Protein AF-0000000066669582 (afdb_homodimer)

Radius of gyration: 22.95 Å; Cα contacts (8 Å, |Δi|>4): 595; chains: 2; bounding box: 62×60×55 Å

Secondary structure (DSSP, 8-state):
-------HHHHHHHHHHHHHHHTSSS-TT-B--HHHHHHHHT--HHHHHHHHHHHHHTTSEEEETTTEEEE----HHHHHHHHHHHHHHHHHHHHHHHHH--HHHHHHHHHHHHHHHHHTTTS-HHHHHHHHHHHHHHHHHHHT-HHHHHHHHHHHHHHHHHHHHS---TT-HHHHHHHHHHHHIIIIIS--HHHHHHHHHHHHHHHHHHHHHHHHHHHHHHS---/-------HHHHHHHHHHHHHHHTSSS-TT-B--HHHHHHHHT--HHHHHHHHHHHHHTTSEEEETTTEEEEPPPPHHHHHHHHHHHHHHHHHHHHHHHHH--HHHHHHHHHHHHHHHHHTTTS-HHHHHHHHHHHHHHHHHHHT-HHHHHHHHHHHHHHHHHHHHS---TT-HHHHHHHHHHHHIIIIIS--HHHHHHHHHHHHHHHHHHHHHHHHHHHHHHS---

pLDDT: mean 89.94, std 13.15, range [26.45, 98.88]

Foldseek 3Di:
DPPPPPDLLVVLLVVVLVVLLLCPPAHAFAADDLVVSCVVSVHDSVSSVVSLVVVVVLVQWDQDPPRGIGGHDAALVNLVVLLVVLLQLLLLLLLLLLVFADLVLLVQLVVLLVCLVPPLLVDDPVVNVVSVVSNVVSSNVSSVDVVSVVNNVSSVSVNSSLCSVQPPPPDCSVVLSVLSVQLSCCRRVVSPSNSNSVSSSVNSVVVSVVSSVRSVVVVVVVPPPD/DPPPPPDLLVVLLVVVLVVLLLCPPAHAFAADDLVVSCVVSVHDSVSSVVSLVVVVVLVQWDQDPPRGIGGHDAALVNLVVLLVVLLQLLLLLLLLLLVFADLVLLVQLVVLLVCLVPPLLVDDPVVNVVSVVSNVVSSNVSSVDVVSVVNNVSSVSVNSSLCVVQPPPPDCSVVLSVLSVQLSCCRRVVSPSNSNSVSSSVNSVVVSVVSSVRSVVVVVVVPPPD

Solvent-accessible surface area (backbone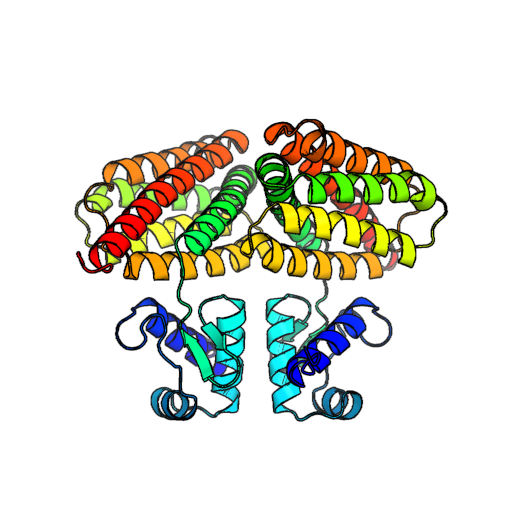 atoms only — not comparable to full-atom values): 23473 Å² total; per-residue (Å²): 131,80,80,71,72,68,56,69,55,57,51,50,38,52,50,51,51,50,42,47,51,66,46,70,88,39,37,68,60,36,72,57,53,64,72,57,50,23,65,72,68,69,49,51,67,66,48,51,51,44,34,50,49,48,36,32,75,46,55,53,26,39,79,41,87,97,69,43,41,21,31,41,70,78,48,71,68,51,48,51,34,48,38,55,52,46,19,42,52,45,12,49,26,29,21,34,20,19,74,57,39,48,74,67,52,36,50,50,45,50,54,46,48,52,49,39,68,72,40,41,74,81,41,55,69,70,56,39,50,52,53,51,50,53,48,49,51,47,41,38,60,26,28,72,28,72,57,58,47,59,54,48,51,30,49,51,53,51,52,45,45,48,45,71,68,27,71,80,72,84,79,53,46,68,60,49,44,53,36,53,45,48,24,44,45,23,14,53,72,64,38,32,31,69,54,4,17,51,31,33,31,50,42,35,50,53,51,39,54,54,52,50,51,44,52,52,53,50,51,59,68,69,53,72,87,119,132,80,79,72,72,67,55,70,56,56,51,51,37,52,51,51,50,52,42,45,52,67,45,70,90,39,37,70,61,35,73,56,53,63,72,58,52,22,64,73,67,69,50,51,68,66,48,51,52,45,35,50,48,49,35,32,75,44,55,54,26,38,78,40,86,98,68,42,42,21,32,41,69,78,48,71,69,51,50,50,33,49,37,56,53,47,20,43,51,46,12,49,26,27,21,34,20,19,75,57,39,48,71,68,51,36,50,50,46,51,52,48,48,52,48,40,67,72,40,40,75,82,41,55,69,71,56,38,50,51,53,50,49,51,47,48,50,47,42,38,61,24,26,72,30,72,57,57,47,59,53,48,52,31,49,51,53,51,52,45,44,48,43,70,68,28,72,81,72,83,78,54,46,67,60,48,44,52,35,54,45,48,23,44,44,22,14,53,72,64,39,32,29,69,54,4,18,51,31,34,30,51,43,35,50,54,51,40,54,54,53,50,51,44,52,52,54,50,52,59,67,68,53,72,87,118

Organism: Nocardia brasiliensis (strain ATCC 700358 / HUJEG-1) (NCBI:txid1133849)

Nearest PDB structures (foldseek):
  7u5q-assembly2_B  TM=8.155E-01  e=6.070E-10  Brucella melitensis ATCC 23457
  4p9f-assembly1_A  TM=8.227E-01  e=1.390E-08  Escherichia coli UMEA 3718-1
  4p9f-assembly1_B  TM=8.327E-01  e=5.899E-08  Escherichia coli UMEA 3718-1
  3c7j-assembly1_A-2  TM=5.914E-01  e=1.546E-07  Pseudomonas syringae pv. tomato str. DC3000
  3c7j-assembly1_B-2  TM=5.767E-01  e=6.251E-07  Pseudomonas syringae pv. tomato str. DC3000

Structure (mmCIF, N/CA/C/O backbone):
data_AF-0000000066669582-model_v1
#
loop_
_entity.id
_entity.type
_entity.pdbx_description
1 polymer 'GntR family transcriptional regulator'
#
loop_
_atom_site.group_PDB
_atom_site.id
_atom_site.type_symbol
_atom_site.label_atom_id
_atom_site.label_alt_id
_atom_site.label_comp_id
_atom_site.label_asym_id
_atom_site.label_entity_id
_atom_site.label_seq_id
_atom_site.pdbx_PDB_ins_code
_atom_site.Cartn_x
_atom_site.Cartn_y
_atom_site.Cartn_z
_atom_site.occupancy
_atom_site.B_iso_or_equiv
_atom_site.auth_seq_id
_atom_site.auth_comp_id
_atom_site.auth_asym_id
_atom_site.auth_atom_id
_atom_site.pdbx_PDB_model_num
ATOM 1 N N . MET A 1 1 ? -32.188 -5.863 -8.625 1 26.58 1 MET A N 1
ATOM 2 C CA . MET A 1 1 ? -31.281 -4.719 -8.727 1 26.58 1 MET A CA 1
ATOM 3 C C . MET A 1 1 ? -30.359 -4.855 -9.93 1 26.58 1 MET A C 1
ATOM 5 O O . MET A 1 1 ? -29.625 -5.844 -10.055 1 26.58 1 MET A O 1
ATOM 9 N N . GLN A 1 2 ? -30.609 -4.348 -11.109 1 31.95 2 GLN A N 1
ATOM 10 C CA . GLN A 1 2 ? -30.062 -4.625 -12.438 1 31.95 2 GLN A CA 1
ATOM 11 C C . GLN A 1 2 ? -28.562 -4.43 -12.477 1 31.95 2 GLN A C 1
ATOM 13 O O . GLN A 1 2 ? -28.031 -3.449 -11.938 1 31.95 2 GLN A O 1
ATOM 18 N N . ARG A 1 3 ? -27.828 -5.414 -12.477 1 39.75 3 ARG A N 1
ATOM 19 C CA . ARG A 1 3 ? -26.375 -5.449 -12.469 1 39.75 3 ARG A CA 1
ATOM 20 C C . ARG A 1 3 ? -25.797 -4.363 -13.375 1 39.75 3 ARG A C 1
ATOM 22 O O . ARG A 1 3 ? -25.891 -4.453 -14.602 1 39.75 3 ARG A O 1
ATOM 29 N N . VAL A 1 4 ? -25.906 -3.09 -13.281 1 45.78 4 VAL A N 1
ATOM 30 C CA . VAL A 1 4 ? -25.391 -2.002 -14.102 1 45.78 4 VAL A CA 1
ATOM 31 C C . VAL A 1 4 ? -23.969 -2.326 -14.547 1 45.78 4 VAL A C 1
ATOM 33 O O . VAL A 1 4 ? -23.156 -2.801 -13.75 1 45.78 4 VAL A O 1
ATOM 36 N N . ALA A 1 5 ? -23.766 -2.605 -15.758 1 47.34 5 ALA A N 1
ATOM 37 C CA . ALA A 1 5 ? -22.516 -2.936 -16.438 1 47.34 5 ALA A CA 1
ATOM 38 C C . ALA A 1 5 ? -21.391 -1.999 -16 1 47.34 5 ALA A C 1
ATOM 40 O O . ALA A 1 5 ? -21.609 -0.793 -15.859 1 47.34 5 ALA A O 1
ATOM 41 N N . ALA A 1 6 ? -20.359 -2.551 -15.391 1 59.84 6 ALA A N 1
ATOM 42 C CA . ALA A 1 6 ? -19.203 -1.715 -15.078 1 59.84 6 ALA A CA 1
ATOM 43 C C . ALA A 1 6 ? -18.891 -0.762 -16.234 1 59.84 6 ALA A C 1
ATOM 45 O O . ALA A 1 6 ? -19.031 -1.127 -17.406 1 59.84 6 ALA A O 1
ATOM 46 N N . PRO A 1 7 ? -18.641 0.423 -15.891 1 76.5 7 PRO A N 1
ATOM 47 C CA . PRO A 1 7 ? -18.203 1.371 -16.922 1 76.5 7 PRO A CA 1
ATOM 48 C C . PRO A 1 7 ? -17.125 0.8 -17.844 1 76.5 7 PRO A C 1
ATOM 50 O O . PRO A 1 7 ? -16.359 -0.078 -17.422 1 76.5 7 PRO A O 1
ATOM 53 N N . LEU A 1 8 ? -17.234 0.922 -19.109 1 86.38 8 LEU A N 1
ATOM 54 C CA . LEU A 1 8 ? -16.344 0.458 -20.172 1 86.38 8 LEU A CA 1
ATOM 55 C C . LEU A 1 8 ? -14.898 0.451 -19.703 1 86.38 8 LEU A C 1
ATOM 57 O O . LEU A 1 8 ? -14.18 -0.529 -19.922 1 86.38 8 LEU A O 1
ATOM 61 N N . ARG A 1 9 ? -14.422 1.444 -18.969 1 87.62 9 ARG A N 1
ATOM 62 C CA . ARG A 1 9 ? -13.047 1.54 -18.484 1 87.62 9 ARG A CA 1
ATOM 63 C C . ARG A 1 9 ? -12.734 0.391 -17.531 1 87.62 9 ARG A C 1
ATOM 65 O O . ARG A 1 9 ? -11.664 -0.214 -17.609 1 87.62 9 ARG A O 1
ATOM 72 N N . ALA A 1 10 ? -13.664 0.119 -16.688 1 89.38 10 ALA A N 1
ATOM 73 C CA . ALA A 1 10 ? -13.469 -0.939 -15.695 1 89.38 10 ALA A CA 1
ATOM 74 C C . ALA A 1 10 ? -13.375 -2.307 -16.359 1 89.38 10 ALA A C 1
ATOM 76 O O . ALA A 1 10 ? -12.602 -3.162 -15.938 1 89.38 10 ALA A O 1
ATOM 77 N N . GLN A 1 11 ? -14.164 -2.496 -17.375 1 93.75 11 GLN A N 1
ATOM 78 C CA . GLN A 1 11 ? -14.141 -3.754 -18.109 1 93.75 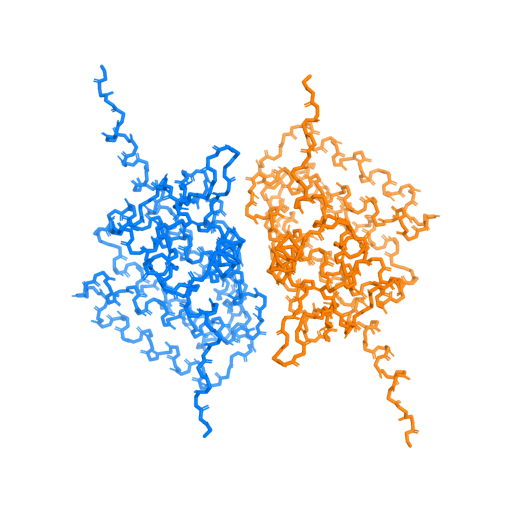11 GLN A CA 1
ATOM 79 C C . GLN A 1 11 ? -12.797 -3.955 -18.812 1 93.75 11 GLN A C 1
ATOM 81 O O . GLN A 1 11 ? -12.219 -5.043 -18.766 1 93.75 11 GLN A O 1
ATOM 86 N N . VAL A 1 12 ? -12.32 -2.932 -19.453 1 95.56 12 VAL A N 1
ATOM 87 C CA . VAL A 1 12 ? -11.055 -3.014 -20.172 1 95.56 12 VAL A CA 1
ATOM 88 C C . VAL A 1 12 ? -9.914 -3.207 -19.188 1 95.56 12 VAL A C 1
ATOM 90 O O . VAL A 1 12 ? -8.977 -3.971 -19.438 1 95.56 12 VAL A O 1
ATOM 93 N N . LEU A 1 13 ? -10.008 -2.51 -18.062 1 93.69 13 LEU A N 1
ATOM 94 C CA . LEU A 1 13 ? -9 -2.643 -17.016 1 93.69 13 LEU A CA 1
ATOM 95 C C . LEU A 1 13 ? -8.891 -4.094 -16.547 1 93.69 13 LEU A C 1
ATOM 97 O O . LEU A 1 13 ? -7.789 -4.652 -16.516 1 93.69 13 LEU A O 1
ATOM 101 N N . ASP A 1 14 ? -10.023 -4.656 -16.312 1 93.56 14 ASP A N 1
ATOM 102 C CA . ASP A 1 14 ? -10.039 -6.035 -15.828 1 93.56 14 ASP A CA 1
ATOM 103 C C . ASP A 1 14 ? -9.516 -6.996 -16.891 1 93.56 14 ASP A C 1
ATOM 105 O O . ASP A 1 14 ? -8.727 -7.898 -16.594 1 93.56 14 ASP A O 1
ATOM 109 N N . ALA A 1 15 ? -9.922 -6.809 -18.078 1 95.38 15 ALA A N 1
ATOM 110 C CA . ALA A 1 15 ? -9.508 -7.68 -19.188 1 95.38 15 ALA A CA 1
ATOM 111 C C . ALA A 1 15 ? -8.008 -7.594 -19.406 1 95.38 15 ALA A C 1
ATOM 113 O O . ALA A 1 15 ? -7.328 -8.617 -19.531 1 95.38 15 ALA A O 1
ATOM 114 N N . LEU A 1 16 ? -7.488 -6.414 -19.484 1 96.31 16 LEU A N 1
ATOM 115 C CA . LEU A 1 16 ? -6.062 -6.23 -19.719 1 96.31 16 LEU A CA 1
ATOM 116 C C . LEU A 1 16 ? -5.238 -6.75 -18.547 1 96.31 16 LEU A C 1
ATOM 118 O O . LEU A 1 16 ? -4.176 -7.344 -18.75 1 96.31 16 LEU A O 1
ATOM 122 N N . ARG A 1 17 ? -5.699 -6.496 -17.344 1 94.31 17 ARG A N 1
ATOM 123 C CA . ARG A 1 17 ? -5.047 -7.062 -16.156 1 94.31 17 ARG A CA 1
ATOM 124 C C . ARG A 1 17 ? -4.918 -8.578 -16.281 1 94.31 17 ARG A C 1
ATOM 126 O O . ARG A 1 17 ? -3.832 -9.125 -16.078 1 94.31 17 ARG A O 1
ATOM 133 N N . GLN A 1 18 ? -6.02 -9.195 -16.641 1 91.56 18 GLN A N 1
ATOM 134 C CA . GLN A 1 18 ? -6.027 -10.648 -16.75 1 91.56 18 GLN A CA 1
ATOM 135 C C . GLN A 1 18 ? -5.086 -11.109 -17.859 1 91.56 18 GLN A C 1
ATOM 137 O O . GLN A 1 18 ? -4.391 -12.117 -17.703 1 91.56 18 GLN A O 1
ATOM 142 N N . ASP A 1 19 ? -5.074 -10.406 -18.906 1 93.56 19 ASP A N 1
ATOM 143 C CA . ASP A 1 19 ? -4.203 -10.773 -20.016 1 93.56 19 ASP A CA 1
ATOM 144 C C . ASP A 1 19 ? -2.732 -10.672 -19.609 1 93.56 19 ASP A C 1
ATOM 146 O O . ASP A 1 19 ? -1.919 -11.516 -20 1 93.56 19 ASP A O 1
ATOM 150 N N . ILE A 1 20 ? -2.379 -9.688 -18.844 1 93.56 20 ILE A N 1
ATOM 151 C CA . ILE A 1 20 ? -1.007 -9.492 -18.391 1 93.56 20 ILE A CA 1
ATOM 152 C C . ILE A 1 20 ? -0.628 -10.594 -17.406 1 93.56 20 ILE A C 1
ATOM 154 O O . ILE A 1 20 ? 0.454 -11.18 -17.516 1 93.56 20 ILE A O 1
ATOM 158 N N . LEU A 1 21 ? -1.543 -10.977 -16.578 1 89.12 21 LEU A N 1
ATOM 159 C CA . LEU A 1 21 ? -1.263 -11.953 -15.531 1 89.12 21 LEU A CA 1
ATOM 160 C C . LEU A 1 21 ? -1.171 -13.359 -16.109 1 89.12 21 LEU A C 1
ATOM 162 O O . LEU A 1 21 ? -0.44 -14.203 -15.594 1 89.12 21 LEU A O 1
ATOM 166 N N . ALA A 1 22 ? -1.892 -13.625 -17.172 1 86.44 22 ALA A N 1
ATOM 167 C CA . ALA A 1 22 ? -1.841 -14.922 -17.828 1 86.44 22 ALA A CA 1
ATOM 168 C C . ALA A 1 22 ? -0.504 -15.125 -18.547 1 86.44 22 ALA A C 1
ATOM 170 O O . ALA A 1 22 ? -0.109 -16.266 -18.828 1 86.44 22 ALA A O 1
ATOM 171 N N . ALA A 1 23 ? 0.162 -14.07 -18.891 1 85.69 23 ALA A N 1
ATOM 172 C CA . ALA A 1 23 ? 1.495 -14.039 -19.484 1 85.69 23 ALA A CA 1
ATOM 173 C C . ALA A 1 23 ? 1.532 -14.844 -20.781 1 85.69 23 ALA A C 1
ATOM 175 O O . ALA A 1 23 ? 2.529 -15.508 -21.078 1 85.69 23 ALA A O 1
ATOM 176 N N . GLU A 1 24 ? 0.48 -14.883 -21.422 1 86.75 24 GLU A N 1
ATOM 177 C CA . GLU A 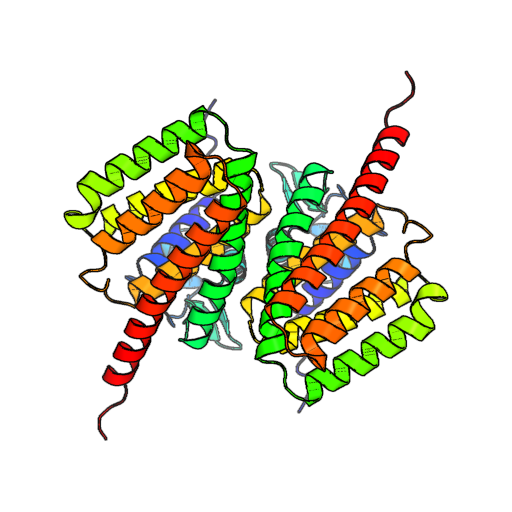1 24 ? 0.465 -15.57 -22.703 1 86.75 24 GLU A CA 1
ATOM 178 C C . GLU A 1 24 ? 0.681 -14.586 -23.859 1 86.75 24 GLU A C 1
ATOM 180 O O . GLU A 1 24 ? 1.745 -14.578 -24.484 1 86.75 24 GLU A O 1
ATOM 185 N N . GLU A 1 25 ? -0.151 -13.664 -23.969 1 89.19 25 GLU A N 1
ATOM 186 C CA . GLU A 1 25 ? -0.079 -12.688 -25.047 1 89.19 25 GLU A CA 1
ATOM 187 C C . GLU A 1 25 ? 0.787 -11.492 -24.672 1 89.19 25 GLU A C 1
ATOM 189 O O . GLU A 1 25 ? 1.405 -10.867 -25.531 1 89.19 25 GLU A O 1
ATOM 194 N N . PHE A 1 26 ? 0.807 -11.164 -23.469 1 93.38 26 PHE A N 1
ATOM 195 C CA . PHE A 1 26 ? 1.597 -10.062 -22.922 1 93.38 26 PHE A CA 1
ATOM 196 C C . PHE A 1 26 ? 2.596 -10.57 -21.891 1 93.38 26 PHE A C 1
ATOM 198 O O . PHE A 1 26 ? 2.23 -10.836 -20.734 1 93.38 26 PHE A O 1
ATOM 205 N N . LYS A 1 27 ? 3.818 -10.656 -22.266 1 91 27 LYS A N 1
ATOM 206 C CA . LYS A 1 27 ? 4.871 -11.172 -21.391 1 91 27 LYS A CA 1
ATOM 207 C C . LYS A 1 27 ? 5.648 -10.039 -20.734 1 91 27 LYS A C 1
ATOM 209 O O . LYS A 1 27 ? 5.68 -8.922 -21.266 1 91 27 LYS A O 1
ATOM 214 N N . PRO A 1 28 ? 6.258 -10.32 -19.625 1 90.94 28 PRO A N 1
ATOM 215 C CA . PRO A 1 28 ? 7.086 -9.281 -19 1 90.94 28 PRO A CA 1
ATOM 216 C C . PRO A 1 28 ? 8.078 -8.656 -19.984 1 90.94 28 PRO A C 1
ATOM 218 O O . PRO A 1 28 ? 8.75 -9.367 -20.734 1 90.94 28 PRO A O 1
ATOM 221 N N . GLY A 1 29 ? 8.031 -7.375 -20.016 1 92.38 29 GLY A N 1
ATOM 222 C CA . GLY A 1 29 ? 8.938 -6.645 -20.891 1 92.38 29 GLY A CA 1
ATOM 223 C C . GLY A 1 29 ? 8.32 -6.262 -22.219 1 92.38 29 GLY A C 1
ATOM 224 O O . GLY A 1 29 ? 8.844 -5.402 -22.922 1 92.38 29 GLY A O 1
ATOM 225 N N . ASP A 1 30 ? 7.211 -6.859 -22.531 1 95.31 30 ASP A N 1
ATOM 226 C CA . ASP A 1 30 ? 6.559 -6.559 -23.812 1 95.31 30 ASP A CA 1
ATOM 227 C C . ASP A 1 30 ? 6.055 -5.117 -23.844 1 95.31 30 ASP A C 1
ATOM 229 O O . ASP A 1 30 ? 5.52 -4.617 -22.844 1 95.31 30 ASP A O 1
ATOM 233 N N . ARG A 1 31 ? 6.141 -4.52 -24.984 1 96.69 31 ARG A N 1
ATOM 234 C CA . ARG A 1 31 ? 5.539 -3.209 -25.188 1 96.69 31 ARG A CA 1
ATOM 235 C C . ARG A 1 31 ? 4.027 -3.318 -25.344 1 96.69 31 ARG A C 1
ATOM 237 O O . ARG A 1 31 ? 3.531 -4.242 -26 1 96.69 31 ARG A O 1
ATOM 244 N N . LEU A 1 32 ? 3.375 -2.414 -24.719 1 97.75 32 LEU A N 1
ATOM 245 C CA . LEU A 1 32 ? 1.926 -2.318 -24.844 1 97.75 32 LEU A CA 1
ATOM 246 C C . LEU A 1 32 ? 1.541 -1.198 -25.812 1 97.75 32 LEU A C 1
ATOM 248 O O . LEU A 1 32 ? 1.306 -0.064 -25.391 1 97.75 32 LEU A O 1
ATOM 252 N N . ILE A 1 33 ? 1.428 -1.553 -27.062 1 96.75 33 ILE A N 1
ATOM 253 C CA . ILE A 1 33 ? 1.174 -0.58 -28.125 1 96.75 33 ILE A CA 1
ATOM 254 C C . ILE A 1 33 ? -0.284 -0.128 -28.062 1 96.75 33 ILE A C 1
ATOM 256 O O . ILE A 1 33 ? -1.198 -0.939 -28.234 1 96.75 33 ILE A O 1
ATOM 260 N N . GLU A 1 34 ? -0.464 1.151 -27.891 1 95.69 34 GLU A N 1
ATOM 261 C CA . GLU A 1 34 ? -1.799 1.704 -27.688 1 95.69 34 GLU A CA 1
ATOM 262 C C . GLU A 1 34 ? -2.734 1.351 -28.828 1 95.69 34 GLU A C 1
ATOM 264 O O . GLU A 1 34 ? -3.877 0.946 -28.609 1 95.69 34 GLU A O 1
ATOM 269 N N . ALA A 1 35 ? -2.238 1.479 -30.094 1 96.44 35 ALA A N 1
ATOM 270 C CA . ALA A 1 35 ? -3.064 1.193 -31.25 1 96.44 35 ALA A CA 1
ATOM 271 C C . ALA A 1 35 ? -3.541 -0.257 -31.25 1 96.44 35 ALA A C 1
ATOM 273 O O . ALA A 1 35 ? -4.695 -0.539 -31.578 1 96.44 35 ALA A O 1
ATOM 274 N N . ARG A 1 36 ? -2.727 -1.133 -30.875 1 96.94 36 ARG A N 1
ATOM 275 C CA . ARG A 1 36 ? -3.064 -2.551 -30.797 1 96.94 36 ARG A CA 1
ATOM 276 C C . ARG A 1 36 ? -4.086 -2.818 -29.703 1 96.94 36 ARG A C 1
ATOM 278 O O . ARG A 1 36 ? -5.008 -3.617 -29.891 1 96.94 36 ARG A O 1
ATOM 285 N N . LEU A 1 37 ? -3.906 -2.215 -28.578 1 97.62 37 LEU A N 1
ATOM 286 C CA . LEU A 1 37 ? -4.828 -2.383 -27.469 1 97.62 37 LEU A CA 1
ATOM 287 C C . LEU A 1 37 ? -6.207 -1.834 -27.812 1 97.62 37 LEU A C 1
ATOM 289 O O . LEU A 1 37 ? -7.227 -2.436 -27.453 1 97.62 37 LEU A O 1
ATOM 293 N N . CYS A 1 38 ? -6.207 -0.679 -28.484 1 97.06 38 CYS A N 1
ATOM 294 C CA . CYS A 1 38 ? -7.469 -0.109 -28.938 1 97.06 38 CYS A CA 1
ATOM 295 C C . CYS A 1 38 ? -8.219 -1.094 -29.828 1 97.06 38 CYS A C 1
ATOM 297 O O . CYS A 1 38 ? -9.43 -1.285 -29.672 1 97.06 38 CYS A O 1
ATOM 299 N N . ALA A 1 39 ? -7.492 -1.662 -30.75 1 97.38 39 ALA A N 1
ATOM 300 C CA . ALA A 1 39 ? -8.094 -2.619 -31.672 1 97.38 39 ALA A CA 1
ATOM 301 C C . ALA A 1 39 ? -8.562 -3.871 -30.938 1 97.38 39 ALA A C 1
ATOM 303 O O . ALA A 1 39 ? -9.68 -4.348 -31.172 1 97.38 39 ALA A O 1
ATOM 304 N N . ARG A 1 40 ? -7.84 -4.371 -30.016 1 96.12 40 ARG A N 1
ATOM 305 C CA . ARG A 1 40 ? -8.117 -5.621 -29.312 1 96.12 40 ARG A CA 1
ATOM 306 C C . ARG A 1 40 ? -9.352 -5.488 -28.438 1 96.12 40 ARG A C 1
ATOM 308 O O . ARG A 1 40 ? -10.172 -6.406 -28.359 1 96.12 40 ARG A O 1
ATOM 315 N N . TYR A 1 41 ? -9.391 -4.367 -27.766 1 96.81 41 TYR A N 1
ATOM 316 C CA . TYR A 1 41 ? -10.453 -4.23 -26.766 1 96.81 41 TYR A CA 1
ATOM 317 C C . TYR A 1 41 ? -11.578 -3.354 -27.297 1 96.81 41 TYR A C 1
ATOM 319 O O . TYR A 1 41 ? -12.555 -3.092 -26.578 1 96.81 41 TYR A O 1
ATOM 327 N N . GLU A 1 42 ? -11.406 -2.822 -28.453 1 96.81 42 GLU A N 1
ATOM 328 C CA . GLU A 1 42 ? -12.422 -2.039 -29.156 1 96.81 42 GLU A CA 1
ATOM 329 C C . GLU A 1 42 ? -12.836 -0.815 -28.344 1 96.81 42 GLU A C 1
ATOM 331 O O . GLU A 1 42 ? -14.023 -0.593 -28.094 1 96.81 42 GLU A O 1
ATOM 336 N N . VAL A 1 43 ? -11.836 -0.066 -27.969 1 96.56 43 VAL A N 1
ATOM 337 C CA . VAL A 1 43 ? -12.055 1.146 -27.188 1 96.56 43 VAL A CA 1
ATOM 338 C C . VAL A 1 43 ? -11.148 2.266 -27.703 1 96.56 43 VAL A C 1
ATOM 340 O O . VAL A 1 43 ? -10.281 2.031 -28.547 1 96.56 43 VAL A O 1
ATOM 343 N N . SER A 1 44 ? -11.383 3.432 -27.203 1 93 44 SER A N 1
ATOM 344 C CA . SER A 1 44 ? -10.641 4.613 -27.625 1 93 44 SER A CA 1
ATOM 345 C C . SER A 1 44 ? -9.273 4.68 -26.953 1 93 44 SER A C 1
ATOM 347 O O . SER A 1 44 ? -9.031 3.977 -25.969 1 93 44 SER A O 1
ATOM 349 N N . ARG A 1 45 ? -8.461 5.559 -27.5 1 92.75 45 ARG A N 1
ATOM 350 C CA . ARG A 1 45 ? -7.141 5.789 -26.922 1 92.75 45 ARG A CA 1
ATOM 351 C C . ARG A 1 45 ? -7.25 6.367 -25.516 1 92.75 45 ARG A C 1
ATOM 353 O O . ARG A 1 45 ? -6.414 6.082 -24.656 1 92.75 45 ARG A O 1
ATOM 360 N N . THR A 1 46 ? -8.211 7.137 -25.344 1 87.69 46 THR A N 1
ATOM 361 C CA . THR A 1 46 ? -8.422 7.738 -24.031 1 87.69 46 THR A CA 1
ATOM 362 C C . THR A 1 46 ? -8.656 6.66 -22.984 1 87.69 46 THR A C 1
ATOM 364 O O . THR A 1 46 ? -8.039 6.684 -21.906 1 87.69 46 THR A O 1
ATOM 367 N N . VAL A 1 47 ? -9.508 5.73 -23.297 1 91.88 47 VAL A N 1
ATOM 368 C CA . VAL A 1 47 ? -9.82 4.637 -22.375 1 91.88 47 VAL A CA 1
ATOM 369 C C . VAL A 1 47 ? -8.57 3.799 -22.125 1 91.88 47 VAL A C 1
ATOM 371 O O . VAL A 1 47 ? -8.234 3.496 -20.984 1 91.88 47 VAL A O 1
ATOM 374 N N . VAL A 1 48 ? -7.848 3.51 -23.172 1 95.06 48 VAL A N 1
ATOM 375 C CA . VAL A 1 48 ? -6.645 2.691 -23.062 1 95.06 48 VAL A CA 1
ATOM 376 C C . VAL A 1 48 ? -5.621 3.395 -22.172 1 95.06 48 VAL A C 1
ATOM 378 O O . VAL A 1 48 ? -5.016 2.771 -21.297 1 95.06 48 VAL A O 1
ATOM 381 N N . ARG A 1 49 ? -5.465 4.656 -22.344 1 90.69 49 ARG A N 1
ATOM 382 C CA . ARG A 1 49 ? -4.477 5.406 -21.578 1 90.69 49 ARG A CA 1
ATOM 383 C C . ARG A 1 49 ? -4.859 5.473 -20.094 1 90.69 49 ARG A C 1
ATOM 385 O O . ARG A 1 49 ? -3.998 5.355 -19.219 1 90.69 49 ARG A O 1
ATOM 392 N N . GLU A 1 50 ? -6.078 5.645 -19.859 1 89.88 50 GLU A N 1
ATOM 393 C CA . GLU A 1 50 ? -6.543 5.633 -18.469 1 89.88 50 GLU A CA 1
ATOM 394 C C . GLU A 1 50 ? -6.289 4.277 -17.812 1 89.88 50 GLU A C 1
ATOM 396 O O . GLU A 1 50 ? -5.863 4.215 -16.656 1 89.88 50 GLU A O 1
ATOM 401 N N . VAL A 1 51 ? -6.574 3.271 -18.531 1 93.44 51 VAL A N 1
ATOM 402 C CA . VAL A 1 51 ? -6.395 1.912 -18.031 1 93.44 51 VAL A CA 1
ATOM 403 C C . VAL A 1 51 ? -4.91 1.64 -17.797 1 93.44 51 VAL A C 1
ATOM 405 O O . VAL A 1 51 ? -4.531 1.085 -16.766 1 93.44 51 VAL A O 1
ATOM 408 N N . LEU A 1 52 ? -4.098 2.078 -18.734 1 94.12 52 LEU A N 1
ATOM 409 C CA . LEU A 1 52 ? -2.656 1.88 -18.609 1 94.12 52 LEU A CA 1
ATOM 410 C C . LEU A 1 52 ? -2.111 2.627 -17.391 1 94.12 52 LEU A C 1
ATOM 412 O O . LEU A 1 52 ? -1.229 2.125 -16.703 1 94.12 52 LEU A O 1
ATOM 416 N N . ARG A 1 53 ? -2.648 3.75 -17.094 1 89.5 53 ARG A N 1
ATOM 417 C CA . ARG A 1 53 ? -2.213 4.516 -15.93 1 89.5 53 ARG A CA 1
ATOM 418 C C . ARG A 1 53 ? -2.611 3.814 -14.633 1 89.5 53 ARG A C 1
ATOM 420 O O . ARG A 1 53 ? -1.847 3.805 -13.664 1 89.5 53 ARG A O 1
ATOM 427 N N . GLN A 1 54 ? -3.77 3.268 -14.664 1 88.69 54 GLN A N 1
ATOM 428 C CA . GLN A 1 54 ? -4.203 2.527 -13.484 1 88.69 54 GLN A CA 1
ATOM 429 C C . GLN A 1 54 ? -3.328 1.301 -13.25 1 88.69 54 GLN A C 1
ATOM 431 O O . GLN A 1 54 ? -2.916 1.03 -12.125 1 88.69 54 GLN A O 1
ATOM 436 N N . LEU A 1 55 ? -3.027 0.616 -14.297 1 93.19 55 LEU A N 1
ATOM 437 C CA . LEU A 1 55 ? -2.195 -0.577 -14.18 1 93.19 55 LEU A CA 1
ATOM 438 C C . LEU A 1 55 ? -0.766 -0.208 -13.805 1 93.19 55 LEU A C 1
ATOM 440 O O . LEU A 1 55 ? -0.073 -0.989 -13.148 1 93.19 55 LEU A O 1
ATOM 444 N N . GLU A 1 56 ? -0.339 0.991 -14.227 1 91.69 56 GLU A N 1
ATOM 445 C CA . GLU A 1 56 ? 0.951 1.511 -13.789 1 91.69 56 GLU A CA 1
ATOM 446 C C . GLU A 1 56 ? 0.977 1.711 -12.273 1 91.69 56 GLU A C 1
ATOM 448 O O . GLU A 1 56 ? 1.938 1.325 -11.609 1 91.69 56 GLU A O 1
ATOM 453 N N . SER A 1 57 ? -0.092 2.236 -11.773 1 85.88 57 SER A N 1
ATOM 454 C CA . SER A 1 57 ? -0.184 2.482 -10.344 1 85.88 57 SER A CA 1
ATOM 455 C C . SER A 1 57 ? -0.225 1.174 -9.555 1 85.88 57 SER A C 1
ATOM 457 O O . SER A 1 57 ? 0.183 1.127 -8.398 1 85.88 57 SER A O 1
ATOM 459 N N . GLU A 1 58 ? -0.704 0.138 -10.227 1 87.69 58 GLU A N 1
ATOM 460 C CA . GLU A 1 58 ? -0.761 -1.18 -9.602 1 87.69 58 GLU A CA 1
ATOM 461 C C . GLU A 1 58 ? 0.565 -1.919 -9.75 1 87.69 58 GLU A C 1
ATOM 463 O O . GLU A 1 58 ? 0.753 -2.99 -9.172 1 87.69 58 GLU A O 1
ATOM 468 N N . GLY A 1 59 ? 1.456 -1.362 -10.594 1 91.81 59 GLY A N 1
ATOM 469 C CA . GLY A 1 59 ? 2.785 -1.929 -10.758 1 91.81 59 GLY A CA 1
ATOM 470 C C . GLY A 1 59 ? 2.852 -2.986 -11.844 1 91.81 59 GLY A C 1
ATOM 471 O O . GLY A 1 59 ? 3.873 -3.658 -12 1 91.81 59 GLY A O 1
ATOM 472 N N . LEU A 1 60 ? 1.78 -3.188 -12.602 1 94.44 60 LEU A N 1
ATOM 473 C CA . LEU A 1 60 ? 1.739 -4.219 -13.633 1 94.44 60 LEU A CA 1
ATOM 474 C C . LEU A 1 60 ? 2.283 -3.686 -14.953 1 94.44 60 LEU A C 1
ATOM 476 O O . LEU A 1 60 ? 2.668 -4.465 -15.828 1 94.44 60 LEU A O 1
ATOM 480 N N . VAL A 1 61 ? 2.23 -2.361 -15.055 1 95.75 61 VAL A N 1
ATOM 481 C CA . VAL A 1 61 ? 2.732 -1.669 -16.234 1 95.75 61 VAL A CA 1
ATOM 482 C C . VAL A 1 61 ? 3.766 -0.623 -15.828 1 95.75 61 VAL A C 1
ATOM 484 O O . VAL A 1 61 ? 3.617 0.028 -14.789 1 95.75 61 VAL A O 1
ATOM 487 N N . THR A 1 62 ? 4.797 -0.47 -16.562 1 94.75 62 THR A N 1
ATOM 488 C CA . THR A 1 62 ? 5.816 0.554 -16.359 1 94.75 62 THR A CA 1
ATOM 489 C C . THR A 1 62 ? 5.906 1.476 -17.578 1 94.75 62 THR A C 1
ATOM 491 O O . THR A 1 62 ? 5.93 1.009 -18.719 1 94.75 62 THR A O 1
ATOM 494 N N . MET A 1 63 ? 5.895 2.721 -17.281 1 91.75 63 MET A N 1
ATOM 495 C CA . MET A 1 63 ? 6.086 3.693 -18.344 1 91.75 63 MET A CA 1
ATOM 496 C C . MET A 1 63 ? 7.57 3.973 -18.562 1 91.75 63 MET A C 1
ATOM 498 O O . MET A 1 63 ? 8.242 4.504 -17.688 1 91.75 63 MET A O 1
ATOM 502 N N . LEU A 1 64 ? 8.094 3.619 -19.641 1 91.19 64 LEU A N 1
ATOM 503 C CA . LEU A 1 64 ? 9.5 3.869 -19.953 1 91.19 64 LEU A CA 1
ATOM 504 C C . LEU A 1 64 ? 9.648 5.109 -20.828 1 91.19 64 LEU A C 1
ATOM 506 O O . LEU A 1 64 ? 8.859 5.328 -21.75 1 91.19 64 LEU A O 1
ATOM 510 N N . PRO A 1 65 ? 10.672 5.863 -20.5 1 86.75 65 PRO A N 1
ATOM 511 C CA . PRO A 1 65 ? 10.938 7.02 -21.359 1 86.75 65 PRO A CA 1
ATOM 512 C C . PRO A 1 65 ? 11.211 6.621 -22.812 1 86.75 65 PRO A C 1
ATOM 514 O O . PRO A 1 65 ? 11.977 5.691 -23.078 1 86.75 65 PRO A O 1
ATOM 517 N N . ASN A 1 66 ? 10.539 7.238 -23.734 1 85.31 66 ASN A N 1
ATOM 518 C CA . ASN A 1 66 ? 10.727 7.105 -25.172 1 85.31 66 ASN A CA 1
ATOM 519 C C . ASN A 1 66 ? 10.273 5.742 -25.688 1 85.31 66 ASN A C 1
ATOM 521 O O . ASN A 1 66 ? 10.508 5.387 -26.844 1 85.31 66 ASN A O 1
ATOM 525 N N . ARG A 1 67 ? 9.852 4.855 -24.844 1 88.44 67 ARG A N 1
ATOM 526 C CA . ARG A 1 67 ? 9.398 3.533 -25.266 1 88.44 67 ARG A CA 1
ATOM 527 C C . ARG A 1 67 ? 7.914 3.342 -24.969 1 88.44 67 ARG A C 1
ATOM 529 O O . ARG A 1 67 ? 7.254 2.5 -25.578 1 88.44 67 ARG A O 1
ATOM 536 N N . GLY A 1 68 ? 7.445 4.102 -24.016 1 92.12 68 GLY A N 1
ATOM 537 C CA . GLY A 1 68 ? 6.039 3.98 -23.688 1 92.12 68 GLY A CA 1
ATOM 538 C C . GLY A 1 68 ? 5.766 2.898 -22.656 1 92.12 68 GLY A C 1
ATOM 539 O O . GLY A 1 68 ? 6.66 2.514 -21.891 1 92.12 68 GLY A O 1
ATOM 540 N N . PRO A 1 69 ? 4.473 2.414 -22.594 1 96.25 69 PRO A N 1
ATOM 541 C CA . PRO A 1 69 ? 4.098 1.426 -21.578 1 96.25 69 PRO A CA 1
ATOM 542 C C . PRO A 1 69 ? 4.582 0.018 -21.922 1 96.25 69 PRO A C 1
ATOM 544 O O . PRO A 1 69 ? 4.457 -0.423 -23.062 1 96.25 69 PRO A O 1
ATOM 547 N N . VAL A 1 70 ? 5.117 -0.656 -20.938 1 97.38 70 VAL A N 1
ATOM 548 C CA . VAL A 1 70 ? 5.535 -2.049 -21.062 1 97.38 70 VAL A CA 1
ATOM 549 C C . VAL A 1 70 ? 4.984 -2.859 -19.891 1 97.38 70 VAL A C 1
ATOM 551 O O . VAL A 1 70 ? 4.668 -2.305 -18.844 1 97.38 70 VAL A O 1
ATOM 554 N N . VAL A 1 71 ? 4.859 -4.141 -20.125 1 96.38 71 VAL A N 1
ATOM 555 C CA . VAL A 1 71 ? 4.555 -5.012 -18.984 1 96.38 71 VAL A CA 1
ATOM 556 C C . VAL A 1 71 ? 5.73 -5.023 -18.016 1 96.38 71 VAL A C 1
ATOM 558 O O . VAL A 1 71 ? 6.879 -5.219 -18.422 1 96.38 71 VAL A O 1
ATOM 561 N N . THR A 1 72 ? 5.473 -4.852 -16.766 1 95.06 72 THR A N 1
ATOM 562 C CA . THR A 1 72 ? 6.516 -4.734 -15.758 1 95.06 72 THR A CA 1
ATOM 563 C C . THR A 1 72 ? 7.336 -6.02 -15.68 1 95.06 72 THR A C 1
ATOM 565 O O . THR A 1 72 ? 6.781 -7.121 -15.734 1 95.06 72 THR A O 1
ATOM 568 N N . GLU A 1 73 ? 8.633 -5.871 -15.609 1 90.75 73 GLU A N 1
ATOM 569 C CA . GLU A 1 73 ? 9.562 -6.961 -15.312 1 90.75 73 GLU A CA 1
ATOM 570 C C . GLU A 1 73 ? 10.094 -6.855 -13.883 1 90.75 73 GLU A C 1
ATOM 572 O O . GLU A 1 73 ? 10.68 -5.836 -13.508 1 90.75 73 GLU A O 1
ATOM 577 N N . LEU A 1 74 ? 9.906 -7.918 -13.195 1 91.06 74 LEU A N 1
ATOM 578 C CA . LEU A 1 74 ? 10.312 -7.895 -11.789 1 91.06 74 LEU A CA 1
ATOM 579 C C . LEU A 1 74 ? 11.633 -8.633 -11.594 1 91.06 74 LEU A C 1
ATOM 581 O O . LEU A 1 74 ? 11.812 -9.742 -12.102 1 91.06 74 LEU A O 1
ATOM 585 N N . THR A 1 75 ? 12.531 -8.008 -10.953 1 90.38 75 THR A N 1
ATOM 586 C CA . THR A 1 75 ? 13.812 -8.609 -10.586 1 90.38 75 THR A CA 1
ATOM 587 C C . THR A 1 75 ? 13.703 -9.32 -9.234 1 90.38 75 THR A C 1
ATOM 589 O O . THR A 1 75 ? 12.672 -9.242 -8.562 1 90.38 75 THR A O 1
ATOM 592 N N . ALA A 1 76 ? 14.766 -10 -8.859 1 92.19 76 ALA A N 1
ATOM 593 C CA . ALA A 1 76 ? 14.828 -10.617 -7.531 1 92.19 76 ALA A CA 1
ATOM 594 C C . ALA A 1 76 ? 14.719 -9.562 -6.434 1 92.19 76 ALA A C 1
ATOM 596 O O . ALA A 1 76 ? 14.133 -9.812 -5.379 1 92.19 76 ALA A O 1
ATOM 597 N N . PHE A 1 77 ? 15.281 -8.43 -6.758 1 94.62 77 PHE A N 1
ATOM 598 C CA . PHE A 1 77 ? 15.195 -7.309 -5.828 1 94.62 77 PHE A CA 1
ATOM 599 C C . PHE A 1 77 ? 13.758 -6.852 -5.66 1 94.62 77 PHE A C 1
ATOM 601 O O . PHE A 1 77 ? 13.297 -6.637 -4.535 1 94.62 77 PHE A O 1
ATOM 608 N N . ASP A 1 78 ? 13.023 -6.758 -6.738 1 94.25 78 ASP A N 1
ATOM 609 C CA . ASP A 1 78 ? 11.609 -6.379 -6.699 1 94.25 78 ASP A CA 1
ATOM 610 C C . ASP A 1 78 ? 10.781 -7.422 -5.949 1 94.25 78 ASP A C 1
ATOM 612 O O . ASP A 1 78 ? 9.906 -7.074 -5.156 1 94.25 78 ASP A O 1
ATOM 616 N N . ALA A 1 79 ? 11.094 -8.656 -6.254 1 94.56 79 ALA A N 1
ATOM 617 C CA . ALA A 1 79 ? 10.367 -9.758 -5.625 1 94.56 79 ALA A CA 1
ATOM 618 C C . ALA A 1 79 ? 10.539 -9.734 -4.109 1 94.56 79 ALA A C 1
ATOM 620 O O . ALA A 1 79 ? 9.562 -9.844 -3.363 1 94.56 79 ALA A O 1
ATOM 621 N N . LYS A 1 80 ? 11.75 -9.57 -3.705 1 96.62 80 LYS A N 1
ATOM 622 C CA . LYS A 1 80 ? 12.031 -9.508 -2.271 1 96.62 80 LYS A CA 1
ATOM 623 C C . LYS A 1 80 ? 11.273 -8.352 -1.616 1 96.62 80 LYS A C 1
ATOM 625 O O . LYS A 1 80 ? 10.672 -8.523 -0.555 1 96.62 80 LYS A O 1
ATOM 630 N N . ALA A 1 81 ? 11.336 -7.223 -2.203 1 97.5 81 ALA A N 1
ATOM 631 C CA . ALA A 1 81 ? 10.641 -6.043 -1.693 1 97.5 81 ALA A CA 1
ATOM 632 C C . ALA A 1 81 ? 9.141 -6.289 -1.591 1 97.5 81 ALA A C 1
ATOM 634 O O . ALA A 1 81 ? 8.508 -5.922 -0.595 1 97.5 81 ALA A O 1
ATOM 635 N N . LEU A 1 82 ? 8.602 -6.895 -2.582 1 97 82 LEU A N 1
ATOM 636 C CA . LEU A 1 82 ? 7.176 -7.195 -2.619 1 97 82 LEU A CA 1
ATOM 637 C C . LEU A 1 82 ? 6.781 -8.117 -1.469 1 97 82 LEU A C 1
ATOM 639 O O . LEU A 1 82 ? 5.789 -7.867 -0.781 1 97 82 LEU A O 1
ATOM 643 N N . TYR A 1 83 ? 7.527 -9.148 -1.236 1 97.31 83 TYR A N 1
ATOM 644 C CA . TYR A 1 83 ? 7.188 -10.133 -0.215 1 97.31 83 TYR A CA 1
ATOM 645 C C . TYR A 1 83 ? 7.328 -9.539 1.182 1 97.31 83 TYR A C 1
ATOM 647 O O . TYR A 1 83 ? 6.574 -9.891 2.092 1 97.31 83 TYR A O 1
ATOM 655 N N . GLU A 1 84 ? 8.32 -8.656 1.352 1 98.31 84 GLU A N 1
ATOM 656 C CA . GLU A 1 84 ? 8.469 -7.984 2.641 1 98.31 84 GLU A CA 1
ATOM 657 C C . GLU A 1 84 ? 7.227 -7.172 2.986 1 98.31 84 GLU A C 1
ATOM 659 O O . GLU A 1 84 ? 6.707 -7.266 4.102 1 98.31 84 GLU A O 1
ATOM 664 N N . VAL A 1 85 ? 6.73 -6.441 2.045 1 98.31 85 VAL A N 1
ATOM 665 C CA . VAL A 1 85 ? 5.535 -5.625 2.252 1 98.31 85 VAL A CA 1
ATOM 666 C C . VAL A 1 85 ? 4.309 -6.527 2.377 1 98.31 85 VAL A C 1
ATOM 668 O O . VAL A 1 85 ? 3.439 -6.285 3.217 1 98.31 85 VAL A O 1
ATOM 671 N N . ARG A 1 86 ? 4.23 -7.539 1.574 1 98.12 86 ARG A N 1
ATOM 672 C CA . ARG A 1 86 ? 3.15 -8.516 1.669 1 98.12 86 ARG A CA 1
ATOM 673 C C . ARG A 1 86 ? 3.055 -9.094 3.078 1 98.12 86 ARG A C 1
ATOM 675 O O . ARG A 1 86 ? 1.967 -9.172 3.65 1 98.12 86 ARG A O 1
ATOM 682 N N . GLY A 1 87 ? 4.242 -9.492 3.58 1 98.25 87 GLY A N 1
ATOM 683 C CA . GLY A 1 87 ? 4.262 -10.047 4.922 1 98.25 87 GLY A CA 1
ATOM 684 C C . GLY A 1 87 ? 3.701 -9.102 5.969 1 98.25 87 GLY A C 1
ATOM 685 O O . GLY A 1 87 ? 2.902 -9.508 6.816 1 98.25 87 GLY A O 1
ATOM 686 N N . ALA A 1 88 ? 4.098 -7.887 5.867 1 98.44 88 ALA A N 1
ATOM 687 C CA . ALA A 1 88 ? 3.641 -6.891 6.836 1 98.44 88 ALA A CA 1
ATOM 688 C C . ALA A 1 88 ? 2.133 -6.68 6.734 1 98.44 88 ALA A C 1
ATOM 690 O O . ALA A 1 88 ? 1.435 -6.645 7.75 1 98.44 88 ALA A O 1
ATOM 691 N N . LEU A 1 89 ? 1.63 -6.578 5.559 1 98.5 89 LEU A N 1
ATOM 692 C CA . LEU A 1 89 ? 0.222 -6.25 5.359 1 98.5 89 LEU A CA 1
ATOM 693 C C . LEU A 1 89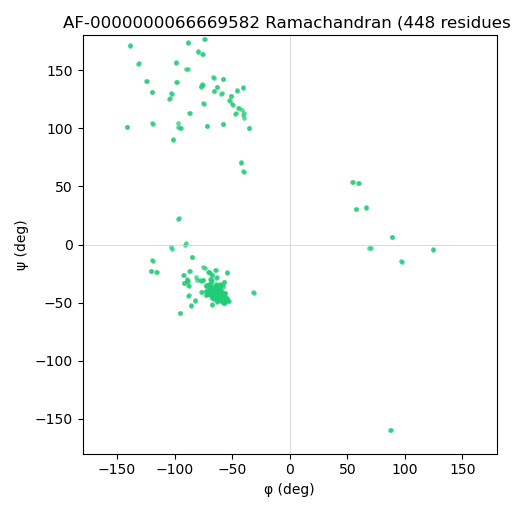 ? -0.661 -7.465 5.621 1 98.5 89 LEU A C 1
ATOM 695 O O . LEU A 1 89 ? -1.753 -7.336 6.18 1 98.5 89 LEU A O 1
ATOM 699 N N . GLU A 1 90 ? -0.249 -8.641 5.191 1 98.56 90 GLU A N 1
ATOM 700 C CA . GLU A 1 90 ? -1.024 -9.844 5.5 1 98.56 90 GLU A CA 1
ATOM 701 C C . GLU A 1 90 ? -0.997 -10.148 6.992 1 98.56 90 GLU A C 1
ATOM 703 O O . GLU A 1 90 ? -1.975 -10.656 7.547 1 98.56 90 GLU A O 1
ATOM 708 N N . GLY A 1 91 ? 0.228 -9.914 7.59 1 98.75 91 GLY A N 1
ATOM 709 C CA . GLY A 1 91 ? 0.26 -10.016 9.039 1 98.75 91 GLY A CA 1
ATOM 710 C C . GLY A 1 91 ? -0.767 -9.133 9.727 1 98.75 91 GLY A C 1
ATOM 711 O O . GLY A 1 91 ? -1.485 -9.586 10.617 1 98.75 91 GLY A O 1
ATOM 712 N N . LEU A 1 92 ? -0.834 -7.898 9.297 1 98.75 92 LEU A N 1
ATOM 713 C CA . LEU A 1 92 ? -1.831 -6.98 9.836 1 98.75 92 LEU A CA 1
ATOM 714 C C . LEU A 1 92 ? -3.242 -7.484 9.562 1 98.75 92 LEU A C 1
ATOM 716 O O . LEU A 1 92 ? -4.109 -7.438 10.438 1 98.75 92 LEU A O 1
ATOM 720 N N . ALA A 1 93 ? -3.484 -7.934 8.352 1 98.81 93 ALA A N 1
ATOM 721 C CA . ALA A 1 93 ? -4.797 -8.461 7.984 1 98.81 93 ALA A CA 1
ATOM 722 C C . ALA A 1 93 ? -5.191 -9.625 8.891 1 98.81 93 ALA A C 1
ATOM 724 O O . ALA A 1 93 ? -6.332 -9.695 9.352 1 98.81 93 ALA A O 1
ATOM 725 N N . GLY A 1 94 ? -4.223 -10.539 9.109 1 98.81 94 GLY A N 1
ATOM 726 C CA . GLY A 1 94 ? -4.488 -11.656 10 1 98.81 94 GLY A CA 1
ATOM 727 C C . GLY A 1 94 ? -4.848 -11.219 11.414 1 98.81 94 GLY A C 1
ATOM 728 O O . GLY A 1 94 ? -5.793 -11.742 12.008 1 98.81 94 GLY A O 1
ATOM 729 N N . ALA A 1 95 ? -4.082 -10.258 11.938 1 98.88 95 ALA A N 1
ATOM 730 C CA . ALA A 1 95 ? -4.344 -9.75 13.281 1 98.88 95 ALA A CA 1
ATOM 731 C C . ALA A 1 95 ? -5.723 -9.102 13.367 1 98.88 95 ALA A C 1
ATOM 733 O O . ALA A 1 95 ? -6.477 -9.352 14.305 1 98.88 95 ALA A O 1
ATOM 734 N N . LEU A 1 96 ? -6.047 -8.258 12.391 1 98.88 96 LEU A N 1
ATOM 735 C CA . LEU A 1 96 ? -7.328 -7.551 12.398 1 98.88 96 LEU A CA 1
ATOM 736 C C . LEU A 1 96 ? -8.484 -8.523 12.203 1 98.88 96 LEU A C 1
ATOM 738 O O . LEU A 1 96 ? -9.547 -8.359 12.805 1 98.88 96 LEU A O 1
ATOM 742 N N . PHE A 1 97 ? -8.297 -9.523 11.312 1 98.88 97 PHE A N 1
ATOM 743 C CA . PHE A 1 97 ? -9.305 -10.57 11.156 1 98.88 97 PHE A CA 1
ATOM 744 C C . PHE A 1 97 ? -9.609 -11.227 12.492 1 98.88 97 PHE A C 1
ATOM 746 O O . PHE A 1 97 ? -10.781 -11.453 12.828 1 98.88 97 PHE A O 1
ATOM 753 N N . ALA A 1 98 ? -8.57 -11.57 13.258 1 98.88 98 ALA A N 1
ATOM 754 C CA . ALA A 1 98 ? -8.742 -12.211 14.555 1 98.88 98 ALA A CA 1
ATOM 755 C C . ALA A 1 98 ? -9.609 -11.352 15.477 1 98.88 98 ALA A C 1
ATOM 757 O O . ALA A 1 98 ? -10.398 -11.875 16.266 1 98.88 98 ALA A O 1
ATOM 758 N N . GLU A 1 99 ? -9.516 -10.055 15.312 1 98.62 99 GLU A N 1
ATOM 759 C CA . GLU A 1 99 ? -10.18 -9.109 16.203 1 98.62 99 GLU A CA 1
ATOM 760 C C . GLU A 1 99 ? -11.586 -8.781 15.719 1 98.62 99 GLU A C 1
ATOM 762 O O . GLU A 1 99 ? -12.484 -8.516 16.516 1 98.62 99 GLU A O 1
ATOM 767 N N . ARG A 1 100 ? -11.781 -8.82 14.383 1 98.69 100 ARG A N 1
ATOM 768 C CA . ARG A 1 100 ? -12.938 -8.102 13.859 1 98.69 100 ARG A CA 1
ATOM 769 C C . ARG A 1 100 ? -13.875 -9.047 13.117 1 98.69 100 ARG A C 1
ATOM 771 O O . ARG A 1 100 ? -15.039 -8.719 12.883 1 98.69 100 ARG A O 1
ATOM 778 N N . ALA A 1 101 ? -13.352 -10.195 12.641 1 98.75 101 ALA A N 1
ATOM 779 C CA . ALA A 1 101 ? -14.141 -11.047 11.758 1 98.75 101 ALA A CA 1
ATOM 780 C C . ALA A 1 101 ? -15.445 -11.477 12.43 1 98.75 101 ALA A C 1
ATOM 782 O O . ALA A 1 101 ? -15.469 -11.773 13.625 1 98.75 101 ALA A O 1
ATOM 783 N N . THR A 1 102 ? -16.5 -11.531 11.609 1 98.5 102 THR A N 1
ATOM 784 C CA . THR A 1 102 ? -17.781 -12.039 12.094 1 98.5 102 THR A CA 1
ATOM 785 C C . THR A 1 102 ? -17.766 -13.555 12.211 1 98.5 102 THR A C 1
ATOM 787 O O . THR A 1 102 ? -16.906 -14.219 11.617 1 98.5 102 THR A O 1
ATOM 790 N N . PRO A 1 103 ? -18.719 -14.07 12.93 1 98.31 103 PRO A N 1
ATOM 791 C CA . PRO A 1 103 ? -18.812 -15.531 12.984 1 98.31 103 PRO A CA 1
ATOM 792 C C . PRO A 1 103 ? -18.984 -16.172 11.609 1 98.31 103 PRO A C 1
ATOM 794 O O . PRO A 1 103 ? -18.406 -17.234 11.352 1 98.31 103 PRO A O 1
ATOM 797 N N . GLU A 1 104 ? -19.688 -15.508 10.75 1 98.44 104 GLU A N 1
ATOM 798 C CA . GLU A 1 104 ? -19.906 -16.016 9.398 1 98.44 104 GLU A CA 1
ATOM 799 C C . GLU A 1 104 ? -18.594 -16.047 8.617 1 98.44 104 GLU A C 1
ATOM 801 O O . GLU A 1 104 ? -18.328 -17 7.879 1 98.44 104 GLU A O 1
ATOM 806 N N . GLN A 1 105 ? -17.812 -15.047 8.797 1 98.5 105 GLN A N 1
ATOM 807 C CA . GLN A 1 105 ? -16.531 -14.977 8.109 1 98.5 105 GLN A CA 1
ATOM 808 C C . GLN A 1 105 ? -15.555 -16.031 8.648 1 98.5 105 GLN A C 1
ATOM 810 O O . GLN A 1 105 ? -14.789 -16.625 7.891 1 98.5 105 GLN A O 1
ATOM 815 N N . ARG A 1 106 ? -15.531 -16.266 9.914 1 98.69 106 ARG A N 1
ATOM 816 C CA . ARG A 1 106 ? -14.703 -17.297 10.523 1 98.69 106 ARG A CA 1
ATOM 817 C C . ARG A 1 106 ? -15.094 -18.672 10.016 1 98.69 106 ARG A C 1
ATOM 819 O O . ARG A 1 106 ? -14.227 -19.5 9.711 1 98.69 106 ARG A O 1
ATOM 826 N N . GLU A 1 107 ? -16.391 -18.875 9.945 1 98.5 107 GLU A N 1
ATOM 827 C CA . GLU A 1 107 ? -16.891 -20.141 9.422 1 98.5 107 GLU A CA 1
ATOM 828 C C . GLU A 1 107 ? -16.5 -20.328 7.957 1 98.5 107 GLU A C 1
ATOM 830 O O . GLU A 1 107 ? -16.078 -21.422 7.559 1 98.5 107 GLU A O 1
ATOM 835 N N . ARG A 1 108 ? -16.656 -19.297 7.195 1 98.5 108 ARG A N 1
ATOM 836 C CA . ARG A 1 108 ? -16.281 -19.344 5.785 1 98.5 108 ARG A CA 1
ATOM 837 C C . ARG A 1 108 ? -14.805 -19.672 5.621 1 98.5 108 ARG A C 1
ATOM 839 O O . ARG A 1 108 ? -14.43 -20.453 4.742 1 98.5 108 ARG A O 1
ATOM 846 N N . MET A 1 109 ? -13.961 -19.109 6.445 1 98.5 109 MET A N 1
ATOM 847 C CA . MET A 1 109 ? -12.531 -19.422 6.387 1 98.5 109 MET A CA 1
ATOM 848 C C . MET A 1 109 ? -12.297 -20.906 6.656 1 98.5 109 MET A C 1
ATOM 850 O O . MET A 1 109 ? -11.469 -21.531 5.988 1 98.5 109 MET A O 1
ATOM 854 N N . GLY A 1 110 ? -12.992 -21.375 7.645 1 98.5 110 GLY A N 1
ATOM 855 C CA . GLY A 1 110 ? -12.898 -22.797 7.934 1 98.5 110 GLY A CA 1
ATOM 856 C C . GLY A 1 110 ? -13.25 -23.672 6.75 1 98.5 110 GLY A C 1
ATOM 857 O O . GLY A 1 110 ? -12.57 -24.656 6.477 1 98.5 110 GLY A O 1
ATOM 858 N N . GLN A 1 111 ? -14.273 -23.312 6.035 1 98.38 111 GLN A N 1
ATOM 859 C CA . GLN A 1 111 ? -14.695 -24.062 4.852 1 98.38 111 GLN A CA 1
ATOM 860 C C . GLN A 1 111 ? -13.625 -24.031 3.768 1 98.38 111 GLN A C 1
ATOM 862 O O . GLN A 1 111 ? -13.344 -25.047 3.125 1 98.38 111 GLN A O 1
ATOM 867 N N . VAL A 1 112 ? -13.047 -22.875 3.562 1 97.75 112 VAL A N 1
ATOM 868 C CA . VAL A 1 112 ? -12.016 -22.703 2.545 1 97.75 112 VAL A CA 1
ATOM 869 C C . VAL A 1 112 ? -10.781 -23.516 2.91 1 97.75 112 VAL A C 1
ATOM 871 O O . VAL A 1 112 ? -10.188 -24.172 2.049 1 97.75 112 VAL A O 1
ATOM 874 N N . VAL A 1 113 ? -10.391 -23.5 4.207 1 97.88 113 VAL A N 1
ATOM 875 C CA . VAL A 1 113 ? -9.211 -24.219 4.664 1 97.88 113 VAL A CA 1
ATOM 876 C C . VAL A 1 113 ? -9.445 -25.734 4.566 1 97.88 113 VAL A C 1
ATOM 878 O O . VAL A 1 113 ? -8.531 -26.484 4.223 1 97.88 113 VAL A O 1
ATOM 881 N N . ASP A 1 114 ? -10.656 -26.141 4.867 1 97.44 114 ASP A N 1
ATOM 882 C CA . ASP A 1 114 ? -11.008 -27.547 4.711 1 97.44 114 ASP A CA 1
ATOM 883 C C . ASP A 1 114 ? -10.867 -27.984 3.26 1 97.44 114 ASP A C 1
ATOM 885 O O . ASP A 1 114 ? -10.344 -29.078 2.988 1 97.44 114 ASP A O 1
ATOM 889 N N . GLU A 1 115 ? -11.344 -27.203 2.365 1 96.5 115 GLU A N 1
ATOM 890 C CA . GLU A 1 115 ? -11.211 -27.5 0.944 1 96.5 115 GLU A CA 1
ATOM 891 C C . GLU A 1 115 ? -9.742 -27.562 0.527 1 96.5 115 GLU A C 1
ATOM 893 O O . GLU A 1 115 ? -9.336 -28.453 -0.219 1 96.5 115 GLU A O 1
ATOM 898 N N . LEU A 1 116 ? -8.977 -26.578 0.999 1 95.25 116 LEU A N 1
ATOM 899 C CA . LEU A 1 116 ? -7.547 -26.562 0.722 1 95.25 116 LEU A CA 1
ATOM 900 C C . LEU A 1 116 ? -6.887 -27.859 1.215 1 95.25 116 LEU A C 1
ATOM 902 O O . LEU A 1 116 ? -6.105 -28.469 0.489 1 95.25 116 LEU A O 1
ATOM 906 N N . SER A 1 117 ? -7.219 -28.234 2.383 1 94.88 117 SER A N 1
ATOM 907 C CA . SER A 1 117 ? -6.617 -29.406 3.006 1 94.88 117 SER A CA 1
ATOM 908 C C . SER A 1 117 ? -6.945 -30.688 2.227 1 94.88 117 SER A C 1
ATOM 910 O O . SER A 1 117 ? -6.117 -31.594 2.131 1 94.88 117 SER A O 1
ATOM 912 N N . ARG A 1 118 ? -8.023 -30.703 1.582 1 95.12 118 ARG A N 1
ATOM 913 C CA . ARG A 1 118 ? -8.492 -31.906 0.898 1 95.12 118 ARG A CA 1
ATOM 914 C C . ARG A 1 118 ? -8 -31.938 -0.546 1 95.12 118 ARG A C 1
ATOM 916 O O . ARG A 1 118 ? -7.684 -33 -1.075 1 95.12 118 ARG A O 1
ATOM 923 N N . ALA A 1 119 ? -7.895 -30.766 -1.1 1 94.19 119 ALA A N 1
ATOM 924 C CA . ALA A 1 119 ? -7.836 -30.781 -2.559 1 94.19 119 ALA A CA 1
ATOM 925 C C . ALA A 1 119 ? -6.527 -30.172 -3.057 1 94.19 119 ALA A C 1
ATOM 927 O O . ALA A 1 119 ? -6.156 -30.359 -4.219 1 94.19 119 ALA A O 1
ATOM 928 N N . TYR A 1 120 ? -5.762 -29.5 -2.256 1 90.75 120 TYR A N 1
ATOM 929 C CA . TYR A 1 120 ? -4.664 -28.656 -2.707 1 90.75 120 TYR A CA 1
ATOM 930 C C . TYR A 1 120 ? -3.576 -29.484 -3.381 1 90.75 120 TYR A C 1
ATOM 932 O O . TYR A 1 120 ? -3.088 -29.125 -4.453 1 90.75 120 TYR A O 1
ATOM 940 N N . GLU A 1 121 ? -3.252 -30.609 -2.814 1 87.12 121 GLU A N 1
ATOM 941 C CA . GLU A 1 121 ? -2.137 -31.422 -3.305 1 87.12 121 GLU A CA 1
ATOM 942 C C . GLU A 1 121 ? -2.451 -32.031 -4.672 1 87.12 121 GLU A C 1
ATOM 944 O O . GLU A 1 121 ? -1.571 -32.125 -5.527 1 87.12 121 GLU A O 1
ATOM 949 N N . GLY A 1 122 ? -3.68 -32.406 -4.816 1 87.25 122 GLY A N 1
ATOM 950 C CA . GLY A 1 122 ? -4.051 -33.062 -6.062 1 87.25 122 GLY A CA 1
ATOM 951 C C . GLY A 1 122 ? -4.531 -32.094 -7.125 1 87.25 122 GLY A C 1
ATOM 952 O O . GLY A 1 122 ? -4.785 -32.5 -8.266 1 87.25 122 GLY A O 1
ATOM 953 N N . ALA A 1 123 ? -4.559 -30.875 -6.828 1 89.19 123 ALA A N 1
ATOM 954 C CA . ALA A 1 123 ? -5.133 -29.875 -7.734 1 89.19 123 ALA A CA 1
ATOM 955 C C . ALA A 1 123 ? -4.082 -29.359 -8.711 1 89.19 123 ALA A C 1
ATOM 957 O O . ALA A 1 123 ? -2.885 -29.391 -8.422 1 89.19 123 ALA A O 1
ATOM 958 N N . ASP A 1 124 ? -4.539 -28.969 -9.844 1 86.44 124 ASP A N 1
ATOM 959 C CA . ASP A 1 124 ? -3.643 -28.297 -10.773 1 86.44 124 ASP A CA 1
ATOM 960 C C . ASP A 1 124 ? -3.361 -26.859 -10.32 1 86.44 124 ASP A C 1
ATOM 962 O O . ASP A 1 124 ? -3.912 -26.406 -9.32 1 86.44 124 ASP A O 1
ATOM 966 N N . LEU A 1 125 ? -2.537 -26.156 -11.008 1 82.19 125 LEU A N 1
ATOM 967 C CA . LEU A 1 125 ? -2.059 -24.844 -10.609 1 82.19 125 LEU A CA 1
ATOM 968 C C . LEU A 1 125 ? -3.209 -23.844 -10.539 1 82.19 125 LEU A C 1
ATOM 970 O O . LEU A 1 125 ? -3.301 -23.062 -9.594 1 82.19 125 LEU A O 1
ATOM 974 N N . ALA A 1 126 ? -4.016 -23.859 -11.555 1 83.62 126 ALA A N 1
ATOM 975 C CA . ALA A 1 126 ? -5.133 -22.922 -11.617 1 83.62 126 ALA A CA 1
ATOM 976 C C . ALA A 1 126 ? -6.047 -23.078 -10.406 1 83.62 126 ALA A C 1
ATOM 978 O O . ALA A 1 126 ? -6.469 -22.094 -9.797 1 83.62 126 ALA A O 1
ATOM 979 N N . ARG A 1 127 ? -6.352 -24.281 -10.07 1 89.12 127 ARG A N 1
ATOM 980 C CA . ARG A 1 127 ? -7.219 -24.562 -8.938 1 89.12 127 ARG A CA 1
ATOM 981 C C . ARG A 1 127 ? -6.535 -24.188 -7.621 1 89.12 127 ARG A C 1
ATOM 983 O O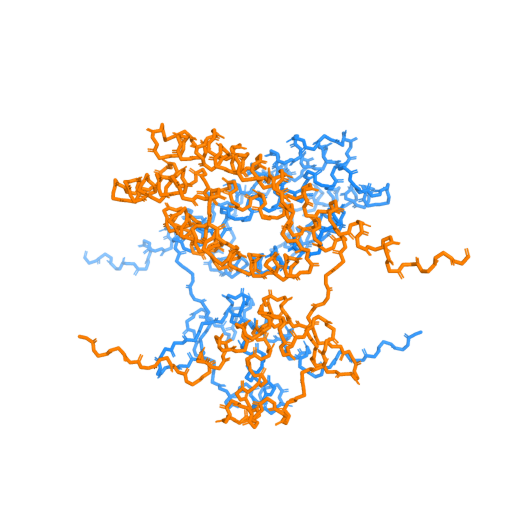 . ARG A 1 127 ? -7.184 -23.703 -6.695 1 89.12 127 ARG A O 1
ATOM 990 N N . ARG A 1 128 ? -5.27 -24.469 -7.434 1 88.25 128 ARG A N 1
ATOM 991 C CA . ARG A 1 128 ? -4.512 -24.094 -6.242 1 88.25 128 ARG A CA 1
ATOM 992 C C . ARG A 1 128 ? -4.531 -22.594 -6.027 1 88.25 128 ARG A C 1
ATOM 994 O O . ARG A 1 128 ? -4.754 -22.109 -4.91 1 88.25 128 ARG A O 1
ATOM 1001 N N . LEU A 1 129 ? -4.379 -21.891 -7.102 1 85.75 129 LEU A N 1
ATOM 1002 C CA . LEU A 1 129 ? -4.391 -20.438 -7.023 1 85.75 129 LEU A CA 1
ATOM 1003 C C . LEU A 1 129 ? -5.777 -19.922 -6.641 1 85.75 129 LEU A C 1
ATOM 1005 O O . LEU A 1 129 ? -5.902 -18.984 -5.855 1 85.75 129 LEU A O 1
ATOM 1009 N N . ALA A 1 130 ? -6.773 -20.531 -7.203 1 89.81 130 ALA A N 1
ATOM 1010 C CA . ALA A 1 130 ? -8.141 -20.125 -6.895 1 89.81 130 ALA A CA 1
ATOM 1011 C C . ALA A 1 130 ? -8.453 -20.344 -5.414 1 89.81 130 ALA A C 1
ATOM 1013 O O . ALA A 1 130 ? -9.125 -19.531 -4.785 1 89.81 130 ALA A O 1
ATOM 1014 N N . MET A 1 131 ? -8.016 -21.453 -4.875 1 91.94 131 MET A N 1
ATOM 1015 C CA . MET A 1 131 ? -8.227 -21.75 -3.459 1 91.94 131 MET A CA 1
ATOM 1016 C C . MET A 1 131 ? -7.5 -20.734 -2.58 1 91.94 131 MET A C 1
ATOM 1018 O O . MET A 1 131 ? -8.047 -20.266 -1.579 1 91.94 131 MET A O 1
ATOM 1022 N N . LYS A 1 132 ? -6.324 -20.438 -2.928 1 92 132 LYS A N 1
ATOM 1023 C CA . LYS A 1 132 ? -5.562 -19.453 -2.17 1 92 132 LYS A CA 1
ATOM 1024 C C . LYS A 1 132 ? -6.219 -18.078 -2.252 1 92 132 LYS A C 1
ATOM 1026 O O . LYS A 1 132 ? -6.289 -17.359 -1.253 1 92 132 LYS A O 1
ATOM 1031 N N . ASP A 1 133 ? -6.676 -17.703 -3.416 1 92.56 133 ASP A N 1
ATOM 1032 C CA . ASP A 1 133 ? -7.367 -16.438 -3.6 1 92.56 133 ASP A CA 1
ATOM 1033 C C . ASP A 1 133 ? -8.594 -16.344 -2.697 1 92.56 133 ASP A C 1
ATOM 1035 O O . ASP A 1 133 ? -8.859 -15.297 -2.104 1 92.56 133 ASP A O 1
ATOM 1039 N N . GLU A 1 134 ? -9.281 -17.391 -2.678 1 95.75 134 GLU A N 1
ATOM 1040 C CA . GLU A 1 134 ? -10.469 -17.422 -1.821 1 95.75 134 GLU A CA 1
ATOM 1041 C C . GLU A 1 134 ? -10.086 -17.219 -0.355 1 95.75 134 GLU A C 1
ATOM 1043 O O . GLU A 1 134 ? -10.781 -16.516 0.38 1 95.75 134 GLU A O 1
ATOM 1048 N N . PHE A 1 135 ? -9.023 -17.906 0.099 1 97.75 135 PHE A N 1
ATOM 1049 C CA . PHE A 1 135 ? -8.547 -17.766 1.469 1 97.75 135 PHE A CA 1
ATOM 1050 C C . PHE A 1 135 ? -8.211 -16.312 1.771 1 97.75 135 PHE A C 1
ATOM 1052 O O . PHE A 1 135 ? -8.656 -15.766 2.783 1 97.75 135 PHE A O 1
ATOM 1059 N N . TYR A 1 136 ? -7.555 -15.641 0.867 1 96.94 136 TYR A N 1
ATOM 1060 C CA . TYR A 1 136 ? -7.129 -14.258 1.088 1 96.94 136 TYR A CA 1
ATOM 1061 C C . TYR A 1 136 ? -8.312 -13.305 1.028 1 96.94 136 TYR A C 1
ATOM 1063 O O . TYR A 1 136 ? -8.352 -12.305 1.746 1 96.94 136 TYR A O 1
ATOM 1071 N N . ASP A 1 137 ? -9.242 -13.625 0.14 1 97.12 137 ASP A N 1
ATOM 1072 C CA . ASP A 1 137 ? -10.445 -12.805 0.07 1 97.12 137 ASP A CA 1
ATOM 1073 C C . ASP A 1 137 ? -11.172 -12.773 1.416 1 97.12 137 ASP A C 1
ATOM 1075 O O . ASP A 1 137 ? -11.57 -11.703 1.886 1 97.12 137 ASP A O 1
ATOM 1079 N N . VAL A 1 138 ? -11.273 -13.93 2.002 1 98.31 138 VAL A N 1
ATOM 1080 C CA . VAL A 1 138 ? -11.945 -14.023 3.293 1 98.31 138 VAL A CA 1
ATOM 1081 C C . VAL A 1 138 ? -11.133 -13.297 4.355 1 98.31 138 VAL A C 1
ATOM 1083 O O . VAL A 1 138 ? -11.68 -12.539 5.16 1 98.31 138 VAL A O 1
ATOM 1086 N N . LEU A 1 139 ? -9.844 -13.531 4.383 1 98.56 139 LEU A N 1
ATOM 1087 C CA . LEU A 1 139 ? -8.938 -12.914 5.348 1 98.56 139 LEU A CA 1
ATOM 1088 C C . LEU A 1 139 ? -9.023 -11.391 5.277 1 98.56 139 LEU A C 1
ATOM 1090 O O . LEU A 1 139 ? -9.195 -10.727 6.305 1 98.56 139 LEU A O 1
ATOM 1094 N N . ILE A 1 140 ? -8.945 -10.891 4.062 1 98.12 140 ILE A N 1
ATOM 1095 C CA . ILE A 1 140 ? -8.891 -9.445 3.828 1 98.12 140 ILE A CA 1
ATOM 1096 C C . ILE A 1 140 ? -10.242 -8.82 4.156 1 98.12 140 ILE A C 1
ATOM 1098 O O . ILE A 1 140 ? -10.305 -7.773 4.805 1 98.12 140 ILE A O 1
ATOM 1102 N N . ALA A 1 141 ? -11.305 -9.469 3.746 1 98 141 ALA A N 1
ATOM 1103 C CA . ALA A 1 141 ? -12.633 -8.961 4.047 1 98 141 ALA A CA 1
ATOM 1104 C C . ALA A 1 141 ? -12.867 -8.883 5.555 1 98 141 ALA A C 1
ATOM 1106 O O . ALA A 1 141 ? -13.438 -7.906 6.055 1 98 141 ALA A O 1
ATOM 1107 N N . GLY A 1 142 ? -12.422 -9.828 6.262 1 98.5 142 GLY A N 1
ATOM 1108 C CA . GLY A 1 142 ? -12.633 -9.898 7.699 1 98.5 142 GLY A CA 1
ATOM 1109 C C . GLY A 1 142 ? -11.766 -8.93 8.477 1 98.5 142 GLY A C 1
ATOM 1110 O O . GLY A 1 142 ? -12.023 -8.672 9.656 1 98.5 142 GLY A O 1
ATOM 1111 N N . ALA A 1 143 ? -10.695 -8.453 7.879 1 98.56 143 ALA A N 1
ATOM 1112 C CA . ALA A 1 143 ? -9.828 -7.461 8.508 1 98.56 143 ALA A CA 1
ATOM 1113 C C . ALA A 1 143 ? -10.531 -6.105 8.602 1 98.56 143 ALA A C 1
ATOM 1115 O O . ALA A 1 143 ? -10.102 -5.23 9.359 1 98.56 143 ALA A O 1
ATOM 1116 N N . VAL A 1 144 ? -11.539 -5.887 7.703 1 98.19 144 VAL A N 1
ATOM 1117 C CA . VAL A 1 144 ? -12.344 -4.672 7.672 1 98.19 144 VAL A CA 1
ATOM 1118 C C . VAL A 1 144 ? -11.438 -3.449 7.578 1 98.19 144 VAL A C 1
ATOM 1120 O O . VAL A 1 144 ? -11.547 -2.525 8.391 1 98.19 144 VAL A O 1
ATOM 1123 N N . ASN A 1 145 ? -10.602 -3.391 6.68 1 98.12 145 ASN A N 1
ATOM 1124 C CA . ASN A 1 145 ? -9.695 -2.297 6.352 1 98.12 145 ASN A CA 1
ATOM 1125 C C . ASN A 1 145 ? -9.539 -2.129 4.84 1 98.12 145 ASN A C 1
ATOM 1127 O O . ASN A 1 145 ? -8.805 -2.883 4.199 1 98.12 145 ASN A O 1
ATOM 1131 N N . PRO A 1 146 ? -10.219 -1.181 4.301 1 95.06 146 PRO A N 1
ATOM 1132 C CA . PRO A 1 146 ? -10.234 -1.036 2.844 1 95.06 146 PRO A CA 1
ATOM 1133 C C . PRO A 1 146 ? -8.859 -0.705 2.264 1 95.06 146 PRO A C 1
ATOM 1135 O O . PRO A 1 146 ? -8.609 -0.949 1.081 1 95.06 146 PRO A O 1
ATOM 1138 N N . ILE A 1 147 ? -7.938 -0.152 3.076 1 95.44 147 ILE A N 1
ATOM 1139 C CA . ILE A 1 147 ? -6.59 0.169 2.611 1 95.44 147 ILE A CA 1
ATOM 1140 C C . ILE A 1 147 ? -5.785 -1.117 2.432 1 95.44 147 ILE A C 1
ATOM 1142 O O . ILE A 1 147 ? -5.039 -1.26 1.462 1 95.44 147 ILE A O 1
ATOM 1146 N N . ILE A 1 148 ? -5.953 -2.055 3.344 1 97.62 148 ILE A N 1
ATOM 1147 C CA . ILE A 1 148 ? -5.328 -3.367 3.199 1 97.62 148 ILE A CA 1
ATOM 1148 C C . ILE A 1 148 ? -5.816 -4.031 1.912 1 97.62 148 ILE A C 1
ATOM 1150 O O . ILE A 1 148 ? -5.012 -4.555 1.135 1 97.62 148 ILE A O 1
ATOM 1154 N N . ASP A 1 149 ? -7.09 -4.004 1.703 1 94.75 149 ASP A N 1
ATOM 1155 C CA . ASP A 1 149 ? -7.691 -4.652 0.543 1 94.75 149 ASP A CA 1
ATOM 1156 C C . ASP A 1 149 ? -7.086 -4.129 -0.756 1 94.75 149 ASP A C 1
ATOM 1158 O O . ASP A 1 149 ? -6.559 -4.902 -1.56 1 94.75 149 ASP A O 1
ATOM 1162 N N . SER A 1 150 ? -7.035 -2.824 -0.914 1 90.62 150 SER A N 1
ATOM 1163 C CA . SER A 1 150 ? -6.555 -2.234 -2.158 1 90.62 150 SER A CA 1
ATOM 1164 C C . SER A 1 150 ? -5.051 -2.434 -2.322 1 90.62 150 SER A C 1
ATOM 1166 O O . SER A 1 150 ? -4.578 -2.742 -3.418 1 90.62 150 SER A O 1
ATOM 1168 N N . THR A 1 151 ? -4.27 -2.326 -1.236 1 93.31 151 THR A N 1
ATOM 1169 C CA . THR A 1 151 ? -2.818 -2.436 -1.309 1 93.31 151 THR A CA 1
ATOM 1170 C C . THR A 1 151 ? -2.396 -3.881 -1.557 1 93.31 151 THR A C 1
ATOM 1172 O O . THR A 1 151 ? -1.561 -4.148 -2.422 1 93.31 151 THR A O 1
ATOM 1175 N N . LEU A 1 152 ? -3.016 -4.82 -0.858 1 94.88 152 LEU A N 1
ATOM 1176 C CA . LEU A 1 152 ? -2.643 -6.223 -0.999 1 94.88 152 LEU A CA 1
ATOM 1177 C C . LEU A 1 152 ? -3.049 -6.762 -2.367 1 94.88 152 LEU A C 1
ATOM 1179 O O . LEU A 1 152 ? -2.357 -7.605 -2.939 1 94.88 152 LEU A O 1
ATOM 1183 N N . ARG A 1 153 ? -4.133 -6.293 -2.885 1 88.69 153 ARG A N 1
ATOM 1184 C CA . ARG A 1 153 ? -4.539 -6.738 -4.211 1 88.69 153 ARG A CA 1
ATOM 1185 C C . ARG A 1 153 ? -3.484 -6.391 -5.254 1 88.69 153 ARG A C 1
ATOM 1187 O O . ARG A 1 153 ? -3.18 -7.199 -6.133 1 88.69 153 ARG A O 1
ATOM 1194 N N . GLY A 1 154 ? -2.975 -5.191 -5.148 1 89.25 154 GLY A N 1
ATOM 1195 C CA . GLY A 1 154 ? -1.887 -4.812 -6.035 1 89.25 154 GLY A CA 1
ATOM 1196 C C . GLY A 1 154 ? -0.643 -5.66 -5.852 1 89.25 154 GLY A C 1
ATOM 1197 O O . GLY A 1 154 ? -0.008 -6.062 -6.828 1 89.25 154 GLY A O 1
ATOM 1198 N N . ILE A 1 155 ? -0.322 -5.969 -4.629 1 94.44 155 ILE A N 1
ATOM 1199 C CA . ILE A 1 155 ? 0.846 -6.781 -4.309 1 94.44 155 ILE A CA 1
ATOM 1200 C C . ILE A 1 155 ? 0.64 -8.203 -4.812 1 94.44 155 ILE A C 1
ATOM 1202 O O . ILE A 1 155 ? 1.532 -8.781 -5.438 1 94.44 155 ILE A O 1
ATOM 1206 N N . HIS A 1 156 ? -0.57 -8.766 -4.566 1 92.69 156 HIS A N 1
ATOM 1207 C CA . HIS A 1 156 ? -0.876 -10.125 -5.008 1 92.69 156 HIS A CA 1
ATOM 1208 C C . HIS A 1 156 ? -0.782 -10.242 -6.523 1 92.69 156 HIS A C 1
ATOM 1210 O O . HIS A 1 156 ? -0.27 -11.234 -7.043 1 92.69 156 HIS A O 1
ATOM 1216 N N . ALA A 1 157 ? -1.224 -9.258 -7.207 1 90.12 157 ALA A N 1
ATOM 1217 C CA . ALA A 1 157 ? -1.156 -9.273 -8.664 1 90.12 157 ALA A CA 1
ATOM 1218 C C . ALA A 1 157 ? 0.291 -9.32 -9.148 1 90.12 157 ALA A C 1
ATOM 1220 O O . ALA A 1 157 ? 0.623 -10.07 -10.07 1 90.12 157 ALA A O 1
ATOM 1221 N N . ARG A 1 158 ? 1.138 -8.57 -8.531 1 92.75 158 ARG A N 1
ATOM 1222 C CA . ARG A 1 158 ? 2.539 -8.555 -8.938 1 92.75 158 ARG A CA 1
ATOM 1223 C C . ARG A 1 158 ? 3.246 -9.844 -8.539 1 92.75 158 ARG A C 1
ATOM 1225 O O . ARG A 1 158 ? 4.113 -10.328 -9.266 1 92.75 158 ARG A O 1
ATOM 1232 N N . VAL A 1 159 ? 2.869 -10.375 -7.441 1 91.69 159 VAL A N 1
ATOM 1233 C CA . VAL A 1 159 ? 3.408 -11.664 -7.016 1 91.69 159 VAL A CA 1
ATOM 1234 C C . VAL A 1 159 ? 2.982 -12.75 -8 1 91.69 159 VAL A C 1
ATOM 1236 O O . VAL A 1 159 ? 3.764 -13.648 -8.32 1 91.69 159 VAL A O 1
ATOM 1239 N N . GLN A 1 160 ? 1.76 -12.648 -8.469 1 87.5 160 GLN A N 1
ATOM 1240 C CA . GLN A 1 160 ? 1.271 -13.594 -9.469 1 87.5 160 GLN A CA 1
ATOM 1241 C C . GLN A 1 160 ? 2.096 -13.516 -10.75 1 87.5 160 GLN A C 1
ATOM 1243 O O . GLN A 1 160 ? 2.326 -14.531 -11.406 1 87.5 160 GLN A O 1
ATOM 1248 N N . MET A 1 161 ? 2.506 -12.375 -11.102 1 86.94 161 MET A N 1
ATOM 1249 C CA . MET A 1 161 ? 3.357 -12.211 -12.281 1 86.94 161 MET A CA 1
ATOM 1250 C C . MET A 1 161 ? 4.664 -12.984 -12.117 1 86.94 161 MET A C 1
ATOM 1252 O O . MET A 1 161 ? 5.207 -13.508 -13.086 1 86.94 161 MET A O 1
ATOM 1256 N N . LEU A 1 162 ? 5.18 -13.055 -10.914 1 84 162 LEU A N 1
ATOM 1257 C CA . LEU A 1 162 ? 6.41 -13.781 -10.633 1 84 162 LEU A CA 1
ATOM 1258 C C . LEU A 1 162 ? 6.203 -15.281 -10.797 1 84 162 LEU A C 1
ATOM 1260 O O . LEU A 1 162 ? 7.086 -15.984 -11.297 1 84 162 LEU A O 1
ATOM 1264 N N . ARG A 1 163 ? 5.078 -15.75 -10.359 1 73.5 163 ARG A N 1
ATOM 1265 C CA . ARG A 1 163 ? 4.762 -17.172 -10.461 1 73.5 163 ARG A CA 1
ATOM 1266 C C . ARG A 1 163 ? 4.691 -17.609 -11.922 1 73.5 163 ARG A C 1
ATOM 1268 O O . ARG A 1 163 ? 5.102 -18.719 -12.266 1 73.5 163 ARG A O 1
ATOM 1275 N N . GLY A 1 164 ? 4.062 -16.781 -12.625 1 64.5 164 GLY A N 1
ATOM 1276 C CA . GLY A 1 164 ? 4.059 -17.062 -14.047 1 64.5 164 GLY A CA 1
ATOM 1277 C C . GLY A 1 164 ? 5.449 -17.219 -14.633 1 64.5 164 GLY A C 1
ATOM 1278 O O . GLY A 1 164 ? 5.641 -17.922 -15.625 1 64.5 164 GLY A O 1
ATOM 1279 N N . LEU A 1 165 ? 6.266 -16.609 -13.906 1 60.56 165 LEU A N 1
ATOM 1280 C CA . LEU A 1 165 ? 7.66 -16.672 -14.336 1 60.56 165 LEU A CA 1
ATOM 1281 C C . LEU A 1 165 ? 8.359 -17.891 -13.742 1 60.56 165 LEU A C 1
ATOM 1283 O O . LEU A 1 165 ? 9.352 -18.359 -14.297 1 60.56 165 LEU A O 1
ATOM 1287 N N . THR A 1 166 ? 7.863 -18.109 -12.516 1 58.53 166 THR A N 1
ATOM 1288 C CA . THR A 1 166 ? 8.5 -19.203 -11.797 1 58.53 166 THR A CA 1
ATOM 1289 C C . THR A 1 166 ? 7.684 -20.484 -11.938 1 58.53 166 THR A C 1
ATOM 1291 O O . THR A 1 166 ? 6.457 -20.438 -12.07 1 58.53 166 THR A O 1
ATOM 1294 N N . MET A 1 167 ? 8.133 -21.297 -12.773 1 52.03 167 MET A N 1
ATOM 1295 C CA . MET A 1 167 ? 7.438 -22.578 -12.836 1 52.03 167 MET A CA 1
ATOM 1296 C C . MET A 1 167 ? 7.059 -23.062 -11.438 1 52.03 167 MET A C 1
ATOM 1298 O O . MET A 1 167 ? 7.809 -22.844 -10.484 1 52.03 167 MET A O 1
ATOM 1302 N N . GLN A 1 168 ? 5.734 -23.125 -11.141 1 51.75 168 GLN A N 1
ATOM 1303 C CA . GLN A 1 168 ? 5.254 -23.547 -9.836 1 51.75 168 GLN A CA 1
ATOM 1304 C C . GLN A 1 168 ? 6.145 -24.641 -9.25 1 51.75 168 GLN A C 1
ATOM 1306 O O . GLN A 1 168 ? 6.398 -25.656 -9.906 1 51.75 168 GLN A O 1
ATOM 1311 N N . THR A 1 169 ? 7.094 -24.297 -8.289 1 53.53 169 THR A N 1
ATOM 1312 C CA . THR A 1 169 ? 7.898 -25.328 -7.645 1 53.53 169 THR A CA 1
ATOM 1313 C C . THR A 1 169 ? 7.023 -26.5 -7.188 1 53.53 169 THR A C 1
ATOM 1315 O O . THR A 1 169 ? 6.094 -26.297 -6.398 1 53.53 169 THR A O 1
ATOM 1318 N N . PRO A 1 170 ? 7.203 -27.625 -7.789 1 55.91 170 PRO A N 1
ATOM 1319 C CA . PRO A 1 170 ? 6.621 -28.859 -7.258 1 55.91 170 PRO A CA 1
ATOM 1320 C C . PRO A 1 170 ? 6.965 -29.094 -5.789 1 55.91 170 PRO A C 1
ATOM 1322 O O . PRO A 1 170 ? 8.055 -28.719 -5.34 1 55.91 170 PRO A O 1
ATOM 1325 N N . GLY A 1 171 ? 6.027 -29.281 -4.809 1 60.22 171 GLY A N 1
ATOM 1326 C CA . GLY A 1 171 ? 6.359 -29.891 -3.537 1 60.22 171 GLY A CA 1
ATOM 1327 C C . GLY A 1 171 ? 6 -29.031 -2.342 1 60.22 171 GLY A C 1
ATOM 1328 O O . GLY A 1 171 ? 6.211 -29.438 -1.194 1 60.22 171 GLY A O 1
ATOM 1329 N N . ARG A 1 172 ? 5.547 -27.875 -2.631 1 73.06 172 ARG A N 1
ATOM 1330 C CA . ARG A 1 172 ? 5.301 -27.109 -1.414 1 73.06 172 ARG A CA 1
ATOM 1331 C C . ARG A 1 172 ? 3.834 -27.188 -1.006 1 73.06 172 ARG A C 1
ATOM 1333 O O . ARG A 1 172 ? 3.365 -26.359 -0.209 1 73.06 172 ARG A O 1
ATOM 1340 N N . GLY A 1 173 ? 3.211 -28.203 -1.48 1 81.31 173 GLY A N 1
ATOM 1341 C CA . GLY A 1 173 ? 1.78 -28.312 -1.244 1 81.31 173 GLY A CA 1
ATOM 1342 C C . GLY A 1 173 ? 1.434 -28.547 0.215 1 81.31 173 GLY A C 1
ATOM 1343 O O . GLY A 1 173 ? 0.729 -27.734 0.825 1 81.31 173 GLY A O 1
ATOM 1344 N N . PRO A 1 174 ? 2.088 -29.562 0.831 1 84.88 174 PRO A N 1
ATOM 1345 C CA . PRO A 1 174 ? 1.758 -29.844 2.23 1 84.88 174 PRO A CA 1
ATOM 1346 C C . PRO A 1 174 ? 2.154 -28.703 3.168 1 84.88 174 PRO A C 1
ATOM 1348 O O . PRO A 1 174 ? 1.429 -28.406 4.121 1 84.88 174 PRO A O 1
ATOM 1351 N N . GLU A 1 175 ? 3.266 -28.125 2.947 1 90.88 175 GLU A N 1
ATOM 1352 C CA . GLU A 1 175 ? 3.713 -27 3.777 1 90.88 175 GLU A CA 1
ATOM 1353 C C . GLU A 1 175 ? 2.76 -25.812 3.662 1 90.88 175 GLU A C 1
ATOM 1355 O O . GLU A 1 175 ? 2.457 -25.156 4.66 1 90.88 175 GLU A O 1
ATOM 1360 N N . THR A 1 176 ? 2.318 -25.625 2.477 1 92.19 176 THR A N 1
ATOM 1361 C CA . THR A 1 176 ? 1.389 -24.531 2.252 1 92.19 176 THR A CA 1
ATOM 1362 C C . THR A 1 176 ? 0.095 -24.75 3.031 1 92.19 176 THR A C 1
ATOM 1364 O O . THR A 1 176 ? -0.392 -23.828 3.703 1 92.19 176 THR A O 1
ATOM 1367 N N . VAL A 1 177 ? -0.402 -25.953 2.982 1 94.56 177 VAL A N 1
ATOM 1368 C CA . VAL A 1 177 ? -1.642 -26.281 3.678 1 94.56 177 VAL A CA 1
ATOM 1369 C C . VAL A 1 177 ? -1.445 -26.109 5.184 1 94.56 177 VAL A C 1
ATOM 1371 O O . VAL A 1 177 ? -2.309 -25.562 5.875 1 94.56 177 VAL A O 1
ATOM 1374 N N . CYS A 1 178 ? -0.319 -26.547 5.691 1 96.31 178 CYS A N 1
ATOM 1375 C CA . CYS A 1 178 ? -0.014 -26.438 7.113 1 96.31 178 CYS A CA 1
ATOM 1376 C C . CYS A 1 178 ? 0.043 -24.969 7.543 1 96.31 178 CYS A C 1
ATOM 1378 O O . CYS A 1 178 ? -0.501 -24.609 8.586 1 96.31 178 CYS A O 1
ATOM 1380 N N . GLU A 1 179 ? 0.656 -24.219 6.773 1 97.06 179 GLU A N 1
ATOM 1381 C CA . GLU A 1 179 ? 0.828 -22.797 7.09 1 97.06 179 GLU A CA 1
ATOM 1382 C C . GLU A 1 179 ? -0.509 -22.062 7.078 1 97.06 179 GLU A C 1
ATOM 1384 O O . GLU A 1 179 ? -0.789 -21.266 7.969 1 97.06 179 GLU A O 1
ATOM 1389 N N . ILE A 1 180 ? -1.31 -22.312 6.066 1 97.5 180 ILE A N 1
ATOM 1390 C CA . ILE A 1 180 ? -2.609 -21.656 5.949 1 97.5 180 ILE A CA 1
ATOM 1391 C C . ILE A 1 180 ? -3.523 -22.125 7.078 1 97.5 180 ILE A C 1
ATOM 1393 O O . ILE A 1 180 ? -4.27 -21.328 7.656 1 97.5 180 ILE A O 1
ATOM 1397 N N . THR A 1 181 ? -3.404 -23.375 7.445 1 98.25 181 THR A N 1
ATOM 1398 C CA . THR A 1 181 ? -4.176 -23.906 8.562 1 98.25 181 THR A CA 1
ATOM 1399 C C . THR A 1 181 ? -3.783 -23.234 9.867 1 98.25 181 THR A C 1
ATOM 1401 O O . THR A 1 181 ? -4.641 -22.938 10.703 1 98.25 181 THR A O 1
ATOM 1404 N N . ALA A 1 182 ? -2.514 -22.984 10.055 1 98.62 182 ALA A N 1
ATOM 1405 C CA . ALA A 1 182 ? -2.037 -22.297 11.25 1 98.62 182 ALA A CA 1
ATOM 1406 C C . ALA A 1 182 ? -2.639 -20.891 11.344 1 98.62 182 ALA A C 1
ATOM 1408 O O . ALA A 1 182 ? -2.979 -20.438 12.438 1 98.62 182 ALA A O 1
ATOM 1409 N N . ILE A 1 183 ? -2.768 -20.203 10.227 1 98.81 183 ILE A N 1
ATOM 1410 C CA . ILE A 1 183 ? -3.385 -18.891 10.203 1 98.81 183 ILE A CA 1
ATOM 1411 C C . ILE A 1 183 ? -4.852 -19 10.609 1 98.81 183 ILE A C 1
ATOM 1413 O O . ILE A 1 183 ? -5.324 -18.219 11.453 1 98.81 183 ILE A O 1
ATOM 1417 N N . TYR A 1 184 ? -5.516 -20 10.031 1 98.81 184 TYR A N 1
ATOM 1418 C CA . TYR A 1 184 ? -6.926 -20.219 10.344 1 98.81 184 TYR A CA 1
ATOM 1419 C C . TYR A 1 184 ? -7.121 -20.469 11.836 1 98.81 184 TYR A C 1
ATOM 1421 O O . TYR A 1 184 ? -7.984 -19.859 12.461 1 98.81 184 TYR A O 1
ATOM 1429 N N . GLU A 1 185 ? -6.316 -21.281 12.398 1 98.81 185 GLU A N 1
ATOM 1430 C CA . GLU A 1 185 ? -6.445 -21.641 13.812 1 98.81 185 GLU A CA 1
ATOM 1431 C C . GLU A 1 185 ? -6.195 -20.438 14.711 1 98.81 185 GLU A C 1
ATOM 1433 O O . GLU A 1 185 ? -6.965 -20.188 15.641 1 98.81 185 GLU A O 1
ATOM 1438 N N . ALA A 1 186 ? -5.172 -19.688 14.391 1 98.88 186 ALA A N 1
ATOM 1439 C CA . ALA A 1 186 ? -4.824 -18.531 15.211 1 98.88 186 ALA A CA 1
ATOM 1440 C C . ALA A 1 186 ? -5.863 -17.422 15.062 1 98.88 186 ALA A C 1
ATOM 1442 O O . ALA A 1 186 ? -6.312 -16.859 16.047 1 98.88 186 ALA A O 1
ATOM 1443 N N . ALA A 1 187 ? -6.316 -17.172 13.844 1 98.81 187 ALA A N 1
ATOM 1444 C CA . ALA A 1 187 ? -7.164 -16.016 13.562 1 98.81 187 ALA A CA 1
ATOM 1445 C C . ALA A 1 187 ? -8.633 -16.344 13.828 1 98.81 187 ALA A C 1
ATOM 1447 O O . ALA A 1 187 ? -9.289 -15.648 14.609 1 98.81 187 ALA A O 1
ATOM 1448 N N . ALA A 1 188 ? -9.086 -17.391 13.25 1 98.69 188 ALA A N 1
ATOM 1449 C CA . ALA A 1 188 ? -10.523 -17.672 13.258 1 98.69 188 ALA A CA 1
ATOM 1450 C C . ALA A 1 188 ? -10.93 -18.453 14.508 1 98.69 188 ALA A C 1
ATOM 1452 O O . ALA A 1 188 ? -11.953 -18.156 15.125 1 98.69 188 ALA A O 1
ATOM 1453 N N . LEU A 1 189 ? -10.164 -19.438 14.867 1 98.5 189 LEU A N 1
ATOM 1454 C CA . LEU A 1 189 ? -10.57 -20.312 15.969 1 98.5 189 LEU A CA 1
ATOM 1455 C C . LEU A 1 189 ? -10.219 -19.688 17.312 1 98.5 189 LEU A C 1
ATOM 1457 O O . LEU A 1 189 ? -11.062 -19.594 18.203 1 98.5 189 LEU A O 1
ATOM 1461 N N . ARG A 1 190 ? -8.977 -19.219 17.453 1 98.5 190 ARG A N 1
ATOM 1462 C CA . ARG A 1 190 ? -8.516 -18.719 18.734 1 98.5 190 ARG A CA 1
ATOM 1463 C C . ARG A 1 190 ? -8.758 -17.219 18.859 1 98.5 190 ARG A C 1
ATOM 1465 O O . ARG A 1 190 ? -8.773 -16.672 19.969 1 98.5 190 ARG A O 1
ATOM 1472 N N . GLY A 1 191 ? -8.805 -16.594 17.797 1 98.38 191 GLY A N 1
ATOM 1473 C CA . GLY A 1 191 ? -8.914 -15.148 17.828 1 98.38 191 GLY A CA 1
ATOM 1474 C C . GLY A 1 191 ? -7.695 -14.469 18.406 1 98.38 191 GLY A C 1
ATOM 1475 O O . GLY A 1 191 ? -7.812 -13.469 19.125 1 98.38 191 GLY A O 1
ATOM 1476 N N . ASP A 1 192 ? -6.602 -15.039 18.219 1 98.75 192 ASP A N 1
ATOM 1477 C CA . ASP A 1 192 ? -5.332 -14.547 18.75 1 98.75 192 ASP A CA 1
ATOM 1478 C C . ASP A 1 192 ? -4.605 -13.688 17.719 1 98.75 192 ASP A C 1
ATOM 1480 O O . ASP A 1 192 ? -3.891 -14.211 16.859 1 98.75 192 ASP A O 1
ATOM 1484 N N . ALA A 1 193 ? -4.723 -12.406 17.906 1 98.69 193 ALA A N 1
ATOM 1485 C CA . ALA A 1 193 ? -4.211 -11.453 16.922 1 98.69 193 ALA A CA 1
ATOM 1486 C C . ALA A 1 193 ? -2.699 -11.586 16.766 1 98.69 193 ALA A C 1
ATOM 1488 O O . ALA A 1 193 ? -2.178 -11.539 15.641 1 98.69 193 ALA A O 1
ATOM 1489 N N . VAL A 1 194 ? -2.023 -11.727 17.844 1 98.31 194 VAL A N 1
ATOM 1490 C CA . VAL A 1 194 ? -0.567 -11.805 17.812 1 98.31 194 VAL A CA 1
ATOM 1491 C C . VAL A 1 194 ? -0.128 -13.07 17.094 1 98.31 194 VAL A C 1
ATOM 1493 O O . VAL A 1 194 ? 0.73 -13.016 16.203 1 98.31 194 VAL A O 1
ATOM 1496 N N . ALA A 1 195 ? -0.75 -14.164 17.406 1 98.69 195 ALA A N 1
ATOM 1497 C CA . ALA A 1 195 ? -0.412 -15.438 16.766 1 98.69 195 ALA A CA 1
ATOM 1498 C C . ALA A 1 195 ? -0.804 -15.43 15.289 1 98.69 195 ALA A C 1
ATOM 1500 O O . ALA A 1 195 ? -0.113 -16.016 14.453 1 98.69 195 ALA A O 1
ATOM 1501 N N . ALA A 1 196 ? -1.942 -14.836 14.961 1 98.88 196 ALA A N 1
ATOM 1502 C CA . ALA A 1 196 ? -2.396 -14.75 13.578 1 98.88 196 ALA A CA 1
ATOM 1503 C C . ALA A 1 196 ? -1.409 -13.969 12.727 1 98.88 196 ALA A C 1
ATOM 1505 O O . ALA A 1 196 ? -1.067 -14.383 11.617 1 98.88 196 ALA A O 1
ATOM 1506 N N . ARG A 1 197 ? -0.953 -12.836 13.266 1 98.69 197 ARG A N 1
ATOM 1507 C CA . ARG A 1 197 ? 0.054 -12.047 12.562 1 98.69 197 ARG A CA 1
ATOM 1508 C C . ARG A 1 197 ? 1.31 -12.867 12.297 1 98.69 197 ARG A C 1
ATOM 1510 O O . ARG A 1 197 ? 1.804 -12.914 11.172 1 98.69 197 ARG A O 1
ATOM 1517 N N . ALA A 1 198 ? 1.756 -13.469 13.312 1 98.44 198 ALA A N 1
ATOM 1518 C CA . ALA A 1 198 ? 2.982 -14.258 13.195 1 98.44 198 ALA A CA 1
ATOM 1519 C C . ALA A 1 198 ? 2.82 -15.375 12.164 1 98.44 198 ALA A C 1
ATOM 1521 O O . ALA A 1 198 ? 3.73 -15.633 11.375 1 98.44 198 ALA A O 1
ATOM 1522 N N . ALA A 1 199 ? 1.689 -16.047 12.188 1 98.69 199 ALA A N 1
ATOM 1523 C CA . ALA A 1 199 ? 1.437 -17.141 11.25 1 98.69 199 ALA A CA 1
ATOM 1524 C C . ALA A 1 199 ? 1.42 -16.641 9.812 1 98.69 199 ALA A C 1
ATOM 1526 O O . ALA A 1 199 ? 1.969 -17.297 8.914 1 98.69 199 ALA A O 1
ATOM 1527 N N . CYS A 1 200 ? 0.809 -15.531 9.562 1 98.62 200 CYS A N 1
ATOM 1528 C CA . CYS A 1 200 ? 0.798 -14.938 8.227 1 98.62 200 CYS A CA 1
ATOM 1529 C C . CYS A 1 200 ? 2.211 -14.602 7.773 1 98.62 200 CYS A C 1
ATOM 1531 O O . CYS A 1 200 ? 2.59 -14.891 6.637 1 98.62 200 CYS A O 1
ATOM 1533 N N . GLU A 1 201 ? 2.951 -13.961 8.672 1 98.19 201 GLU A N 1
ATOM 1534 C CA . GLU A 1 201 ? 4.309 -13.547 8.336 1 98.19 201 GLU A CA 1
ATOM 1535 C C . GLU A 1 201 ? 5.191 -14.75 8.016 1 98.19 201 GLU A C 1
ATOM 1537 O O . GLU A 1 201 ? 6 -14.703 7.082 1 98.19 201 GLU A O 1
ATOM 1542 N N . VAL A 1 202 ? 5.02 -15.805 8.766 1 97.75 202 VAL A N 1
ATOM 1543 C CA . VAL A 1 202 ? 5.773 -17.031 8.523 1 97.75 202 VAL A CA 1
ATOM 1544 C C . VAL A 1 202 ? 5.398 -17.609 7.156 1 97.75 202 VAL A C 1
ATOM 1546 O O . VAL A 1 202 ? 6.273 -17.984 6.375 1 97.75 202 VAL A O 1
ATOM 1549 N N . HIS A 1 203 ? 4.113 -17.656 6.848 1 96.94 203 HIS A N 1
ATOM 1550 C CA . HIS A 1 203 ? 3.633 -18.172 5.57 1 96.94 203 HIS A CA 1
ATOM 1551 C C . HIS A 1 203 ? 4.227 -17.391 4.406 1 96.94 203 HIS A C 1
ATOM 1553 O O . HIS A 1 203 ? 4.719 -17.969 3.441 1 96.94 203 HIS A O 1
ATOM 1559 N N . VAL A 1 204 ? 4.246 -16.094 4.516 1 96.62 204 VAL A N 1
ATOM 1560 C CA . VAL A 1 204 ? 4.723 -15.234 3.436 1 96.62 204 VAL A CA 1
ATOM 1561 C C . VAL A 1 204 ? 6.238 -15.359 3.305 1 96.62 204 VAL A C 1
ATOM 1563 O O . VAL A 1 204 ? 6.773 -15.359 2.193 1 96.62 204 VAL A O 1
ATOM 1566 N N . ARG A 1 205 ? 6.883 -15.43 4.461 1 96.06 205 ARG A N 1
ATOM 1567 C CA . ARG A 1 205 ? 8.336 -15.594 4.441 1 96.06 205 ARG A CA 1
ATOM 1568 C C . ARG A 1 205 ? 8.727 -16.875 3.709 1 96.06 205 ARG A C 1
ATOM 1570 O O . ARG A 1 205 ? 9.664 -16.875 2.908 1 96.06 205 ARG A O 1
ATOM 1577 N N . ASN A 1 206 ? 8.039 -17.938 4.004 1 94.19 206 ASN A N 1
ATOM 1578 C CA . ASN A 1 206 ? 8.312 -19.203 3.332 1 94.19 206 ASN A CA 1
ATOM 1579 C C . ASN A 1 206 ? 8 -19.125 1.84 1 94.19 206 ASN A C 1
ATOM 1581 O O . ASN A 1 206 ? 8.75 -19.656 1.017 1 94.19 206 ASN A O 1
ATOM 1585 N N . ALA A 1 207 ? 6.91 -18.516 1.506 1 91.44 207 ALA A N 1
ATOM 1586 C CA . ALA A 1 207 ? 6.562 -18.312 0.101 1 91.44 207 ALA A CA 1
ATOM 1587 C C . ALA A 1 207 ? 7.633 -17.5 -0.613 1 91.44 207 ALA A C 1
ATOM 1589 O O . ALA A 1 207 ? 8 -17.797 -1.752 1 91.44 207 ALA A O 1
ATOM 1590 N N . ALA A 1 208 ? 8.109 -16.484 0.07 1 93 208 ALA A N 1
ATOM 1591 C CA . ALA A 1 208 ? 9.156 -15.633 -0.486 1 93 208 ALA A CA 1
ATOM 1592 C C . ALA A 1 208 ? 10.422 -16.438 -0.784 1 93 208 ALA A C 1
ATOM 1594 O O . ALA A 1 208 ? 11.008 -16.312 -1.86 1 93 208 ALA A O 1
ATOM 1595 N N . ALA A 1 209 ? 10.82 -17.219 0.176 1 92.25 209 ALA A N 1
ATOM 1596 C CA . ALA A 1 209 ? 12.031 -18.031 0.02 1 92.25 209 ALA A CA 1
ATOM 1597 C C . ALA A 1 209 ? 11.93 -18.938 -1.204 1 92.25 209 ALA A C 1
ATOM 1599 O O . ALA A 1 209 ? 12.891 -19.062 -1.968 1 92.25 209 ALA A O 1
ATOM 1600 N N . THR A 1 210 ? 10.805 -19.531 -1.359 1 87.56 210 THR A N 1
ATOM 1601 C CA . THR A 1 210 ? 10.578 -20.422 -2.494 1 87.56 210 THR A CA 1
ATOM 1602 C C . THR A 1 210 ? 10.641 -19.641 -3.807 1 87.56 210 THR A C 1
ATOM 1604 O O . THR A 1 210 ? 11.305 -20.062 -4.754 1 87.56 210 THR A O 1
ATOM 1607 N N . ALA A 1 211 ? 9.961 -18.547 -3.846 1 87.81 211 ALA A N 1
ATOM 1608 C CA . ALA A 1 211 ? 9.914 -17.734 -5.055 1 87.81 211 ALA A CA 1
ATOM 1609 C C . ALA A 1 211 ? 11.297 -17.219 -5.43 1 87.81 211 ALA A C 1
ATOM 1611 O O . ALA A 1 211 ? 11.68 -17.234 -6.602 1 87.81 211 ALA A O 1
ATOM 1612 N N . LEU A 1 212 ? 12.016 -16.781 -4.469 1 90 212 LEU A N 1
ATOM 1613 C CA . LEU A 1 212 ? 13.328 -16.203 -4.719 1 90 212 LEU A CA 1
ATOM 1614 C C . LEU A 1 212 ? 14.328 -17.266 -5.16 1 90 212 LEU A C 1
ATOM 1616 O O . LEU A 1 212 ? 15.203 -17 -5.984 1 90 212 LEU A O 1
ATOM 1620 N N . ARG A 1 213 ? 14.18 -18.422 -4.613 1 88.12 213 ARG A N 1
ATOM 1621 C CA . ARG A 1 213 ? 15.016 -19.531 -5.055 1 88.12 213 ARG A CA 1
ATOM 1622 C C . ARG A 1 213 ? 14.758 -19.859 -6.523 1 88.12 213 ARG A C 1
ATOM 1624 O O . ARG A 1 213 ? 15.695 -20.094 -7.285 1 88.12 213 ARG A O 1
ATOM 1631 N N . GLU A 1 214 ? 13.547 -19.891 -6.832 1 83.75 214 GLU A N 1
ATOM 1632 C CA . GLU A 1 214 ? 13.188 -20.188 -8.211 1 83.75 214 GLU A CA 1
ATOM 1633 C C . GLU A 1 214 ? 13.695 -19.109 -9.172 1 83.75 214 GLU A C 1
ATOM 1635 O O . GLU A 1 214 ? 14.133 -19.422 -10.281 1 83.75 214 GLU A O 1
ATOM 1640 N N . LEU A 1 215 ? 13.602 -17.891 -8.789 1 84.25 215 LEU A N 1
ATOM 1641 C CA . LEU A 1 215 ? 14.086 -16.797 -9.617 1 84.25 215 LEU A CA 1
ATOM 1642 C C . LEU A 1 215 ? 15.602 -16.875 -9.797 1 84.25 215 LEU A C 1
ATOM 1644 O O . LEU A 1 215 ? 16.109 -16.609 -10.883 1 84.25 215 LEU A O 1
ATOM 1648 N N . ALA A 1 216 ? 16.25 -17.234 -8.766 1 85.56 216 ALA A N 1
ATOM 1649 C CA . ALA A 1 216 ? 17.703 -17.375 -8.836 1 85.56 216 ALA A CA 1
ATOM 1650 C C . ALA A 1 216 ? 18.094 -18.516 -9.781 1 85.56 216 ALA A C 1
ATOM 1652 O O . ALA A 1 216 ? 19.047 -18.406 -10.539 1 85.56 216 ALA A O 1
ATOM 1653 N N . ALA A 1 217 ? 17.344 -19.578 -9.711 1 82.88 217 ALA A N 1
ATOM 1654 C CA . ALA A 1 217 ? 17.609 -20.734 -10.562 1 82.88 217 ALA A CA 1
ATOM 1655 C C . ALA A 1 217 ? 17.391 -20.391 -12.039 1 82.88 217 ALA A C 1
ATOM 1657 O O . ALA A 1 217 ? 18.141 -20.828 -12.906 1 82.88 217 ALA A O 1
ATOM 1658 N N . ARG A 1 218 ? 16.453 -19.641 -12.266 1 77.56 218 ARG A N 1
ATOM 1659 C CA . ARG A 1 218 ? 16.156 -19.234 -13.641 1 77.56 218 ARG A CA 1
ATOM 1660 C C . ARG 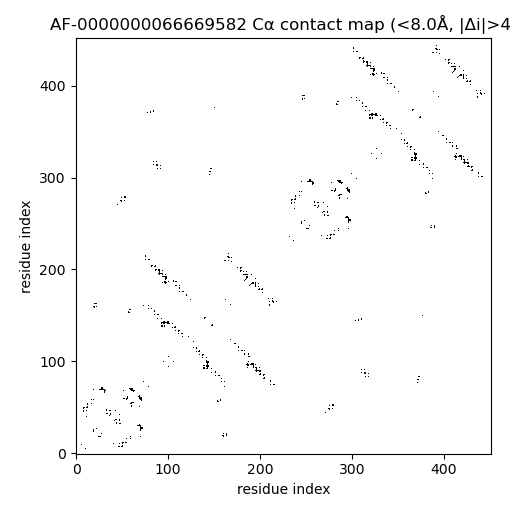A 1 218 ? 17.25 -18.328 -14.203 1 77.56 218 ARG A C 1
ATOM 1662 O O . ARG A 1 218 ? 17.594 -18.438 -15.383 1 77.56 218 ARG A O 1
ATOM 1669 N N . ARG A 1 219 ? 17.703 -17.438 -13.445 1 78.31 219 ARG A N 1
ATOM 1670 C CA . ARG A 1 219 ? 18.766 -16.516 -13.875 1 78.31 219 ARG A CA 1
ATOM 1671 C C . ARG A 1 219 ? 20.047 -17.266 -14.211 1 78.31 219 ARG A C 1
ATOM 1673 O O . ARG A 1 219 ? 20.75 -16.922 -15.156 1 78.31 219 ARG A O 1
ATOM 1680 N N . GLN A 1 220 ? 20.297 -18.234 -13.492 1 77.12 220 GLN A N 1
ATOM 1681 C CA . GLN A 1 220 ? 21.469 -19.047 -13.727 1 77.12 220 GLN A CA 1
ATOM 1682 C C . GLN A 1 220 ? 21.344 -19.828 -15.031 1 77.12 220 GLN A C 1
ATOM 1684 O O . GLN A 1 220 ? 22.344 -20.062 -15.711 1 77.12 220 GLN A O 1
ATOM 1689 N N . ARG A 1 221 ? 20.156 -20.141 -15.328 1 75.62 221 ARG A N 1
ATOM 1690 C CA . ARG A 1 221 ? 19.938 -20.891 -16.562 1 75.62 221 ARG A CA 1
ATOM 1691 C C . ARG A 1 221 ? 20.016 -19.969 -17.781 1 75.62 221 ARG A C 1
ATOM 1693 O O . ARG A 1 221 ? 20.344 -20.406 -18.875 1 75.62 221 ARG A O 1
ATOM 1700 N N . GLU A 1 222 ? 19.656 -18.75 -17.656 1 69.5 222 GLU A N 1
ATOM 1701 C CA . GLU A 1 222 ? 19.672 -17.781 -18.75 1 69.5 222 GLU A CA 1
ATOM 1702 C C . GLU A 1 222 ? 21.078 -17.234 -18.969 1 69.5 222 GLU A C 1
ATOM 1704 O O . GLU A 1 222 ? 21.375 -16.672 -20.031 1 69.5 222 GLU A O 1
ATOM 1709 N N . VAL A 1 223 ? 22.094 -17.047 -18.031 1 59.62 223 VAL A N 1
ATOM 1710 C CA . VAL A 1 223 ? 23.469 -16.609 -18.234 1 59.62 223 VAL A CA 1
ATOM 1711 C C . VAL A 1 223 ? 24.266 -17.719 -18.906 1 59.62 223 VAL A C 1
ATOM 1713 O O . VAL A 1 223 ? 24.391 -18.828 -18.375 1 59.62 223 VAL A O 1
ATOM 1716 N N . PRO A 1 224 ? 24.516 -17.594 -20.266 1 56.28 224 PRO A N 1
ATOM 1717 C CA . PRO A 1 224 ? 25.312 -18.578 -21 1 56.28 224 PRO A CA 1
ATOM 1718 C C . PRO A 1 224 ? 26.641 -18.891 -20.328 1 56.28 224 PRO A C 1
ATOM 1720 O O . PRO A 1 224 ? 27.203 -18.031 -19.656 1 56.28 224 PRO A O 1
ATOM 1723 N N . ALA A 1 225 ? 26.922 -20.266 -19.938 1 48.5 225 ALA A N 1
ATOM 1724 C CA . ALA A 1 225 ? 28.312 -20.672 -19.703 1 48.5 225 ALA A CA 1
ATOM 1725 C C . ALA A 1 225 ? 29.234 -20.094 -20.781 1 48.5 225 ALA A C 1
ATOM 1727 O O . ALA A 1 225 ? 29.062 -20.375 -21.969 1 48.5 225 ALA A O 1
ATOM 1728 N N . GLY A 1 226 ? 29.438 -18.859 -20.734 1 36.19 226 GLY A N 1
ATOM 1729 C CA . GLY A 1 226 ? 30.625 -18.609 -21.531 1 36.19 226 GLY A CA 1
ATOM 1730 C C . GLY A 1 226 ? 31.812 -19.453 -21.109 1 36.19 226 GLY A C 1
ATOM 1731 O O . GLY A 1 226 ? 31.875 -19.922 -19.984 1 36.19 226 GLY A O 1
ATOM 1732 N N . MET B 1 1 ? 24.406 17.688 -16.109 1 26.45 1 MET B N 1
ATOM 1733 C CA . MET B 1 1 ? 23.375 16.75 -16.562 1 26.45 1 MET B CA 1
ATOM 1734 C C . MET B 1 1 ? 22.016 17.422 -16.625 1 26.45 1 MET B C 1
ATOM 1736 O O . MET B 1 1 ? 21.547 17.969 -15.617 1 26.45 1 MET B O 1
ATOM 1740 N N . GLN B 1 2 ? 21.5 17.984 -17.703 1 32.19 2 GLN B N 1
ATOM 1741 C CA . GLN B 1 2 ? 20.438 18.969 -17.906 1 32.19 2 GLN B CA 1
ATOM 1742 C C . GLN B 1 2 ? 19.109 18.484 -17.312 1 32.19 2 GLN B C 1
ATOM 1744 O O . GLN B 1 2 ? 18.734 17.328 -17.516 1 32.19 2 GLN B O 1
ATOM 1749 N N . ARG B 1 3 ? 18.719 18.953 -16.25 1 40.03 3 ARG B N 1
ATOM 1750 C CA . ARG B 1 3 ? 17.5 18.609 -15.516 1 40.03 3 ARG B CA 1
ATOM 1751 C C . ARG B 1 3 ? 16.328 18.422 -16.469 1 40.03 3 ARG B C 1
ATOM 1753 O O . ARG B 1 3 ? 15.828 19.391 -17.047 1 40.03 3 ARG B O 1
ATOM 1760 N N . VAL B 1 4 ? 16.203 17.531 -17.406 1 45.97 4 VAL B N 1
ATOM 1761 C CA . VAL B 1 4 ? 15.117 17.297 -18.344 1 45.97 4 VAL B CA 1
ATOM 1762 C C . VAL B 1 4 ? 13.773 17.469 -17.625 1 45.97 4 VAL B C 1
ATOM 1764 O O . VAL B 1 4 ? 13.602 16.984 -16.5 1 45.97 4 VAL B O 1
ATOM 1767 N N . ALA B 1 5 ? 13.062 18.438 -17.922 1 47.22 5 ALA B N 1
ATOM 1768 C CA . ALA B 1 5 ? 11.758 18.828 -17.406 1 47.22 5 ALA B CA 1
ATOM 1769 C C . ALA B 1 5 ? 10.812 17.641 -17.312 1 47.22 5 ALA B C 1
ATOM 1771 O O . ALA B 1 5 ? 10.781 16.797 -18.219 1 47.22 5 ALA B O 1
ATOM 1772 N N . ALA B 1 6 ? 10.375 17.297 -16.109 1 60.19 6 ALA B N 1
ATOM 1773 C CA . ALA B 1 6 ? 9.375 16.25 -15.984 1 60.19 6 ALA B CA 1
ATOM 1774 C C . ALA B 1 6 ? 8.32 16.375 -17.078 1 60.19 6 ALA B C 1
ATOM 1776 O O . ALA B 1 6 ? 7.938 17.484 -17.469 1 60.19 6 ALA B O 1
ATOM 1777 N N . PRO B 1 7 ? 8.008 15.289 -17.656 1 76.38 7 PRO B N 1
ATOM 1778 C CA . PRO B 1 7 ? 6.922 15.305 -18.625 1 76.38 7 PRO B CA 1
ATOM 1779 C C . PRO B 1 7 ? 5.691 16.062 -18.141 1 76.38 7 PRO B C 1
ATOM 1781 O O . PRO B 1 7 ? 5.465 16.156 -16.922 1 76.38 7 PRO B O 1
ATOM 1784 N N . LEU B 1 8 ? 5.113 16.906 -18.906 1 86.56 8 LEU B N 1
ATOM 1785 C CA . LEU B 1 8 ? 3.951 17.75 -18.656 1 86.56 8 LEU B CA 1
ATOM 1786 C C . LEU B 1 8 ? 2.973 17.078 -17.703 1 86.56 8 LEU B C 1
ATOM 1788 O O . LEU B 1 8 ? 2.502 17.703 -16.75 1 86.56 8 LEU B O 1
ATOM 1792 N N . ARG B 1 9 ? 2.717 15.781 -17.812 1 87.62 9 ARG B N 1
ATOM 1793 C CA . ARG B 1 9 ? 1.802 15.031 -16.969 1 87.62 9 ARG B CA 1
ATOM 1794 C C . ARG B 1 9 ? 2.283 15.031 -15.516 1 87.62 9 ARG B C 1
ATOM 1796 O O . ARG B 1 9 ? 1.491 15.234 -14.594 1 87.62 9 ARG B O 1
ATOM 1803 N N . ALA B 1 10 ? 3.551 14.828 -15.375 1 89.44 10 ALA B N 1
ATOM 1804 C CA . ALA B 1 10 ? 4.133 14.773 -14.031 1 89.44 10 ALA B CA 1
ATOM 1805 C C . ALA B 1 10 ? 4.039 16.125 -13.336 1 89.44 10 ALA B C 1
ATOM 1807 O O . ALA B 1 10 ? 3.805 16.188 -12.133 1 89.44 10 ALA B O 1
ATOM 1808 N N . GLN B 1 11 ? 4.23 17.156 -14.094 1 93.75 11 GLN B N 1
ATOM 1809 C CA . GLN B 1 11 ? 4.137 18.5 -13.539 1 93.75 11 GLN B CA 1
ATOM 1810 C C . GLN B 1 11 ? 2.719 18.812 -13.078 1 93.75 11 GLN B C 1
ATOM 1812 O O . GLN B 1 11 ? 2.521 19.359 -11.984 1 93.75 11 GLN B O 1
ATOM 1817 N N . VAL B 1 12 ? 1.767 18.484 -13.883 1 95.56 12 VAL B N 1
ATOM 1818 C CA . VAL B 1 12 ? 0.37 18.734 -13.547 1 95.56 12 VAL B CA 1
ATOM 1819 C C . VAL B 1 12 ? -0.044 17.875 -12.352 1 95.56 12 VAL B C 1
ATOM 1821 O O . VAL B 1 12 ? -0.771 18.344 -11.469 1 95.56 12 VAL B O 1
ATOM 1824 N N . LEU B 1 13 ? 0.429 16.656 -12.344 1 93.69 13 LEU B N 1
ATOM 1825 C CA . LEU B 1 13 ? 0.154 15.75 -11.234 1 93.69 13 LEU B CA 1
ATOM 1826 C C . LEU B 1 13 ? 0.633 16.344 -9.914 1 93.69 13 LEU B C 1
ATOM 1828 O O . LEU B 1 13 ? -0.129 16.422 -8.945 1 93.69 13 LEU B O 1
ATOM 1832 N N . ASP B 1 14 ? 1.83 16.812 -9.961 1 93.56 14 ASP B N 1
ATOM 1833 C CA . ASP B 1 14 ? 2.414 17.391 -8.75 1 93.56 14 ASP B CA 1
ATOM 1834 C C . ASP B 1 14 ? 1.669 18.656 -8.32 1 93.56 14 ASP B C 1
ATOM 1836 O O . ASP B 1 14 ? 1.386 18.844 -7.137 1 93.56 14 ASP B O 1
ATOM 1840 N N . ALA B 1 15 ? 1.374 19.469 -9.242 1 95.31 15 ALA B N 1
ATOM 1841 C CA . ALA B 1 15 ? 0.685 20.734 -8.953 1 95.31 15 ALA B CA 1
ATOM 1842 C C . ALA B 1 15 ? -0.703 20.469 -8.375 1 95.31 15 ALA B C 1
ATOM 1844 O O . ALA B 1 15 ? -1.082 21.062 -7.363 1 95.31 15 ALA B O 1
ATOM 1845 N N . LEU B 1 16 ? -1.451 19.625 -8.984 1 96.25 16 LEU B N 1
ATOM 1846 C CA . LEU B 1 16 ? -2.805 19.328 -8.523 1 96.25 16 LEU B CA 1
ATOM 1847 C C . LEU B 1 16 ? -2.777 18.625 -7.168 1 96.25 16 LEU B C 1
ATOM 1849 O O . LEU B 1 16 ? -3.619 18.906 -6.309 1 96.25 16 LEU B O 1
ATOM 1853 N N . ARG B 1 17 ? -1.856 17.703 -6.988 1 94.25 17 ARG B N 1
ATOM 1854 C CA . ARG B 1 17 ? -1.672 17.078 -5.684 1 94.25 17 ARG B CA 1
ATOM 1855 C C . ARG B 1 17 ? -1.481 18.125 -4.594 1 94.25 17 ARG B C 1
ATOM 1857 O O . ARG B 1 17 ? -2.156 18.094 -3.561 1 94.25 17 ARG B O 1
ATOM 1864 N N . GLN B 1 18 ? -0.589 19.047 -4.879 1 91.44 18 GLN B N 1
ATOM 1865 C CA . GLN B 1 18 ? -0.296 20.094 -3.9 1 91.44 18 GLN B CA 1
ATOM 1866 C C . GLN B 1 18 ? -1.523 20.953 -3.641 1 91.44 18 GLN B C 1
ATOM 1868 O O . GLN B 1 18 ? -1.787 21.344 -2.498 1 91.44 18 GLN B O 1
ATOM 1873 N N . ASP B 1 19 ? -2.223 21.234 -4.641 1 93.5 19 ASP B N 1
ATOM 1874 C CA . ASP B 1 19 ? -3.42 22.062 -4.488 1 93.5 19 ASP B CA 1
ATOM 1875 C C . ASP B 1 19 ? -4.469 21.344 -3.629 1 93.5 19 ASP B C 1
ATOM 1877 O O . ASP B 1 19 ? -5.145 21.984 -2.818 1 93.5 19 ASP B O 1
ATOM 1881 N N . ILE B 1 20 ? -4.613 20.078 -3.791 1 93.56 20 ILE B N 1
ATOM 1882 C CA . ILE B 1 20 ? -5.574 19.297 -3.023 1 93.56 20 ILE B CA 1
ATOM 1883 C C . ILE B 1 20 ? -5.137 19.219 -1.562 1 93.56 20 ILE B C 1
ATOM 1885 O O . ILE B 1 20 ? -5.949 19.422 -0.654 1 93.56 20 ILE B O 1
ATOM 1889 N N . LEU B 1 21 ? -3.877 19.094 -1.339 1 89.06 21 LEU B N 1
ATOM 1890 C CA . LEU B 1 21 ? -3.357 18.922 0.014 1 89.06 21 LEU B CA 1
ATOM 1891 C C . LEU B 1 21 ? -3.391 20.25 0.78 1 89.06 21 LEU B C 1
ATOM 1893 O O . LEU B 1 21 ? -3.539 20.25 2.004 1 89.06 21 LEU B O 1
ATOM 1897 N N . ALA B 1 22 ? -3.25 21.344 0.1 1 86.19 22 ALA B N 1
ATOM 1898 C CA . ALA B 1 22 ? -3.318 22.656 0.729 1 86.19 22 ALA B CA 1
ATOM 1899 C C . ALA B 1 22 ? -4.738 22.969 1.189 1 86.19 22 ALA B C 1
ATOM 1901 O O . ALA B 1 22 ? -4.941 23.828 2.059 1 86.19 22 ALA B O 1
ATOM 1902 N N . ALA B 1 23 ? -5.723 22.359 0.589 1 85.81 23 ALA B N 1
ATOM 1903 C CA . ALA B 1 23 ? -7.137 22.453 0.938 1 85.81 23 ALA B CA 1
ATOM 1904 C C . ALA B 1 23 ? -7.625 23.891 0.897 1 85.81 23 ALA B C 1
ATOM 1906 O O . ALA B 1 23 ? -8.453 24.297 1.717 1 85.81 23 ALA B O 1
ATOM 1907 N N . GLU B 1 24 ? -7.066 24.641 0.085 1 86.62 24 GLU B N 1
ATOM 1908 C CA . GLU B 1 24 ? -7.535 26.016 -0.061 1 86.62 24 GLU B CA 1
ATOM 1909 C C . GLU B 1 24 ? -8.523 26.141 -1.216 1 86.62 24 GLU B C 1
ATOM 1911 O O . GLU B 1 24 ? -9.727 26.312 -0.996 1 86.62 24 GLU B O 1
ATOM 1916 N N . GLU B 1 25 ? -8.109 25.812 -2.35 1 89.12 25 GLU B N 1
ATOM 1917 C CA . GLU B 1 25 ? -8.945 25.922 -3.541 1 89.12 25 GLU B CA 1
ATOM 1918 C C . GLU B 1 25 ? -9.75 24.641 -3.773 1 89.12 25 GLU B C 1
ATOM 1920 O O . GLU B 1 25 ? -10.844 24.688 -4.348 1 89.12 25 GLU B O 1
ATOM 1925 N N . PHE B 1 26 ? -9.242 23.562 -3.404 1 93.38 26 PHE B N 1
ATOM 1926 C CA . PHE B 1 26 ? -9.883 22.266 -3.533 1 93.38 26 PHE B CA 1
ATOM 1927 C C . PHE B 1 26 ? -10.078 21.625 -2.166 1 93.38 26 PHE B C 1
ATOM 1929 O O . PHE B 1 26 ? -9.133 21.062 -1.595 1 93.38 26 PHE B O 1
ATOM 1936 N N . LYS B 1 27 ? -11.266 21.641 -1.68 1 91.06 27 LYS B N 1
ATOM 1937 C CA . LYS B 1 27 ? -11.578 21.109 -0.359 1 91.06 27 LYS B CA 1
ATOM 1938 C C . LYS B 1 27 ? -12.164 19.703 -0.462 1 91.06 27 LYS B C 1
ATOM 1940 O O . LYS B 1 27 ? -12.719 19.328 -1.501 1 91.06 27 LYS B O 1
ATOM 1945 N N . PRO B 1 28 ? -12.062 18.953 0.585 1 91 28 PRO B N 1
ATOM 1946 C CA . PRO B 1 28 ? -12.68 17.625 0.561 1 91 28 PRO B CA 1
ATOM 1947 C C . PRO B 1 28 ? -14.141 17.656 0.125 1 91 28 PRO B C 1
ATOM 1949 O O . PRO B 1 28 ? -14.914 18.5 0.606 1 91 28 PRO B O 1
ATOM 1952 N N . GLY B 1 29 ? -14.414 16.859 -0.83 1 92.44 29 GLY B N 1
ATOM 1953 C CA . GLY B 1 29 ? -15.781 16.781 -1.322 1 92.44 29 GLY B CA 1
ATOM 1954 C C . GLY B 1 29 ? -16.016 17.625 -2.557 1 92.44 29 GLY B C 1
ATOM 1955 O O . GLY B 1 29 ? -17.016 17.438 -3.258 1 92.44 29 GLY B O 1
ATOM 1956 N N . ASP B 1 30 ? -15.125 18.516 -2.836 1 95.31 30 ASP B N 1
ATOM 1957 C CA . ASP B 1 30 ? -15.289 19.391 -3.996 1 95.31 30 ASP B CA 1
ATOM 1958 C C . ASP B 1 30 ? -15.227 18.594 -5.297 1 95.31 30 ASP B C 1
ATOM 1960 O O . ASP B 1 30 ? -14.398 17.688 -5.438 1 95.31 30 ASP B O 1
ATOM 1964 N N . ARG B 1 31 ? -16.016 18.984 -6.23 1 96.75 31 ARG B N 1
ATOM 1965 C CA . ARG B 1 31 ? -15.93 18.422 -7.574 1 96.75 31 ARG B CA 1
ATOM 1966 C C . ARG B 1 31 ? -14.719 18.984 -8.328 1 96.75 31 ARG B C 1
ATOM 1968 O O . ARG B 1 31 ? -14.414 20.172 -8.227 1 96.75 31 ARG B O 1
ATOM 1975 N N . LEU B 1 32 ? -14.07 18.078 -9 1 97.75 32 LEU B N 1
ATOM 1976 C CA . LEU B 1 32 ? -12.953 18.469 -9.852 1 97.75 32 LEU B CA 1
ATOM 1977 C C . LEU B 1 32 ? -13.383 18.516 -11.312 1 97.75 32 LEU B C 1
ATOM 1979 O O . LEU B 1 32 ? -13.242 17.516 -12.039 1 97.75 32 LEU B O 1
ATOM 1983 N N . ILE B 1 33 ? -13.828 19.672 -11.734 1 96.75 33 ILE B N 1
ATOM 1984 C CA . ILE B 1 33 ? -14.383 19.844 -13.078 1 96.75 33 ILE B CA 1
ATOM 1985 C C . ILE B 1 33 ? -13.242 19.859 -14.102 1 96.75 33 ILE B C 1
ATOM 1987 O O . ILE B 1 33 ? -12.375 20.734 -14.062 1 96.75 33 ILE B O 1
ATOM 1991 N N . GLU B 1 34 ? -13.312 18.953 -15.023 1 95.81 34 GLU B N 1
ATOM 1992 C CA . GLU B 1 34 ? -12.227 18.75 -15.977 1 95.81 34 GLU B CA 1
ATOM 1993 C C . GLU B 1 34 ? -11.938 20.031 -16.75 1 95.81 34 GLU B C 1
ATOM 1995 O O . GLU B 1 34 ? -10.781 20.422 -16.922 1 95.81 34 GLU B O 1
ATOM 2000 N N . ALA B 1 35 ? -13 20.719 -17.203 1 96.44 35 ALA B N 1
ATOM 2001 C CA . ALA B 1 35 ? -12.828 21.953 -17.984 1 96.44 35 ALA B CA 1
ATOM 2002 C C . ALA B 1 35 ? -12.094 23.016 -17.188 1 96.44 35 ALA B C 1
ATOM 2004 O O . ALA B 1 35 ? -11.227 23.703 -17.719 1 96.44 35 ALA B O 1
ATOM 2005 N N . ARG B 1 36 ? -12.375 23.125 -15.969 1 96.88 36 ARG B N 1
ATOM 2006 C CA . ARG B 1 36 ? -11.719 24.078 -15.094 1 96.88 36 ARG B CA 1
ATOM 2007 C C . ARG B 1 36 ? -10.258 23.719 -14.867 1 96.88 36 ARG B C 1
ATOM 2009 O O . ARG B 1 36 ? -9.391 24.594 -14.844 1 96.88 36 ARG B O 1
ATOM 2016 N N . LEU B 1 37 ? -10 22.484 -14.656 1 97.62 37 LEU B N 1
ATOM 2017 C CA . LEU B 1 37 ? -8.633 22.016 -14.445 1 97.62 37 LEU B CA 1
ATOM 2018 C C . LEU B 1 37 ? -7.785 22.234 -15.695 1 97.62 37 LEU B C 1
ATOM 2020 O O . LEU B 1 37 ? -6.621 22.625 -15.602 1 97.62 37 LEU B O 1
ATOM 2024 N N . CYS B 1 38 ? -8.391 21.969 -16.859 1 97.06 38 CYS B N 1
ATOM 2025 C CA . CYS B 1 38 ? -7.703 22.234 -18.109 1 97.06 38 CYS B CA 1
ATOM 2026 C C . CYS B 1 38 ? -7.285 23.688 -18.219 1 97.06 38 CYS B C 1
ATOM 2028 O O . CYS B 1 38 ? -6.152 23.984 -18.594 1 97.06 38 CYS B O 1
ATOM 2030 N N . ALA B 1 39 ? -8.219 24.531 -17.906 1 97.38 39 ALA B N 1
ATOM 2031 C CA . ALA B 1 39 ? -7.953 25.969 -17.969 1 97.38 39 ALA B CA 1
ATOM 2032 C C . ALA B 1 39 ? -6.898 26.375 -16.953 1 97.38 39 ALA B C 1
ATOM 2034 O O . ALA B 1 39 ? -5.973 27.125 -17.266 1 97.38 39 ALA B O 1
ATOM 2035 N N . ARG B 1 40 ? -6.918 25.875 -15.781 1 96.12 40 ARG B N 1
ATOM 2036 C CA . ARG B 1 40 ? -6.039 26.266 -14.688 1 96.12 40 ARG B CA 1
ATOM 2037 C C . ARG B 1 40 ? -4.598 25.844 -14.961 1 96.12 40 ARG B C 1
ATOM 2039 O O . ARG B 1 40 ? -3.664 26.594 -14.672 1 96.12 40 ARG B O 1
ATOM 2046 N N . TYR B 1 41 ? -4.504 24.641 -15.461 1 96.75 41 TYR B N 1
ATOM 2047 C CA . TYR B 1 41 ? -3.156 24.109 -15.602 1 96.75 41 TYR B CA 1
ATOM 2048 C C . TYR B 1 41 ? -2.686 24.172 -17.047 1 96.75 41 TYR B C 1
ATOM 2050 O O . TYR B 1 41 ? -1.581 23.734 -17.375 1 96.75 41 TYR B O 1
ATOM 2058 N N . GLU B 1 42 ? -3.541 24.625 -17.906 1 96.75 42 GLU B N 1
ATOM 2059 C CA . GLU B 1 42 ? -3.229 24.844 -19.312 1 96.75 42 GLU B CA 1
ATOM 2060 C C . GLU B 1 42 ? -2.77 23.562 -20 1 96.75 42 GLU B C 1
ATOM 2062 O O . GLU B 1 42 ? -1.71 23.531 -20.625 1 96.75 42 GLU B O 1
ATOM 2067 N N . VAL B 1 43 ? -3.596 22.562 -19.859 1 96.56 43 VAL B N 1
ATOM 2068 C CA . VAL B 1 43 ? -3.303 21.266 -20.453 1 96.56 43 VAL B CA 1
ATOM 2069 C C . VAL B 1 43 ? -4.574 20.672 -21.062 1 96.56 43 VAL B C 1
ATOM 2071 O O . VAL B 1 43 ? -5.668 21.219 -20.875 1 96.56 43 VAL B O 1
ATOM 2074 N N . SER B 1 44 ? -4.406 19.609 -21.766 1 93 44 SER B N 1
ATOM 2075 C CA . SER B 1 44 ? -5.516 18.953 -22.453 1 93 44 SER B CA 1
ATOM 2076 C C . SER B 1 44 ? -6.332 18.094 -21.484 1 93 44 SER B C 1
ATOM 2078 O O . SER B 1 44 ? -5.883 17.797 -20.375 1 93 44 SER B O 1
ATOM 2080 N N . ARG B 1 45 ? -7.492 17.719 -21.969 1 92.81 45 ARG B N 1
ATOM 2081 C CA . ARG B 1 45 ? -8.359 16.828 -21.203 1 92.81 45 ARG B CA 1
ATOM 2082 C C . ARG B 1 45 ? -7.703 15.477 -20.984 1 92.81 45 ARG B C 1
ATOM 2084 O O . ARG B 1 45 ? -7.898 14.844 -19.938 1 92.81 45 ARG B O 1
ATOM 2091 N N . THR B 1 46 ? -6.996 15.086 -21.922 1 87.62 46 THR B N 1
ATOM 2092 C CA . THR B 1 46 ? -6.309 13.805 -21.812 1 87.62 46 THR B CA 1
ATOM 2093 C C . THR B 1 46 ? -5.328 13.812 -20.641 1 87.62 46 THR B C 1
ATOM 2095 O O . THR B 1 46 ? -5.316 12.891 -19.828 1 87.62 46 THR B O 1
ATOM 2098 N N . VAL B 1 47 ? -4.566 14.859 -20.547 1 91.88 47 VAL B N 1
ATOM 2099 C CA . VAL B 1 47 ? -3.59 15 -19.484 1 91.88 47 VAL B CA 1
ATOM 2100 C C . VAL B 1 47 ? -4.309 15.062 -18.125 1 91.88 47 VAL B C 1
ATOM 2102 O O . VAL B 1 47 ? -3.936 14.359 -17.188 1 91.88 47 VAL B O 1
ATOM 2105 N N . VAL B 1 48 ? -5.359 15.828 -18.078 1 95.06 48 VAL B N 1
ATOM 2106 C CA . VAL B 1 48 ? -6.109 15.992 -16.828 1 95.06 48 VAL B CA 1
ATOM 2107 C C . VAL B 1 48 ? -6.688 14.648 -16.391 1 95.06 48 VAL B C 1
ATOM 2109 O O . VAL B 1 48 ? -6.602 14.281 -15.219 1 95.06 48 VAL B O 1
ATOM 2112 N N . ARG B 1 49 ? -7.203 13.898 -17.297 1 90.75 49 ARG B N 1
ATOM 2113 C CA . ARG B 1 49 ? -7.82 12.617 -16.969 1 90.75 49 ARG B CA 1
ATOM 2114 C C . ARG B 1 49 ? -6.777 11.617 -16.484 1 90.75 49 ARG B C 1
ATOM 2116 O O . ARG B 1 49 ? -7.027 10.859 -15.547 1 90.75 49 ARG B O 1
ATOM 2123 N N . GLU B 1 50 ? -5.684 11.625 -17.109 1 89.94 50 GLU B N 1
ATOM 2124 C CA . GLU B 1 50 ? -4.598 10.758 -16.656 1 89.94 50 GLU B CA 1
ATOM 2125 C C . GLU B 1 50 ? -4.156 11.109 -15.234 1 89.94 50 GLU B C 1
ATOM 2127 O O . GLU B 1 50 ? -3.916 10.227 -14.414 1 89.94 50 GLU B O 1
ATOM 2132 N N . VAL B 1 51 ? -4.035 12.359 -15.008 1 93.5 51 VAL B N 1
ATOM 2133 C CA . VAL B 1 51 ? -3.609 12.852 -13.703 1 93.5 51 VAL B CA 1
ATOM 2134 C C . VAL B 1 51 ? -4.66 12.508 -12.648 1 93.5 51 VAL B C 1
ATOM 2136 O O . VAL B 1 51 ? -4.324 12.039 -11.562 1 93.5 51 VAL B O 1
ATOM 2139 N N . LEU B 1 52 ? -5.918 12.68 -13.016 1 94.19 52 LEU B N 1
ATOM 2140 C CA . LEU B 1 52 ? -7.004 12.367 -12.086 1 94.19 52 LEU B CA 1
ATOM 2141 C C . LEU B 1 52 ? -7.027 10.875 -11.766 1 94.19 52 LEU B C 1
ATOM 2143 O O . LEU B 1 52 ? -7.289 10.492 -10.625 1 94.19 52 LEU B O 1
ATOM 2147 N N . ARG B 1 53 ? -6.691 10.055 -12.688 1 89.5 53 ARG B N 1
ATOM 2148 C CA . ARG B 1 53 ? -6.652 8.617 -12.445 1 89.5 53 ARG B CA 1
ATOM 2149 C C . ARG B 1 53 ? -5.504 8.242 -11.508 1 89.5 53 ARG B C 1
ATOM 2151 O O . ARG B 1 53 ? -5.652 7.375 -10.648 1 89.5 53 ARG B O 1
ATOM 2158 N N . GLN B 1 54 ? -4.426 8.906 -11.711 1 88.75 54 GLN B N 1
ATOM 2159 C CA . GLN B 1 54 ? -3.297 8.656 -10.82 1 88.75 54 GLN B CA 1
ATOM 2160 C C . GLN B 1 54 ? -3.621 9.078 -9.391 1 88.75 54 GLN B C 1
ATOM 2162 O O . GLN B 1 54 ? -3.332 8.352 -8.445 1 88.75 54 GLN B O 1
ATOM 2167 N N . LEU B 1 55 ? -4.23 10.211 -9.266 1 93.19 55 LEU B N 1
ATOM 2168 C CA . LEU B 1 55 ? -4.586 10.711 -7.941 1 93.19 55 LEU B CA 1
ATOM 2169 C C . LEU B 1 55 ? -5.672 9.852 -7.309 1 93.19 55 LEU B C 1
ATOM 2171 O O . LEU B 1 55 ? -5.734 9.727 -6.082 1 93.19 55 LEU B O 1
ATOM 2175 N N . GLU B 1 56 ? -6.523 9.258 -8.156 1 91.62 56 GLU B N 1
ATOM 2176 C CA . GLU B 1 56 ? -7.5 8.289 -7.672 1 91.62 56 GLU B CA 1
ATOM 2177 C C . GLU B 1 56 ? -6.812 7.07 -7.062 1 91.62 56 GLU B C 1
ATOM 2179 O O . GLU B 1 56 ? -7.188 6.613 -5.98 1 91.62 56 GLU B O 1
ATOM 2184 N N . SER B 1 57 ? -5.801 6.633 -7.727 1 85.88 57 SER B N 1
ATOM 2185 C CA . SER B 1 57 ? -5.062 5.469 -7.246 1 85.88 57 SER B CA 1
ATOM 2186 C C . SER B 1 57 ? -4.328 5.777 -5.945 1 85.88 57 SER B C 1
ATOM 2188 O O . SER B 1 57 ? -4.074 4.883 -5.137 1 85.88 57 SER B O 1
ATOM 2190 N N . GLU B 1 58 ? -4.02 7.055 -5.773 1 87.62 58 GLU B N 1
ATOM 2191 C CA . GLU B 1 58 ? -3.346 7.484 -4.555 1 87.62 58 GLU B CA 1
ATOM 2192 C C . GLU B 1 58 ? -4.348 7.754 -3.436 1 87.62 58 GLU B C 1
ATOM 2194 O O . GLU B 1 58 ? -3.961 7.992 -2.289 1 87.62 58 GLU B O 1
ATOM 2199 N N . GLY B 1 59 ? -5.648 7.777 -3.803 1 91.81 59 GLY B N 1
ATOM 2200 C CA . GLY B 1 59 ? -6.703 7.945 -2.816 1 91.81 59 GLY B CA 1
ATOM 2201 C C . GLY B 1 59 ? -7.051 9.398 -2.557 1 91.81 59 GLY B C 1
ATOM 2202 O O . GLY B 1 59 ? -7.828 9.703 -1.649 1 91.81 59 GLY B O 1
ATOM 2203 N N . LEU B 1 60 ? -6.484 10.328 -3.309 1 94.38 60 LEU B N 1
ATOM 2204 C CA . LEU B 1 60 ? -6.727 11.75 -3.094 1 94.38 60 LEU B CA 1
ATOM 2205 C C . LEU B 1 60 ? -7.969 12.211 -3.848 1 94.38 60 LEU B C 1
ATOM 2207 O O . LEU B 1 60 ? -8.539 13.258 -3.527 1 94.38 60 LEU B O 1
ATOM 2211 N N . VAL B 1 61 ? -8.289 11.438 -4.875 1 95.75 61 VAL B N 1
ATOM 2212 C CA . VAL B 1 61 ? -9.469 11.703 -5.699 1 95.75 61 VAL B CA 1
ATOM 2213 C C . VAL B 1 61 ? -10.367 10.469 -5.73 1 95.75 61 VAL B C 1
ATOM 2215 O O . VAL B 1 61 ? -9.875 9.344 -5.762 1 95.75 61 VAL B O 1
ATOM 2218 N N . THR B 1 62 ? -11.625 10.641 -5.688 1 94.81 62 THR B N 1
ATOM 2219 C CA . THR B 1 62 ? -12.617 9.578 -5.816 1 94.81 62 THR B CA 1
ATOM 2220 C C . THR B 1 62 ? -13.516 9.82 -7.023 1 94.81 62 THR B C 1
ATOM 2222 O O . THR B 1 62 ? -14.008 10.93 -7.23 1 94.81 62 THR B O 1
ATOM 2225 N N . MET B 1 63 ? -13.648 8.789 -7.785 1 91.75 63 MET B N 1
ATOM 2226 C CA . MET B 1 63 ? -14.578 8.867 -8.914 1 91.75 63 MET B CA 1
ATOM 2227 C C . MET B 1 63 ? -15.992 8.484 -8.484 1 91.75 63 MET B C 1
ATOM 2229 O O . MET B 1 63 ? -16.234 7.34 -8.094 1 91.75 63 MET B O 1
ATOM 2233 N N . LEU B 1 64 ? -16.875 9.359 -8.5 1 91.19 64 LEU B N 1
ATOM 2234 C CA . LEU B 1 64 ? -18.266 9.07 -8.133 1 91.19 64 LEU B CA 1
ATOM 2235 C C . LEU B 1 64 ? -19.125 8.852 -9.367 1 91.19 64 LEU B C 1
ATOM 2237 O O . LEU B 1 64 ? -18.969 9.562 -10.375 1 91.19 64 LEU B O 1
ATOM 2241 N N . PRO B 1 65 ? -19.984 7.879 -9.25 1 86.75 65 PRO B N 1
ATOM 2242 C CA . PRO B 1 65 ? -20.906 7.672 -10.367 1 86.75 65 PRO B CA 1
ATOM 2243 C C . PRO B 1 65 ? -21.766 8.906 -10.656 1 86.75 65 PRO B C 1
ATOM 2245 O O . PRO B 1 65 ? -22.328 9.508 -9.734 1 86.75 65 PRO B O 1
ATOM 2248 N N . ASN B 1 66 ? -21.828 9.312 -11.875 1 85.44 66 ASN B N 1
ATOM 2249 C CA . ASN B 1 66 ? -22.672 10.383 -12.383 1 85.44 66 ASN B CA 1
ATOM 2250 C C . ASN B 1 66 ? -22.219 11.75 -11.875 1 85.44 66 ASN B C 1
ATOM 2252 O O . ASN B 1 66 ? -22.922 12.75 -12.047 1 85.44 66 ASN B O 1
ATOM 2256 N N . ARG B 1 67 ? -21.234 11.844 -11.055 1 88.38 67 ARG B N 1
ATOM 2257 C CA . ARG B 1 67 ? -20.766 13.117 -10.539 1 88.38 67 ARG B CA 1
ATOM 2258 C C . ARG B 1 67 ? -19.328 13.391 -10.992 1 88.38 67 ARG B C 1
ATOM 2260 O O . ARG B 1 67 ? -18.891 14.539 -11.023 1 88.38 67 ARG B O 1
ATOM 2267 N N . GLY B 1 68 ? -18.641 12.328 -11.297 1 92.12 68 GLY B N 1
ATOM 2268 C CA . GLY B 1 68 ? -17.266 12.508 -11.742 1 92.12 68 GLY B CA 1
ATOM 2269 C C . GLY B 1 68 ? -16.281 12.547 -10.594 1 92.12 68 GLY B C 1
ATOM 2270 O O . GLY B 1 68 ? -16.547 12.039 -9.508 1 92.12 68 GLY B O 1
ATOM 2271 N N . PRO B 1 69 ? -15.062 13.141 -10.867 1 96.25 69 PRO B N 1
ATOM 2272 C CA . PRO B 1 69 ? -14.008 13.148 -9.852 1 96.25 69 PRO B CA 1
ATOM 2273 C C . PRO B 1 69 ? -14.25 14.203 -8.766 1 96.25 69 PRO B C 1
ATOM 2275 O O . PRO B 1 69 ? -14.617 15.336 -9.07 1 96.25 69 PRO B O 1
ATOM 2278 N N . VAL B 1 70 ? -14.039 13.82 -7.535 1 97.38 70 VAL B N 1
ATOM 2279 C CA . VAL B 1 70 ? -14.125 14.719 -6.391 1 97.38 70 VAL B CA 1
ATOM 2280 C C . VAL B 1 70 ? -12.891 14.547 -5.512 1 97.38 70 VAL B C 1
ATOM 2282 O O . VAL B 1 70 ? -12.227 13.508 -5.547 1 97.38 70 VAL B O 1
ATOM 2285 N N . VAL B 1 71 ? -12.594 15.586 -4.773 1 96.38 71 VAL B N 1
ATOM 2286 C CA . VAL B 1 71 ? -11.57 15.422 -3.748 1 96.38 71 VAL B CA 1
ATOM 2287 C C . VAL B 1 71 ? -12.055 14.453 -2.676 1 96.38 71 VAL B C 1
ATOM 2289 O O . VAL B 1 71 ? -13.172 14.594 -2.16 1 96.38 71 VAL B O 1
ATOM 2292 N N . THR B 1 72 ? -11.266 13.516 -2.318 1 95.12 72 THR B N 1
ATOM 2293 C CA . THR B 1 72 ? -11.656 12.461 -1.388 1 95.12 72 THR B CA 1
ATOM 2294 C C . THR B 1 72 ? -11.992 13.047 -0.019 1 95.12 72 THR B C 1
ATOM 2296 O O . THR B 1 72 ? -11.297 13.938 0.467 1 95.12 72 THR B O 1
ATOM 2299 N N . GLU B 1 73 ? -13.078 12.594 0.555 1 90.81 73 GLU B N 1
ATOM 2300 C CA . GLU B 1 73 ? -13.438 12.859 1.944 1 90.81 73 GLU B CA 1
ATOM 2301 C C . GLU B 1 73 ? -13.18 11.641 2.828 1 90.81 73 GLU B C 1
ATOM 2303 O O . GLU B 1 73 ? -13.719 10.562 2.568 1 90.81 73 GLU B O 1
ATOM 2308 N N . LEU B 1 74 ? -12.438 11.891 3.834 1 91.19 74 LEU B N 1
ATOM 2309 C CA . LEU B 1 74 ? -12.078 10.773 4.703 1 91.19 74 LEU B CA 1
ATOM 2310 C C . LEU B 1 74 ? -12.898 10.797 5.984 1 91.19 74 LEU B C 1
ATOM 2312 O O . LEU B 1 74 ? -13.039 11.844 6.621 1 91.19 74 LEU B O 1
ATOM 2316 N N . THR B 1 75 ? -13.461 9.711 6.309 1 90.31 75 THR B N 1
ATOM 2317 C CA . THR B 1 75 ? -14.195 9.523 7.555 1 90.31 75 THR B CA 1
ATOM 2318 C C . THR B 1 75 ? -13.266 9.055 8.664 1 90.31 75 THR B C 1
ATOM 2320 O O . THR B 1 75 ? -12.094 8.766 8.422 1 90.31 75 THR B O 1
ATOM 2323 N N . ALA B 1 76 ? -13.789 8.977 9.875 1 92.25 76 ALA B N 1
ATOM 2324 C CA . ALA B 1 76 ? -13.031 8.414 10.992 1 92.25 76 ALA B CA 1
ATOM 2325 C C . ALA B 1 76 ? -12.648 6.969 10.711 1 92.25 76 ALA B C 1
ATOM 2327 O O . ALA B 1 76 ? -11.57 6.516 11.117 1 92.25 76 ALA B O 1
ATOM 2328 N N . PHE B 1 77 ? -13.547 6.324 10.031 1 94.69 77 PHE B N 1
ATOM 2329 C CA . PHE B 1 77 ? -13.281 4.945 9.641 1 94.69 77 PHE B CA 1
ATOM 2330 C C . PHE B 1 77 ? -12.109 4.871 8.68 1 94.69 77 PHE B C 1
ATOM 2332 O O . PHE B 1 77 ? -11.211 4.039 8.844 1 94.69 77 PHE B O 1
ATOM 2339 N N . ASP B 1 78 ? -12.062 5.754 7.707 1 94.31 78 ASP B N 1
ATOM 2340 C CA . ASP B 1 78 ? -10.961 5.82 6.754 1 94.31 78 ASP B CA 1
ATOM 2341 C C . ASP B 1 78 ? -9.648 6.168 7.453 1 94.31 78 ASP B C 1
ATOM 2343 O O . ASP B 1 78 ? -8.602 5.586 7.148 1 94.31 78 ASP B O 1
ATOM 2347 N N . ALA B 1 79 ? -9.766 7.121 8.336 1 94.62 79 ALA B N 1
ATOM 2348 C CA . ALA B 1 79 ? -8.578 7.566 9.062 1 94.62 79 ALA B CA 1
ATOM 2349 C C . ALA B 1 79 ? -7.969 6.426 9.875 1 94.62 79 ALA B C 1
ATOM 2351 O O . ALA B 1 79 ? -6.758 6.203 9.828 1 94.62 79 ALA B O 1
ATOM 2352 N N . LYS B 1 80 ? -8.812 5.734 10.562 1 96.69 80 LYS B N 1
ATOM 2353 C CA . LYS B 1 80 ? -8.344 4.605 11.359 1 96.69 80 LYS B CA 1
ATOM 2354 C C . LYS B 1 80 ? -7.664 3.561 10.477 1 96.69 80 LYS B C 1
ATOM 2356 O O . LYS B 1 80 ? -6.586 3.061 10.812 1 96.69 80 LYS B O 1
ATOM 2361 N N . ALA B 1 81 ? -8.281 3.227 9.414 1 97.5 81 ALA B N 1
ATOM 2362 C CA . ALA B 1 81 ? -7.734 2.252 8.477 1 97.5 81 ALA B CA 1
ATOM 2363 C C . ALA B 1 81 ? -6.375 2.703 7.949 1 97.5 81 ALA B C 1
ATOM 2365 O O . ALA B 1 81 ? -5.441 1.902 7.855 1 97.5 81 ALA B O 1
ATOM 2366 N N . LEU B 1 82 ? -6.273 3.939 7.621 1 97 82 LEU B N 1
ATOM 2367 C CA . LEU B 1 82 ? -5.035 4.508 7.105 1 97 82 LEU B CA 1
ATOM 2368 C C . LEU B 1 82 ? -3.91 4.383 8.125 1 97 82 LEU B C 1
ATOM 2370 O O . LEU B 1 82 ? -2.803 3.961 7.789 1 97 82 LEU B O 1
ATOM 2374 N N . TYR B 1 83 ? -4.168 4.707 9.359 1 97.31 83 TYR B N 1
ATOM 2375 C CA . TYR B 1 83 ? -3.135 4.707 10.391 1 97.31 83 TYR B CA 1
ATOM 2376 C C . TYR B 1 83 ? -2.697 3.283 10.719 1 97.31 83 TYR B C 1
ATOM 2378 O O . TYR B 1 83 ? -1.53 3.045 11.039 1 97.31 83 TYR B O 1
ATOM 2386 N N . GLU B 1 84 ? -3.646 2.338 10.664 1 98.31 84 GLU B N 1
ATOM 2387 C CA . GLU B 1 84 ? -3.287 0.941 10.883 1 98.31 84 GLU B CA 1
ATOM 2388 C C . GLU B 1 84 ? -2.273 0.461 9.852 1 98.31 84 GLU B C 1
ATOM 2390 O O . GLU B 1 84 ? -1.262 -0.15 10.203 1 98.31 84 GLU B O 1
ATOM 2395 N N . VAL B 1 85 ? -2.508 0.775 8.617 1 98.38 85 VAL B N 1
ATOM 2396 C CA . VAL B 1 85 ? -1.607 0.382 7.539 1 98.38 85 VAL B CA 1
ATOM 2397 C C . VAL B 1 85 ? -0.308 1.18 7.633 1 98.38 85 VAL B C 1
ATOM 2399 O O . VAL B 1 85 ? 0.779 0.632 7.438 1 98.38 85 VAL B O 1
ATOM 2402 N N . ARG B 1 86 ? -0.403 2.436 7.922 1 98.06 86 ARG B N 1
ATOM 2403 C CA . ARG B 1 86 ? 0.777 3.27 8.125 1 98.06 86 ARG B CA 1
ATOM 2404 C C . ARG B 1 86 ? 1.7 2.666 9.18 1 98.06 86 ARG B C 1
ATOM 2406 O O . ARG B 1 86 ? 2.912 2.576 8.969 1 98.06 86 ARG B O 1
ATOM 2413 N N . GLY B 1 87 ? 1.062 2.281 10.305 1 98.25 87 GLY B N 1
ATOM 2414 C CA . GLY B 1 87 ? 1.852 1.683 11.367 1 98.25 87 GLY B CA 1
ATOM 2415 C C . GLY B 1 87 ? 2.615 0.449 10.922 1 98.25 87 GLY B C 1
ATOM 2416 O O . GLY B 1 87 ? 3.801 0.303 11.227 1 98.25 87 GLY B O 1
ATOM 2417 N N . ALA B 1 88 ? 1.94 -0.378 10.203 1 98.44 88 ALA B N 1
ATOM 2418 C CA . ALA B 1 88 ? 2.568 -1.61 9.734 1 98.44 88 ALA B CA 1
ATOM 2419 C C . ALA B 1 88 ? 3.721 -1.311 8.781 1 98.44 88 ALA B C 1
ATOM 2421 O O . ALA B 1 88 ? 4.801 -1.893 8.898 1 98.44 88 ALA B O 1
ATOM 2422 N N . LEU B 1 89 ? 3.527 -0.416 7.875 1 98.5 89 LEU B N 1
ATOM 2423 C CA . LEU B 1 89 ? 4.52 -0.143 6.84 1 98.5 89 LEU B CA 1
ATOM 2424 C C . LEU B 1 89 ? 5.676 0.676 7.398 1 98.5 89 LEU B C 1
ATOM 2426 O O . LEU B 1 89 ? 6.832 0.453 7.031 1 98.5 89 LEU B O 1
ATOM 2430 N N . GLU B 1 90 ? 5.398 1.658 8.242 1 98.56 90 GLU B N 1
ATOM 2431 C CA . GLU B 1 90 ? 6.484 2.41 8.859 1 98.56 90 GLU B CA 1
ATOM 2432 C C . GLU B 1 90 ? 7.281 1.536 9.828 1 98.56 90 GLU B C 1
ATOM 2434 O O . GLU B 1 90 ? 8.492 1.708 9.969 1 98.56 90 GLU B O 1
ATOM 2439 N N . GLY B 1 91 ? 6.508 0.653 10.562 1 98.75 91 GLY B N 1
ATOM 2440 C CA . GLY B 1 91 ? 7.23 -0.326 11.359 1 98.75 91 GLY B CA 1
ATOM 2441 C C . GLY B 1 91 ? 8.211 -1.148 10.547 1 98.75 91 GLY B C 1
ATOM 2442 O O . GLY B 1 91 ? 9.367 -1.324 10.945 1 98.75 91 GLY B O 1
ATOM 2443 N N . LEU B 1 92 ? 7.758 -1.633 9.422 1 98.75 92 LEU B N 1
ATOM 2444 C CA . LEU B 1 92 ? 8.641 -2.383 8.531 1 98.75 92 LEU B CA 1
ATOM 2445 C C . LEU B 1 92 ? 9.797 -1.515 8.047 1 98.75 92 LEU B C 1
ATOM 2447 O O . LEU B 1 92 ? 10.945 -1.966 8.016 1 98.75 92 LEU B O 1
ATOM 2451 N N . ALA B 1 93 ? 9.5 -0.293 7.66 1 98.81 93 ALA B N 1
ATOM 2452 C CA . ALA B 1 93 ? 10.539 0.63 7.203 1 98.81 93 ALA B CA 1
ATOM 2453 C C . ALA B 1 93 ? 11.602 0.838 8.281 1 98.81 93 ALA B C 1
ATOM 2455 O O . ALA B 1 93 ? 12.797 0.831 7.988 1 98.81 93 ALA B O 1
ATOM 2456 N N . GLY B 1 94 ? 11.133 1.046 9.523 1 98.81 94 GLY B N 1
ATOM 2457 C CA . GLY B 1 94 ? 12.062 1.203 10.625 1 98.81 94 GLY B CA 1
ATOM 2458 C C . GLY B 1 94 ? 12.961 -0.002 10.82 1 98.81 94 GLY B C 1
ATOM 2459 O O . GLY B 1 94 ? 14.172 0.143 11.016 1 98.81 94 GLY B O 1
ATOM 2460 N N . ALA B 1 95 ? 12.352 -1.195 10.773 1 98.88 95 ALA B N 1
ATOM 2461 C CA . ALA B 1 95 ? 13.117 -2.428 10.938 1 98.88 95 ALA B CA 1
ATOM 2462 C C . ALA B 1 95 ? 14.148 -2.582 9.82 1 98.88 95 ALA B C 1
ATOM 2464 O O . ALA B 1 95 ? 15.312 -2.906 10.086 1 98.88 95 ALA B O 1
ATOM 2465 N N . LEU B 1 96 ? 13.734 -2.359 8.586 1 98.88 96 LEU B N 1
ATOM 2466 C CA . LEU B 1 96 ? 14.633 -2.514 7.441 1 98.88 96 LEU B CA 1
ATOM 2467 C C . LEU B 1 96 ? 15.734 -1.459 7.469 1 98.88 96 LEU B C 1
ATOM 2469 O O . LEU B 1 96 ? 16.875 -1.74 7.102 1 98.88 96 LEU B O 1
ATOM 2473 N N . PHE B 1 97 ? 15.367 -0.218 7.852 1 98.88 97 PHE B N 1
ATOM 2474 C CA . PHE B 1 97 ? 16.375 0.822 8.016 1 98.88 97 PHE B CA 1
ATOM 2475 C C . PHE B 1 97 ? 17.469 0.374 8.984 1 98.88 97 PHE B C 1
ATOM 2477 O O . PHE B 1 97 ? 18.656 0.563 8.727 1 98.88 97 PHE B O 1
ATOM 2484 N N . ALA B 1 98 ? 17.062 -0.199 10.117 1 98.88 98 ALA B N 1
ATOM 2485 C CA . ALA B 1 98 ? 18 -0.666 11.125 1 98.88 98 ALA B CA 1
ATOM 2486 C C . ALA B 1 98 ? 18.984 -1.681 10.523 1 98.88 98 ALA B C 1
ATOM 2488 O O . ALA B 1 98 ? 20.156 -1.714 10.898 1 98.88 98 ALA B O 1
ATOM 2489 N N . GLU B 1 99 ? 18.5 -2.436 9.562 1 98.62 99 GLU B N 1
ATOM 2490 C CA . GLU B 1 99 ? 19.281 -3.533 8.992 1 98.62 99 GLU B CA 1
ATOM 2491 C C . GLU B 1 99 ? 20.125 -3.059 7.812 1 98.62 99 GLU B C 1
ATOM 2493 O O . GLU B 1 99 ? 21.203 -3.592 7.562 1 98.62 99 GLU B O 1
ATOM 2498 N N . ARG B 1 100 ? 19.625 -2.033 7.102 1 98.69 100 ARG B N 1
ATOM 2499 C CA . ARG B 1 100 ? 20.156 -1.855 5.754 1 98.69 100 ARG B CA 1
ATOM 2500 C C . ARG B 1 100 ? 20.797 -0.477 5.598 1 98.69 100 ARG B C 1
ATOM 2502 O O . ARG B 1 100 ? 21.562 -0.246 4.664 1 98.69 100 ARG B O 1
ATOM 2509 N N . ALA B 1 101 ? 20.406 0.493 6.445 1 98.75 101 ALA B N 1
ATOM 2510 C CA . ALA B 1 101 ? 20.828 1.875 6.227 1 98.75 101 ALA B CA 1
ATOM 2511 C C . ALA B 1 101 ? 22.344 1.989 6.207 1 98.75 101 ALA B C 1
ATOM 2513 O O . ALA B 1 101 ? 23.031 1.334 6.992 1 98.75 101 ALA B O 1
ATOM 2514 N N . THR B 1 102 ? 22.844 2.857 5.32 1 98.5 102 THR B N 1
ATOM 2515 C CA . THR B 1 102 ? 24.266 3.152 5.277 1 98.5 102 THR B CA 1
ATOM 2516 C C . THR B 1 102 ? 24.672 4.062 6.434 1 98.5 102 THR B C 1
ATOM 2518 O O . THR B 1 102 ? 23.812 4.703 7.047 1 98.5 102 THR B O 1
ATOM 2521 N N . PRO B 1 103 ? 25.938 4.129 6.676 1 98.31 103 PRO B N 1
ATOM 2522 C CA . PRO B 1 103 ? 26.406 5.07 7.695 1 98.31 103 PRO B CA 1
ATOM 2523 C C . PRO B 1 103 ? 26 6.512 7.402 1 98.31 103 PRO B C 1
ATOM 2525 O O . PRO B 1 103 ? 25.641 7.258 8.32 1 98.31 103 PRO B O 1
ATOM 2528 N N . GLU B 1 104 ? 26 6.859 6.152 1 98.44 104 GLU B N 1
ATOM 2529 C CA . GLU B 1 104 ? 25.625 8.211 5.762 1 98.44 104 GLU B CA 1
ATOM 2530 C C . GLU B 1 104 ? 24.141 8.477 6.051 1 98.44 104 GLU B C 1
ATOM 2532 O O . GLU B 1 104 ? 23.781 9.562 6.504 1 98.44 104 GLU B O 1
ATOM 2537 N N . GLN B 1 105 ? 23.359 7.5 5.816 1 98.5 105 GLN B N 1
ATOM 2538 C CA . GLN B 1 105 ? 21.922 7.633 6.074 1 98.5 105 GLN B CA 1
ATOM 2539 C C . GLN B 1 105 ? 21.641 7.699 7.57 1 98.5 105 GLN B C 1
ATOM 2541 O O . GLN B 1 105 ? 20.75 8.445 8.008 1 98.5 105 GLN B O 1
ATOM 2546 N N . ARG B 1 106 ? 22.297 6.949 8.367 1 98.69 106 ARG B N 1
ATOM 2547 C CA . ARG B 1 106 ? 22.172 6.992 9.82 1 98.69 106 ARG B CA 1
ATOM 2548 C C . ARG B 1 106 ? 22.562 8.359 10.367 1 98.69 106 ARG B C 1
ATOM 2550 O O . ARG B 1 106 ? 21.891 8.906 11.242 1 98.69 106 ARG B O 1
ATOM 2557 N N . GLU B 1 107 ? 23.656 8.859 9.82 1 98.5 107 GLU B N 1
ATOM 2558 C CA . GLU B 1 107 ? 24.109 10.188 10.219 1 98.5 107 GLU B CA 1
ATOM 2559 C C . GLU B 1 107 ? 23.094 11.258 9.844 1 98.5 107 GLU B C 1
ATOM 2561 O O . GLU B 1 107 ? 22.812 12.164 10.633 1 98.5 107 GLU B O 1
ATOM 2566 N N . ARG B 1 108 ? 22.594 11.164 8.648 1 98.5 108 ARG B N 1
ATOM 2567 C CA . ARG B 1 108 ? 21.594 12.109 8.18 1 98.5 108 ARG B CA 1
ATOM 2568 C C . ARG B 1 108 ? 20.359 12.086 9.078 1 98.5 108 ARG B C 1
ATOM 2570 O O . ARG B 1 108 ? 19.797 13.133 9.391 1 98.5 108 ARG B O 1
ATOM 2577 N N . MET B 1 109 ? 19.938 10.922 9.492 1 98.5 109 MET B N 1
ATOM 2578 C CA . MET B 1 109 ? 18.797 10.828 10.406 1 98.5 109 MET B CA 1
ATOM 2579 C C . MET B 1 109 ? 19.094 11.547 11.711 1 98.5 109 MET B C 1
ATOM 2581 O O . MET B 1 109 ? 18.219 12.242 12.25 1 98.5 109 MET B O 1
ATOM 2585 N N . GLY B 1 110 ? 20.281 11.32 12.188 1 98.5 110 GLY B N 1
ATOM 2586 C CA . GLY B 1 110 ? 20.688 12.016 13.398 1 98.5 110 GLY B CA 1
ATOM 2587 C C . GLY B 1 110 ? 20.594 13.523 13.266 1 98.5 110 GLY B C 1
ATOM 2588 O O . GLY B 1 110 ? 20.125 14.203 14.18 1 98.5 110 GLY B O 1
ATOM 2589 N N . GLN B 1 111 ? 21 14.055 12.156 1 98.31 111 GLN B N 1
ATOM 2590 C CA . GLN B 1 111 ? 20.953 15.492 11.906 1 98.31 111 GLN B CA 1
ATOM 2591 C C . GLN B 1 111 ? 19.5 15.984 11.883 1 98.31 111 GLN B C 1
ATOM 2593 O O . GLN B 1 111 ? 19.203 17.047 12.438 1 98.31 111 GLN B O 1
ATOM 2598 N N . VAL B 1 112 ? 18.641 15.234 11.25 1 97.75 112 VAL B N 1
ATOM 2599 C CA . VAL B 1 112 ? 17.234 15.594 11.141 1 97.75 112 VAL B CA 1
ATOM 2600 C C . VAL B 1 112 ? 16.594 15.57 12.523 1 97.75 112 VAL B C 1
ATOM 2602 O O . VAL B 1 112 ? 15.82 16.469 12.867 1 97.75 112 VAL B O 1
ATOM 2605 N N . VAL B 1 113 ? 16.906 14.539 13.336 1 97.88 113 VAL B N 1
ATOM 2606 C CA . VAL B 1 113 ? 16.328 14.398 14.664 1 97.88 113 VAL B CA 1
ATOM 2607 C C . VAL B 1 113 ? 16.828 15.516 15.57 1 97.88 113 VAL B C 1
ATOM 2609 O O . VAL B 1 113 ? 16.078 16.047 16.391 1 97.88 113 VAL B O 1
ATOM 2612 N N . ASP B 1 114 ? 18.094 15.867 15.406 1 97.44 114 ASP B N 1
ATOM 2613 C CA . ASP B 1 114 ? 18.641 16.984 16.156 1 97.44 114 ASP B CA 1
ATOM 2614 C C . ASP B 1 114 ? 17.906 18.281 15.844 1 97.44 114 ASP B C 1
ATOM 2616 O O . ASP B 1 114 ? 17.594 19.062 16.75 1 97.44 114 ASP B O 1
ATOM 2620 N N . GLU B 1 115 ? 17.656 18.5 14.594 1 96.5 115 GLU B N 1
ATOM 2621 C CA . GLU B 1 115 ? 16.906 19.688 14.18 1 96.5 115 GLU B CA 1
ATOM 2622 C C . GLU B 1 115 ? 15.5 19.672 14.75 1 96.5 115 GLU B C 1
ATOM 2624 O O . GLU B 1 115 ? 15 20.703 15.219 1 96.5 115 GLU B O 1
ATOM 2629 N N . LEU B 1 116 ? 14.875 18.516 14.664 1 95.19 116 LEU B N 1
ATOM 2630 C CA . LEU B 1 116 ? 13.539 18.359 15.234 1 95.19 116 LEU B CA 1
ATOM 2631 C C . LEU B 1 116 ? 13.539 18.688 16.719 1 95.19 116 LEU B C 1
ATOM 2633 O O . LEU B 1 116 ? 12.672 19.438 17.203 1 95.19 116 LEU B O 1
ATOM 2637 N N . SER B 1 117 ? 14.492 18.188 17.406 1 94.81 117 SER B N 1
ATOM 2638 C CA . SER B 1 117 ? 14.578 18.375 18.859 1 94.81 117 SER B CA 1
ATOM 2639 C C . SER B 1 117 ? 14.766 19.844 19.219 1 94.81 117 SER B C 1
ATOM 2641 O O . SER B 1 117 ? 14.242 20.312 20.234 1 94.81 117 SER B O 1
ATOM 2643 N N . ARG B 1 118 ? 15.352 20.578 18.375 1 95.06 118 ARG B N 1
ATOM 2644 C CA . ARG B 1 118 ? 15.688 21.969 18.672 1 95.06 118 ARG B CA 1
ATOM 2645 C C . ARG B 1 118 ? 14.57 22.906 18.234 1 95.06 118 ARG B C 1
ATOM 2647 O O . ARG B 1 118 ? 14.297 23.906 18.891 1 95.06 118 ARG B O 1
ATOM 2654 N N . ALA B 1 119 ? 13.922 22.516 17.172 1 94.12 119 ALA B N 1
ATOM 2655 C CA . ALA B 1 119 ? 13.141 23.547 16.5 1 94.12 119 ALA B CA 1
ATOM 2656 C C . ALA B 1 119 ? 11.656 23.203 16.484 1 94.12 119 ALA B C 1
ATOM 2658 O O . ALA B 1 119 ? 10.812 24.062 16.234 1 94.12 119 ALA B O 1
ATOM 2659 N N . TYR B 1 120 ? 11.266 22 16.781 1 90.75 120 TYR B N 1
ATOM 2660 C CA . TYR B 1 120 ? 9.922 21.5 16.516 1 90.75 120 TYR B CA 1
ATOM 2661 C C . TYR B 1 120 ? 8.883 22.281 17.312 1 90.75 120 TYR B C 1
ATOM 2663 O O . TYR B 1 120 ? 7.855 22.688 16.781 1 90.75 120 TYR B O 1
ATOM 2671 N N . GLU B 1 121 ? 9.164 22.531 18.562 1 87.06 121 GLU B N 1
ATOM 2672 C CA . GLU B 1 121 ? 8.188 23.141 19.453 1 87.06 121 GLU B CA 1
ATOM 2673 C C . GLU B 1 121 ? 7.914 24.594 19.062 1 87.06 121 GLU B C 1
ATOM 2675 O O . GLU B 1 121 ? 6.777 25.062 19.156 1 87.06 121 GLU B O 1
ATOM 2680 N N . GLY B 1 122 ? 8.953 25.25 18.656 1 87.19 122 GLY B N 1
ATOM 2681 C CA . GLY B 1 122 ? 8.797 26.656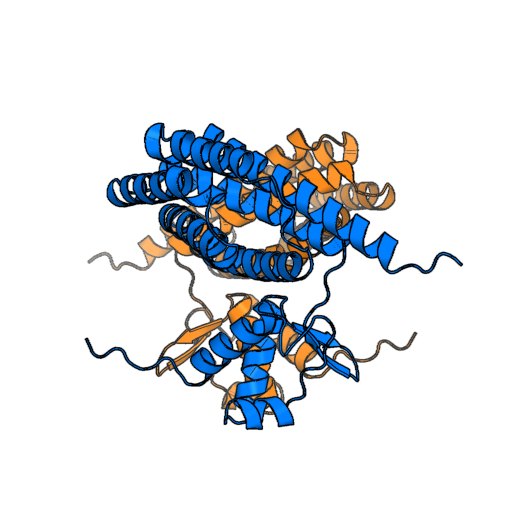 18.328 1 87.19 122 GLY B CA 1
ATOM 2682 C C . GLY B 1 122 ? 8.438 26.891 16.875 1 87.19 122 GLY B C 1
ATOM 2683 O O . GLY B 1 122 ? 8.18 28.031 16.469 1 87.19 122 GLY B O 1
ATOM 2684 N N . ALA B 1 123 ? 8.297 25.875 16.125 1 89.06 123 ALA B N 1
ATOM 2685 C CA . ALA B 1 123 ? 8.078 26.016 14.68 1 89.06 123 ALA B CA 1
ATOM 2686 C C . ALA B 1 123 ? 6.594 26.109 14.359 1 89.06 123 ALA B C 1
ATOM 2688 O O . ALA B 1 123 ? 5.75 25.641 15.117 1 89.06 123 ALA B O 1
ATOM 2689 N N . ASP B 1 124 ? 6.32 26.781 13.312 1 86.62 124 ASP B N 1
ATOM 2690 C CA . ASP B 1 124 ? 4.945 26.781 12.82 1 86.62 124 ASP B CA 1
ATOM 2691 C C . ASP B 1 124 ? 4.598 25.453 12.156 1 86.62 124 ASP B C 1
ATOM 2693 O O . ASP B 1 124 ? 5.449 24.562 12.039 1 86.62 124 ASP B O 1
ATOM 2697 N N . LEU B 1 125 ? 3.404 25.281 11.727 1 82.19 125 LEU B N 1
ATOM 2698 C CA . LEU B 1 125 ? 2.891 24.016 11.219 1 82.19 125 LEU B CA 1
ATOM 2699 C C . LEU B 1 125 ? 3.645 23.594 9.969 1 82.19 125 LEU B C 1
ATOM 2701 O O . LEU B 1 125 ? 4.008 22.422 9.82 1 82.19 125 LEU B O 1
ATOM 2705 N N . ALA B 1 126 ? 3.812 24.516 9.078 1 83.62 126 ALA B N 1
ATOM 2706 C CA . ALA B 1 126 ? 4.488 24.219 7.816 1 83.62 126 ALA B CA 1
ATOM 2707 C C . ALA B 1 126 ? 5.895 23.672 8.07 1 83.62 126 ALA B C 1
ATOM 2709 O O . ALA B 1 126 ? 6.309 22.688 7.445 1 83.62 126 ALA B O 1
ATOM 2710 N N . ARG B 1 127 ? 6.602 24.297 8.93 1 89 127 ARG B N 1
ATOM 2711 C CA . ARG B 1 127 ? 7.957 23.875 9.258 1 89 127 ARG B CA 1
ATOM 2712 C C . ARG B 1 127 ? 7.957 22.531 9.977 1 89 127 ARG B C 1
ATOM 2714 O O . ARG B 1 127 ? 8.836 21.703 9.758 1 89 127 ARG B O 1
ATOM 2721 N N . ARG B 1 128 ? 7.059 22.281 10.891 1 88.19 128 ARG B N 1
ATOM 2722 C CA . ARG B 1 128 ? 6.934 21 11.586 1 88.19 128 ARG B CA 1
ATOM 2723 C C . ARG B 1 128 ? 6.695 19.859 10.602 1 88.19 128 ARG B C 1
ATOM 2725 O O . ARG B 1 128 ? 7.324 18.797 10.703 1 88.19 128 ARG B O 1
ATOM 2732 N N . LEU B 1 129 ? 5.863 20.125 9.664 1 85.75 129 LEU B N 1
ATOM 2733 C CA . LEU B 1 129 ? 5.566 19.125 8.648 1 85.75 129 LEU B CA 1
ATOM 2734 C C . LEU B 1 129 ? 6.785 18.844 7.781 1 85.75 129 LEU B C 1
ATOM 2736 O O . LEU B 1 129 ? 7.059 17.688 7.43 1 85.75 129 LEU B O 1
ATOM 2740 N N . ALA B 1 130 ? 7.48 19.891 7.438 1 89.75 130 ALA B N 1
ATOM 2741 C CA . ALA B 1 130 ? 8.68 19.734 6.625 1 89.75 130 ALA B CA 1
ATOM 2742 C C . ALA B 1 130 ? 9.734 18.891 7.348 1 89.75 130 ALA B C 1
ATOM 2744 O O . ALA B 1 130 ? 10.406 18.062 6.73 1 89.75 130 ALA B O 1
ATOM 2745 N N . MET B 1 131 ? 9.898 19.125 8.617 1 91.88 131 MET B N 1
ATOM 2746 C CA . MET B 1 131 ? 10.852 18.359 9.414 1 91.88 131 MET B CA 1
ATOM 2747 C C . MET B 1 131 ? 10.445 16.891 9.484 1 91.88 131 MET B C 1
ATOM 2749 O O . MET B 1 131 ? 11.289 16 9.359 1 91.88 131 MET B O 1
ATOM 2753 N N . LYS B 1 132 ? 9.227 16.656 9.695 1 91.94 132 LYS B N 1
ATOM 2754 C CA . LYS B 1 132 ? 8.734 15.281 9.734 1 91.94 132 LYS B CA 1
ATOM 2755 C C . LYS B 1 132 ? 8.906 14.594 8.383 1 91.94 132 LYS B C 1
ATOM 2757 O O . LYS B 1 132 ? 9.297 13.43 8.32 1 91.94 132 LYS B O 1
ATOM 2762 N N . ASP B 1 133 ? 8.617 15.305 7.32 1 92.56 133 ASP B N 1
ATOM 2763 C CA . ASP B 1 133 ? 8.789 14.758 5.973 1 92.56 133 ASP B CA 1
ATOM 2764 C C . ASP B 1 133 ? 10.242 14.352 5.73 1 92.56 133 ASP B C 1
ATOM 2766 O O . ASP B 1 133 ? 10.508 13.305 5.141 1 92.56 133 ASP B O 1
ATOM 2770 N N . GLU B 1 134 ? 11.086 15.195 6.156 1 95.69 134 GLU B N 1
ATOM 2771 C CA . GLU B 1 134 ? 12.5 14.883 5.996 1 95.69 134 GLU B CA 1
ATOM 2772 C C . GLU B 1 134 ? 12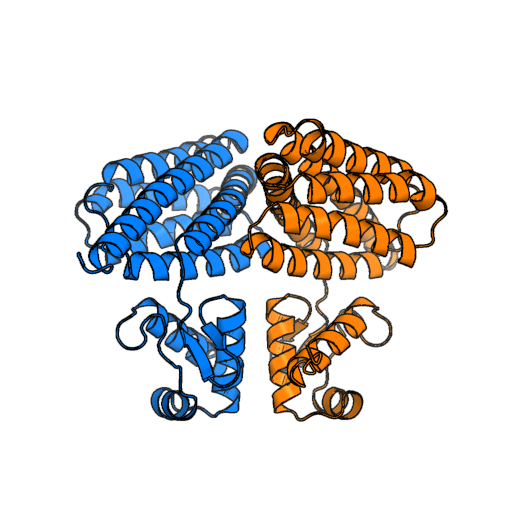.875 13.617 6.762 1 95.69 134 GLU B C 1
ATOM 2774 O O . GLU B 1 134 ? 13.648 12.797 6.27 1 95.69 134 GLU B O 1
ATOM 2779 N N . PHE B 1 135 ? 12.383 13.484 8.008 1 97.69 135 PHE B N 1
ATOM 2780 C CA . PHE B 1 135 ? 12.633 12.297 8.805 1 97.69 135 PHE B CA 1
ATOM 2781 C C . PHE B 1 135 ? 12.156 11.047 8.078 1 97.69 135 PHE B C 1
ATOM 2783 O O . PHE B 1 135 ? 12.898 10.07 7.961 1 97.69 135 PHE B O 1
ATOM 2790 N N . TYR B 1 136 ? 10.992 11.086 7.48 1 96.94 136 TYR B N 1
ATOM 2791 C CA . TYR B 1 136 ? 10.422 9.922 6.816 1 96.94 136 TYR B CA 1
ATOM 2792 C C . TYR B 1 136 ? 11.148 9.625 5.512 1 96.94 136 TYR B C 1
ATOM 2794 O O . TYR B 1 136 ? 11.297 8.469 5.125 1 96.94 136 TYR B O 1
ATOM 2802 N N . ASP B 1 137 ? 11.555 10.703 4.859 1 97.12 137 ASP B N 1
ATOM 2803 C CA . ASP B 1 137 ? 12.328 10.508 3.633 1 97.12 137 ASP B CA 1
ATOM 2804 C C . ASP B 1 137 ? 13.594 9.695 3.906 1 97.12 137 ASP B C 1
ATOM 2806 O O . ASP B 1 137 ? 13.906 8.758 3.172 1 97.12 137 ASP B O 1
ATOM 2810 N N . VAL B 1 138 ? 14.25 10.055 4.965 1 98.25 138 VAL B N 1
ATOM 2811 C CA . VAL B 1 138 ? 15.484 9.359 5.324 1 98.25 138 VAL B CA 1
ATOM 2812 C C . VAL B 1 138 ? 15.156 7.922 5.73 1 98.25 138 VAL B C 1
ATOM 2814 O O . VAL B 1 138 ? 15.836 6.984 5.305 1 98.25 138 VAL B O 1
ATOM 2817 N N . LEU B 1 139 ? 14.148 7.742 6.551 1 98.56 139 LEU B N 1
ATOM 2818 C CA . LEU B 1 139 ? 13.734 6.43 7.035 1 98.56 139 LEU B CA 1
ATOM 2819 C C . LEU B 1 139 ? 13.398 5.504 5.871 1 98.56 139 LEU B C 1
ATOM 2821 O O . LEU B 1 139 ? 13.898 4.375 5.809 1 98.56 139 LEU B O 1
ATOM 2825 N N . ILE B 1 140 ? 12.617 6.023 4.953 1 98.12 140 ILE B N 1
ATOM 2826 C CA . ILE B 1 140 ? 12.109 5.234 3.834 1 98.12 140 ILE B CA 1
ATOM 2827 C C . ILE B 1 140 ? 13.25 4.918 2.869 1 98.12 140 ILE B C 1
ATOM 2829 O O . ILE B 1 140 ? 13.383 3.781 2.404 1 98.12 140 ILE B O 1
ATOM 2833 N N . ALA B 1 141 ? 14.078 5.883 2.605 1 98 141 ALA B N 1
ATOM 2834 C CA . ALA B 1 141 ? 15.219 5.656 1.721 1 98 141 ALA B CA 1
ATOM 2835 C C . ALA B 1 141 ? 16.141 4.582 2.287 1 98 141 ALA B C 1
ATOM 2837 O O . ALA B 1 141 ? 16.641 3.727 1.548 1 98 141 ALA B O 1
ATOM 2838 N N . GLY B 1 142 ? 16.359 4.594 3.533 1 98.5 142 GLY B N 1
ATOM 2839 C CA . GLY B 1 142 ? 17.266 3.664 4.184 1 98.5 142 GLY B CA 1
ATOM 2840 C C . GLY B 1 142 ? 16.703 2.262 4.297 1 98.5 142 GLY B C 1
ATOM 2841 O O . GLY B 1 142 ? 17.438 1.31 4.562 1 98.5 142 GLY B O 1
ATOM 2842 N N . ALA B 1 143 ? 15.391 2.113 4.203 1 98.62 143 ALA B N 1
ATOM 2843 C CA . ALA B 1 143 ? 14.75 0.8 4.234 1 98.62 143 ALA B CA 1
ATOM 2844 C C . ALA B 1 143 ? 15.055 0.012 2.963 1 98.62 143 ALA B C 1
ATOM 2846 O O . ALA B 1 143 ? 14.875 -1.207 2.922 1 98.62 143 ALA B O 1
ATOM 2847 N N . VAL B 1 144 ? 15.383 0.748 1.857 1 98.19 144 VAL B N 1
ATOM 2848 C CA . VAL B 1 144 ? 15.75 0.172 0.567 1 98.19 144 VAL B CA 1
ATOM 2849 C C . VAL B 1 144 ? 14.656 -0.782 0.098 1 98.19 144 VAL B C 1
ATOM 2851 O O . VAL B 1 144 ? 14.93 -1.94 -0.225 1 98.19 144 VAL B O 1
ATOM 2854 N N . ASN B 1 145 ? 13.5 -0.377 0.039 1 98.12 145 ASN B N 1
ATOM 2855 C CA . ASN B 1 145 ? 12.32 -1.075 -0.453 1 98.12 145 ASN B CA 1
ATOM 2856 C C . ASN B 1 145 ? 11.398 -0.139 -1.229 1 98.12 145 ASN B C 1
ATOM 2858 O O . ASN B 1 145 ? 10.648 0.637 -0.633 1 98.12 145 ASN B O 1
ATOM 2862 N N . PRO B 1 146 ? 11.453 -0.206 -2.504 1 95.06 146 PRO B N 1
ATOM 2863 C CA . PRO B 1 146 ? 10.711 0.75 -3.326 1 95.06 146 PRO B CA 1
ATOM 2864 C C . PRO B 1 146 ? 9.195 0.618 -3.162 1 95.06 146 PRO B C 1
ATOM 2866 O O . PRO B 1 146 ? 8.461 1.566 -3.436 1 95.06 146 PRO B O 1
ATOM 2869 N N . ILE B 1 147 ? 8.703 -0.552 -2.699 1 95.44 147 ILE B N 1
ATOM 2870 C CA . ILE B 1 147 ? 7.273 -0.751 -2.484 1 95.44 147 ILE B CA 1
ATOM 2871 C C . ILE B 1 147 ? 6.824 0.027 -1.25 1 95.44 147 ILE B C 1
ATOM 2873 O O . ILE B 1 147 ? 5.75 0.635 -1.248 1 95.44 147 ILE B O 1
ATOM 2877 N N . ILE B 1 148 ? 7.641 0.023 -0.218 1 97.62 148 ILE B N 1
ATOM 2878 C CA . ILE B 1 148 ? 7.363 0.834 0.962 1 97.62 148 ILE B CA 1
ATOM 2879 C C . ILE B 1 148 ? 7.281 2.307 0.569 1 97.62 148 ILE B C 1
ATOM 2881 O O . ILE B 1 148 ? 6.348 3.01 0.966 1 97.62 148 ILE B O 1
ATOM 2885 N N . ASP B 1 149 ? 8.227 2.758 -0.19 1 94.75 149 ASP B N 1
ATOM 2886 C CA . ASP B 1 149 ? 8.305 4.16 -0.59 1 94.75 149 ASP B CA 1
ATOM 2887 C C . ASP B 1 149 ? 7.023 4.598 -1.297 1 94.75 149 ASP B C 1
ATOM 2889 O O . ASP B 1 149 ? 6.367 5.551 -0.871 1 94.75 149 ASP B O 1
ATOM 2893 N N . SER B 1 150 ? 6.59 3.844 -2.285 1 90.62 150 SER B N 1
ATOM 2894 C CA . SER B 1 150 ? 5.426 4.234 -3.074 1 90.62 150 SER B CA 1
ATOM 2895 C C . SER B 1 150 ? 4.141 4.117 -2.262 1 90.62 150 SER B C 1
ATOM 2897 O O . SER B 1 150 ? 3.271 4.988 -2.336 1 90.62 150 SER B O 1
ATOM 2899 N N . THR B 1 151 ? 4.008 3.078 -1.418 1 93.31 151 THR B N 1
ATOM 2900 C CA . THR B 1 151 ? 2.791 2.85 -0.649 1 93.31 151 THR B CA 1
ATOM 2901 C C . THR B 1 151 ? 2.66 3.875 0.474 1 93.31 151 THR B C 1
ATOM 2903 O O . THR B 1 151 ? 1.593 4.465 0.662 1 93.31 151 THR B O 1
ATOM 2906 N N . LEU B 1 152 ? 3.752 4.152 1.172 1 94.88 152 LEU B N 1
ATOM 2907 C CA . LEU B 1 152 ? 3.703 5.086 2.291 1 94.88 152 LEU B CA 1
ATOM 2908 C C . LEU B 1 152 ? 3.482 6.512 1.802 1 94.88 152 LEU B C 1
ATOM 2910 O O . LEU B 1 152 ? 2.822 7.309 2.473 1 94.88 152 LEU B O 1
ATOM 2914 N N . ARG B 1 153 ? 4.012 6.836 0.668 1 88.62 153 ARG B N 1
ATOM 2915 C CA . ARG B 1 153 ? 3.789 8.172 0.131 1 88.62 153 ARG B CA 1
ATOM 2916 C C . ARG B 1 153 ? 2.303 8.438 -0.089 1 88.62 153 ARG B C 1
ATOM 2918 O O . ARG B 1 153 ? 1.807 9.523 0.219 1 88.62 153 ARG B O 1
ATOM 2925 N N . GLY B 1 154 ? 1.643 7.445 -0.639 1 89.25 154 GLY B N 1
ATOM 2926 C CA . GLY B 1 154 ? 0.203 7.57 -0.794 1 89.25 154 GLY B CA 1
ATOM 2927 C C . GLY B 1 154 ? -0.532 7.691 0.528 1 89.25 154 GLY B C 1
ATOM 2928 O O . GLY B 1 154 ? -1.452 8.5 0.66 1 89.25 154 GLY B O 1
ATOM 2929 N N . ILE B 1 155 ? -0.111 6.949 1.506 1 94.5 155 ILE B N 1
ATOM 2930 C CA . ILE B 1 155 ? -0.723 6.969 2.83 1 94.5 155 ILE B CA 1
ATOM 2931 C C . ILE B 1 155 ? -0.464 8.312 3.5 1 94.5 155 ILE B C 1
ATOM 2933 O O . ILE B 1 155 ? -1.38 8.93 4.055 1 94.5 155 ILE B O 1
ATOM 2937 N N . HIS B 1 156 ? 0.799 8.797 3.414 1 92.62 156 HIS B N 1
ATOM 2938 C CA . HIS B 1 156 ? 1.159 10.078 4.016 1 92.62 156 HIS B CA 1
ATOM 2939 C C . HIS B 1 156 ? 0.35 11.219 3.412 1 92.62 156 HIS B C 1
ATOM 2941 O O . HIS B 1 156 ? -0.095 12.117 4.129 1 92.62 156 HIS B O 1
ATOM 2947 N N . ALA B 1 157 ? 0.14 11.164 2.148 1 90 157 ALA B N 1
ATOM 2948 C CA . ALA B 1 157 ? -0.641 12.211 1.485 1 90 157 ALA B CA 1
ATOM 2949 C C . ALA B 1 157 ? -2.074 12.234 2.006 1 90 157 ALA B C 1
ATOM 2951 O O . ALA B 1 157 ? -2.631 13.305 2.258 1 90 157 ALA B O 1
ATOM 2952 N N . ARG B 1 158 ? -2.652 11.102 2.201 1 92.75 158 ARG B N 1
ATOM 2953 C CA . ARG B 1 158 ? -4.027 11.047 2.689 1 92.75 158 ARG B CA 1
ATOM 2954 C C . ARG B 1 158 ? -4.102 11.438 4.164 1 92.75 158 ARG B C 1
ATOM 2956 O O . ARG B 1 158 ? -5.066 12.062 4.594 1 92.75 158 ARG B O 1
ATOM 2963 N N . VAL B 1 159 ? -3.109 11.086 4.887 1 91.69 159 VAL B N 1
ATOM 2964 C CA . VAL B 1 159 ? -3.033 11.5 6.285 1 91.69 159 VAL B CA 1
ATOM 2965 C C . VAL B 1 159 ? -2.91 13.016 6.371 1 91.69 159 VAL B C 1
ATOM 2967 O O . VAL B 1 159 ? -3.502 13.648 7.25 1 91.69 159 VAL B O 1
ATOM 2970 N N . GLN B 1 160 ? -2.154 13.578 5.457 1 87.44 160 GLN B N 1
ATOM 2971 C CA . GLN B 1 160 ? -2.02 15.031 5.406 1 87.44 160 GLN B CA 1
ATOM 2972 C C . GLN B 1 160 ? -3.367 15.695 5.137 1 87.44 160 GLN B C 1
ATOM 2974 O O . GLN B 1 160 ? -3.643 16.781 5.652 1 87.44 160 GLN B O 1
ATOM 2979 N N . MET B 1 161 ? -4.156 15.102 4.352 1 86.81 161 MET B N 1
ATOM 2980 C CA . MET B 1 161 ? -5.492 15.633 4.094 1 86.81 161 MET B CA 1
ATOM 2981 C C . MET B 1 161 ? -6.309 15.711 5.379 1 86.81 161 MET B C 1
ATOM 2983 O O . MET B 1 161 ? -7.121 16.625 5.555 1 86.81 161 MET B O 1
ATOM 2987 N N . LEU B 1 162 ? -6.121 14.758 6.27 1 84 162 LEU B N 1
ATOM 2988 C CA . LEU B 1 162 ? -6.82 14.734 7.551 1 84 162 LEU B CA 1
ATOM 2989 C C . LEU B 1 162 ? -6.375 15.891 8.438 1 84 162 LEU B C 1
ATOM 2991 O O . LEU B 1 162 ? -7.188 16.484 9.141 1 84 162 LEU B O 1
ATOM 2995 N N . ARG B 1 163 ? -5.113 16.156 8.422 1 73.75 163 ARG B N 1
ATOM 2996 C CA . ARG B 1 163 ? -4.562 17.25 9.227 1 73.75 163 ARG B CA 1
ATOM 2997 C C . ARG B 1 163 ? -5.141 18.594 8.797 1 73.75 163 ARG B C 1
ATOM 2999 O O . ARG B 1 163 ? -5.383 19.469 9.633 1 73.75 163 ARG B O 1
ATOM 3006 N N . GLY B 1 164 ? -5.164 18.703 7.547 1 64.56 164 GLY B N 1
ATOM 3007 C CA . GLY B 1 164 ? -5.809 19.906 7.059 1 64.56 164 GLY B CA 1
ATOM 3008 C C . GLY B 1 164 ? -7.223 20.094 7.574 1 64.56 164 GLY B C 1
ATOM 3009 O O . GLY B 1 164 ? -7.711 21.219 7.691 1 64.56 164 GLY B O 1
ATOM 3010 N N . LEU B 1 165 ? -7.699 18.969 7.891 1 60.69 165 LEU B N 1
ATOM 3011 C CA . LEU B 1 165 ? -9.062 18.969 8.414 1 60.69 165 LEU B CA 1
ATOM 3012 C C . LEU B 1 165 ? -9.055 19.188 9.922 1 60.69 165 LEU B C 1
ATOM 3014 O O . LEU B 1 165 ? -10.047 19.656 10.492 1 60.69 165 LEU B O 1
ATOM 3018 N N . THR B 1 166 ? -7.973 18.578 10.438 1 58.53 166 THR B N 1
ATOM 3019 C CA . THR B 1 166 ? -7.883 18.656 11.898 1 58.53 166 THR B CA 1
ATOM 3020 C C . THR B 1 166 ? -6.969 19.797 12.328 1 58.53 166 THR B C 1
ATOM 3022 O O . THR B 1 166 ? -6.031 20.156 11.617 1 58.53 166 THR B O 1
ATOM 3025 N N . MET B 1 167 ? -7.582 20.781 12.758 1 52.03 167 MET B N 1
ATOM 3026 C CA . MET B 1 167 ? -6.727 21.844 13.297 1 52.03 167 MET B CA 1
ATOM 3027 C C . MET B 1 167 ? -5.586 21.25 14.117 1 52.03 167 MET B C 1
ATOM 3029 O O . MET B 1 167 ? -5.758 20.219 14.781 1 52.03 167 MET B O 1
ATOM 3033 N N . GLN B 1 168 ? -4.312 21.438 13.664 1 51.81 168 GLN B N 1
ATOM 3034 C CA . GLN B 1 168 ? -3.145 20.922 14.367 1 51.81 168 GLN B CA 1
ATOM 3035 C C . GLN B 1 168 ? -3.342 20.969 15.883 1 51.81 168 GLN B C 1
ATOM 3037 O O . GLN B 1 168 ? -3.68 22.016 16.438 1 51.81 168 GLN B O 1
ATOM 3042 N N . THR B 1 169 ? -3.703 19.828 16.562 1 53.5 169 THR B N 1
ATOM 3043 C CA . THR B 1 169 ? -3.797 19.828 18.016 1 53.5 169 THR B CA 1
ATOM 3044 C C . THR B 1 169 ? -2.562 20.469 18.641 1 53.5 169 THR B C 1
ATOM 3046 O O . THR B 1 169 ? -1.438 20.016 18.406 1 53.5 169 THR B O 1
ATOM 3049 N N . PRO B 1 170 ? -2.736 21.594 19.25 1 55.91 170 PRO B N 1
ATOM 3050 C CA . PRO B 1 170 ? -1.689 22.156 20.109 1 55.91 170 PRO B CA 1
ATOM 3051 C C . PRO B 1 170 ? -1.183 21.172 21.156 1 55.91 170 PRO B C 1
ATOM 3053 O O . PRO B 1 170 ? -1.95 20.344 21.641 1 55.91 170 PRO B O 1
ATOM 3056 N N . GLY B 1 171 ? 0.129 20.812 21.297 1 60.19 171 GLY B N 1
ATOM 3057 C CA . GLY B 1 171 ? 0.646 20.234 22.516 1 60.19 171 GLY B CA 1
ATOM 3058 C C . GLY B 1 171 ? 1.334 18.891 22.297 1 60.19 171 GLY B C 1
ATOM 3059 O O . GLY B 1 171 ? 1.837 18.281 23.234 1 60.19 171 GLY B O 1
ATOM 3060 N N . ARG B 1 172 ? 1.271 18.453 21.094 1 73.12 172 ARG B N 1
ATOM 3061 C CA . ARG B 1 172 ? 1.896 17.141 21 1 73.12 172 ARG B CA 1
ATOM 3062 C C . ARG B 1 172 ? 3.34 17.25 20.516 1 73.12 172 ARG B C 1
ATOM 3064 O O . ARG B 1 172 ? 3.938 16.266 20.094 1 73.12 172 ARG B O 1
ATOM 3071 N N . GLY B 1 173 ? 3.869 18.406 20.719 1 81.12 173 GLY B N 1
ATOM 3072 C CA . GLY B 1 173 ? 5.203 18.656 20.203 1 81.12 173 GLY B CA 1
ATOM 3073 C C . GLY B 1 173 ? 6.277 17.844 20.906 1 81.12 173 GLY B C 1
ATOM 3074 O O . GLY B 1 173 ? 6.973 17.047 20.281 1 81.12 173 GLY B O 1
ATOM 3075 N N . PRO B 1 174 ? 6.285 17.922 22.266 1 84.5 174 PRO B N 1
ATOM 3076 C CA . PRO B 1 174 ? 7.328 17.172 22.984 1 84.5 174 PRO B CA 1
ATOM 3077 C C . PRO B 1 174 ? 7.195 15.664 22.812 1 84.5 174 PRO B C 1
ATOM 3079 O O . PRO B 1 174 ? 8.203 14.961 22.703 1 84.5 174 PRO B O 1
ATOM 3082 N N . GLU B 1 175 ? 6.016 15.172 22.844 1 90.81 175 GLU B N 1
ATOM 3083 C CA . GLU B 1 175 ? 5.793 13.742 22.672 1 90.81 175 GLU B CA 1
ATOM 3084 C C . GLU B 1 175 ? 6.242 13.273 21.297 1 90.81 175 GLU B C 1
ATOM 3086 O O . GLU B 1 175 ? 6.836 12.203 21.156 1 90.81 175 GLU B O 1
ATOM 3091 N N . THR B 1 176 ? 5.98 14.102 20.359 1 92.12 176 THR B N 1
ATOM 3092 C CA . THR B 1 176 ? 6.379 13.766 19 1 92.12 176 THR B CA 1
ATOM 3093 C C . THR B 1 176 ? 7.895 13.664 18.891 1 92.12 176 THR B C 1
ATOM 3095 O O . THR B 1 176 ? 8.422 12.703 18.328 1 92.12 176 THR B O 1
ATOM 3098 N N . VAL B 1 177 ? 8.578 14.609 19.469 1 94.5 177 VAL B N 1
ATOM 3099 C CA . VAL B 1 177 ? 10.039 14.625 19.438 1 94.5 177 VAL B CA 1
ATOM 3100 C C . VAL B 1 177 ? 10.594 13.398 20.156 1 94.5 177 VAL B C 1
ATOM 3102 O O . VAL B 1 177 ? 11.523 12.758 19.672 1 94.5 177 VAL B O 1
ATOM 3105 N N . CYS B 1 178 ? 10.008 13.047 21.266 1 96.25 178 CYS B N 1
ATOM 3106 C CA . CYS B 1 178 ? 10.438 11.883 22.031 1 96.25 178 CYS B CA 1
ATOM 3107 C C . CYS B 1 178 ? 10.258 10.602 21.219 1 96.25 178 CYS B C 1
ATOM 3109 O O . CYS B 1 178 ? 11.148 9.75 21.188 1 96.25 178 CYS B O 1
ATOM 3111 N N . GLU B 1 179 ? 9.188 10.5 20.609 1 97 179 GLU B N 1
ATOM 3112 C CA . GLU B 1 179 ? 8.859 9.305 19.844 1 97 179 GLU B CA 1
ATOM 3113 C C . GLU B 1 179 ? 9.789 9.156 18.641 1 97 179 GLU B C 1
ATOM 3115 O O . GLU B 1 179 ? 10.273 8.055 18.359 1 97 179 GLU B O 1
ATOM 3120 N N . ILE B 1 180 ? 10 10.234 17.922 1 97.5 180 ILE B N 1
ATOM 3121 C CA . ILE B 1 180 ? 10.875 10.203 16.75 1 97.5 180 ILE B CA 1
ATOM 3122 C C . ILE B 1 180 ? 12.312 9.922 17.188 1 97.5 180 ILE B C 1
ATOM 3124 O O . ILE B 1 180 ? 13.031 9.172 16.516 1 97.5 180 ILE B O 1
ATOM 3128 N N . THR B 1 181 ? 12.695 10.453 18.312 1 98.19 181 THR B N 1
ATOM 3129 C CA . THR B 1 181 ? 14.023 10.195 18.859 1 98.19 181 THR B CA 1
ATOM 3130 C C . THR B 1 181 ? 14.188 8.719 19.203 1 98.19 181 THR B C 1
ATOM 3132 O O . THR B 1 181 ? 15.25 8.133 18.969 1 98.19 181 THR B O 1
ATOM 3135 N N . ALA B 1 182 ? 13.164 8.117 19.75 1 98.62 182 ALA B N 1
ATOM 3136 C CA . ALA B 1 182 ? 13.203 6.691 20.062 1 98.62 182 ALA B CA 1
ATOM 3137 C C . ALA B 1 182 ? 13.414 5.848 18.812 1 98.62 182 ALA B C 1
ATOM 3139 O O . ALA B 1 182 ? 14.133 4.848 18.844 1 98.62 182 ALA B O 1
ATOM 3140 N N . ILE B 1 183 ? 12.797 6.23 17.719 1 98.81 183 ILE B N 1
ATOM 3141 C CA . ILE B 1 183 ? 12.977 5.535 16.453 1 98.81 183 ILE B CA 1
ATOM 3142 C C . ILE B 1 183 ? 14.43 5.664 16 1 98.81 183 ILE B C 1
ATOM 3144 O O . ILE B 1 183 ? 15.055 4.672 15.617 1 98.81 183 ILE B O 1
ATOM 3148 N N . TYR B 1 184 ? 14.938 6.898 16.094 1 98.81 184 TYR B N 1
ATOM 3149 C CA . TYR B 1 184 ? 16.312 7.164 15.711 1 98.81 184 TYR B CA 1
ATOM 3150 C C . TYR B 1 184 ? 17.281 6.309 16.516 1 98.81 184 TYR B C 1
ATOM 3152 O O . TYR B 1 184 ? 18.172 5.66 15.953 1 98.81 184 TYR B O 1
ATOM 3160 N N . GLU B 1 185 ? 17.094 6.246 17.781 1 98.81 185 GLU B N 1
ATOM 3161 C CA . GLU B 1 185 ? 17.984 5.504 18.656 1 98.81 185 GLU B CA 1
ATOM 3162 C C . GLU B 1 185 ? 17.938 4.008 18.359 1 98.81 185 GLU B C 1
ATOM 3164 O O . GLU B 1 185 ? 18.984 3.361 18.25 1 98.81 185 GLU B O 1
ATOM 3169 N N . ALA B 1 186 ? 16.75 3.488 18.188 1 98.88 186 ALA B N 1
ATOM 3170 C CA . ALA B 1 186 ? 16.594 2.059 17.922 1 98.88 186 ALA B CA 1
ATOM 3171 C C . ALA B 1 186 ? 17.125 1.688 16.547 1 98.88 186 ALA B C 1
ATOM 3173 O O . ALA B 1 186 ? 17.859 0.711 16.391 1 98.88 186 ALA B O 1
ATOM 3174 N N . ALA B 1 187 ? 16.828 2.51 15.539 1 98.81 187 ALA B N 1
ATOM 3175 C CA . ALA B 1 187 ? 17.125 2.158 14.148 1 98.81 187 ALA B CA 1
ATOM 3176 C C . ALA B 1 187 ? 18.547 2.531 13.773 1 98.81 187 ALA B C 1
ATOM 3178 O O . ALA B 1 187 ? 19.328 1.679 13.336 1 98.81 187 ALA B O 1
ATOM 3179 N N . ALA B 1 188 ? 18.891 3.748 14.031 1 98.69 188 ALA B N 1
ATOM 3180 C CA . ALA B 1 188 ? 20.156 4.27 13.508 1 98.69 188 ALA B CA 1
ATOM 3181 C C . ALA B 1 188 ? 21.312 3.986 14.469 1 98.69 188 ALA B C 1
ATOM 3183 O O . ALA B 1 188 ? 22.391 3.596 14.047 1 98.69 188 ALA B O 1
ATOM 3184 N N . LEU B 1 189 ? 21.094 4.199 15.742 1 98.5 189 LEU B N 1
ATOM 3185 C CA . LEU B 1 189 ? 22.188 4.082 16.688 1 98.5 189 LEU B CA 1
ATOM 3186 C C . LEU B 1 189 ? 22.422 2.625 17.078 1 98.5 189 LEU B C 1
ATOM 3188 O O . LEU B 1 189 ? 23.547 2.137 17.031 1 98.5 189 LEU B O 1
ATOM 3192 N N . ARG B 1 190 ? 21.328 1.907 17.422 1 98.5 190 ARG B N 1
ATOM 3193 C CA . ARG B 1 190 ? 21.484 0.544 17.938 1 98.5 190 ARG B CA 1
ATOM 3194 C C . ARG B 1 190 ? 21.391 -0.47 16.797 1 98.5 190 ARG B C 1
ATOM 3196 O O . ARG B 1 190 ? 21.812 -1.615 16.938 1 98.5 190 ARG B O 1
ATOM 3203 N N . GLY B 1 191 ? 20.734 -0.101 15.805 1 98.38 191 GLY B N 1
ATOM 3204 C CA . GLY B 1 191 ? 20.5 -1.052 14.727 1 98.38 191 GLY B CA 1
ATOM 3205 C C . GLY B 1 191 ? 19.609 -2.207 15.141 1 98.38 191 GLY B C 1
ATOM 3206 O O . GLY B 1 191 ? 19.812 -3.344 14.711 1 98.38 191 GLY B O 1
ATOM 3207 N N . ASP B 1 192 ? 18.734 -1.954 16 1 98.75 192 ASP B N 1
ATOM 3208 C CA . ASP B 1 192 ? 17.828 -2.955 16.547 1 98.75 192 ASP B CA 1
ATOM 3209 C C . ASP B 1 192 ? 16.5 -2.949 15.789 1 98.75 192 ASP B C 1
ATOM 3211 O O . ASP B 1 192 ? 15.602 -2.166 16.109 1 98.75 192 ASP B O 1
ATOM 3215 N N . ALA B 1 193 ? 16.375 -3.895 14.898 1 98.69 193 ALA B N 1
ATOM 3216 C CA . ALA B 1 193 ? 15.234 -3.934 13.992 1 98.69 193 ALA B CA 1
ATOM 3217 C C . ALA B 1 193 ? 13.93 -4.105 14.766 1 98.69 193 ALA B C 1
ATOM 3219 O O . ALA B 1 193 ? 12.93 -3.463 14.453 1 98.69 193 ALA B O 1
ATOM 3220 N N . VAL B 1 194 ? 13.945 -4.949 15.734 1 98.31 194 VAL B N 1
ATOM 3221 C CA . VAL B 1 194 ? 12.742 -5.234 16.516 1 98.31 194 VAL B CA 1
ATOM 3222 C C . VAL B 1 194 ? 12.312 -3.986 17.281 1 98.31 194 VAL B C 1
ATOM 3224 O O . VAL B 1 194 ? 11.148 -3.596 17.234 1 98.31 194 VAL B O 1
ATOM 3227 N N . ALA B 1 195 ? 13.25 -3.342 17.906 1 98.69 195 ALA B N 1
ATOM 3228 C CA . ALA B 1 195 ? 12.953 -2.135 18.672 1 98.69 195 ALA B CA 1
ATOM 3229 C C . ALA B 1 195 ? 12.547 -0.99 17.75 1 98.69 195 ALA B C 1
ATOM 3231 O O . ALA B 1 195 ? 11.688 -0.174 18.109 1 98.69 195 ALA B O 1
ATOM 3232 N N . ALA B 1 196 ? 13.18 -0.872 16.594 1 98.88 196 ALA B N 1
ATOM 3233 C CA . ALA B 1 196 ? 12.844 0.176 15.641 1 98.88 196 ALA B CA 1
ATOM 3234 C C . ALA B 1 196 ? 11.406 0.033 15.148 1 98.88 196 ALA B C 1
ATOM 3236 O O . ALA B 1 196 ? 10.672 1.018 15.078 1 98.88 196 ALA B O 1
ATOM 3237 N N . ARG B 1 197 ? 11.023 -1.211 14.836 1 98.69 197 ARG B N 1
ATOM 3238 C CA . ARG B 1 197 ? 9.648 -1.47 14.43 1 98.69 197 ARG B CA 1
ATOM 3239 C C . ARG B 1 197 ? 8.664 -1.04 15.516 1 98.69 197 ARG B C 1
ATOM 3241 O O . ARG B 1 197 ? 7.699 -0.324 15.242 1 98.69 197 ARG B O 1
ATOM 3248 N N . ALA B 1 198 ? 8.945 -1.48 16.672 1 98.38 198 ALA B N 1
ATOM 3249 C CA . ALA B 1 198 ? 8.055 -1.175 17.781 1 98.38 198 ALA B CA 1
ATOM 3250 C C . ALA B 1 198 ? 7.945 0.331 18 1 98.38 198 ALA B C 1
ATOM 3252 O O . ALA B 1 198 ? 6.855 0.85 18.25 1 98.38 198 ALA B O 1
ATOM 3253 N N . ALA B 1 199 ? 9.055 1.034 17.922 1 98.69 199 ALA B N 1
ATOM 3254 C CA . ALA B 1 199 ? 9.062 2.48 18.125 1 98.69 199 ALA B CA 1
ATOM 3255 C C . ALA B 1 199 ? 8.242 3.191 17.062 1 98.69 199 ALA B C 1
ATOM 3257 O O . ALA B 1 199 ? 7.492 4.125 17.359 1 98.69 199 ALA B O 1
ATOM 3258 N N . CYS B 1 200 ? 8.359 2.785 15.836 1 98.62 200 CYS B N 1
ATOM 3259 C CA . CYS B 1 200 ? 7.562 3.355 14.758 1 98.62 200 CYS B CA 1
ATOM 3260 C C . CYS B 1 200 ? 6.074 3.117 14.992 1 98.62 200 CYS B C 1
ATOM 3262 O O . CYS B 1 200 ? 5.266 4.031 14.836 1 98.62 200 CYS B O 1
ATOM 3264 N N . GLU B 1 201 ? 5.754 1.878 15.344 1 98.19 201 GLU B N 1
ATOM 3265 C CA . GLU B 1 201 ? 4.355 1.521 15.555 1 98.19 201 GLU B CA 1
ATOM 3266 C C . GLU B 1 201 ? 3.746 2.32 16.703 1 98.19 201 GLU B C 1
ATOM 3268 O O . GLU B 1 201 ? 2.598 2.762 16.625 1 98.19 201 GLU B O 1
ATOM 3273 N N . VAL B 1 202 ? 4.523 2.518 17.75 1 97.69 202 VAL B N 1
ATOM 3274 C CA . VAL B 1 202 ? 4.066 3.314 18.875 1 97.69 202 VAL B CA 1
ATOM 3275 C C . VAL B 1 202 ? 3.828 4.754 18.438 1 97.69 202 VAL B C 1
ATOM 3277 O O . VAL B 1 202 ? 2.799 5.352 18.766 1 97.69 202 VAL B O 1
ATOM 3280 N N . HIS B 1 203 ? 4.758 5.332 17.688 1 96.94 203 HIS B N 1
ATOM 3281 C CA . HIS B 1 203 ? 4.641 6.699 17.188 1 96.94 203 HIS B CA 1
ATOM 3282 C C . HIS B 1 203 ? 3.373 6.871 16.359 1 96.94 203 HIS B C 1
ATOM 3284 O O . HIS B 1 203 ? 2.621 7.828 16.562 1 96.94 203 HIS B O 1
ATOM 3290 N N . VAL B 1 204 ? 3.105 5.941 15.492 1 96.62 204 VAL B N 1
ATOM 3291 C CA . VAL B 1 204 ? 1.965 6.035 14.594 1 96.62 204 VAL B CA 1
ATOM 3292 C C . VAL B 1 204 ? 0.667 5.84 15.375 1 96.62 204 VAL B C 1
ATOM 3294 O O . VAL B 1 204 ? -0.335 6.504 15.102 1 96.62 204 VAL B O 1
ATOM 3297 N N . ARG B 1 205 ? 0.721 4.898 16.312 1 96.06 205 ARG B N 1
ATOM 3298 C CA . ARG B 1 205 ? -0.457 4.672 17.141 1 96.06 205 ARG B CA 1
ATOM 3299 C C . ARG B 1 205 ? -0.846 5.938 17.906 1 96.06 205 ARG B C 1
ATOM 3301 O O . ARG B 1 205 ? -2.027 6.281 17.969 1 96.06 205 ARG B O 1
ATOM 3308 N N . ASN B 1 206 ? 0.136 6.59 18.469 1 94.19 206 ASN B N 1
ATOM 3309 C CA . ASN B 1 206 ? -0.123 7.832 19.188 1 94.19 206 ASN B CA 1
ATOM 3310 C C . ASN B 1 206 ? -0.627 8.93 18.25 1 94.19 206 ASN B C 1
ATOM 3312 O O . ASN B 1 206 ? -1.531 9.688 18.609 1 94.19 206 ASN B O 1
ATOM 3316 N N . ALA B 1 207 ? -0.037 9.031 17.109 1 91.44 207 ALA B N 1
ATOM 3317 C CA . ALA B 1 207 ? -0.5 9.992 16.109 1 91.44 207 ALA B CA 1
ATOM 3318 C C . ALA B 1 207 ? -1.944 9.711 15.695 1 91.44 207 ALA B C 1
ATOM 3320 O O . ALA B 1 207 ? -2.744 10.633 15.547 1 91.44 207 ALA B O 1
ATOM 3321 N N . ALA B 1 208 ? -2.24 8.445 15.547 1 93 208 ALA B N 1
ATOM 3322 C CA . ALA B 1 208 ? -3.596 8.031 15.188 1 93 208 ALA B CA 1
ATOM 3323 C C . ALA B 1 208 ? -4.602 8.469 16.25 1 93 208 ALA B C 1
ATOM 3325 O O . ALA B 1 208 ? -5.66 9.008 15.93 1 93 208 ALA B O 1
ATOM 3326 N N . ALA B 1 209 ? -4.273 8.195 17.484 1 92.25 209 ALA B N 1
ATOM 3327 C CA . ALA B 1 209 ? -5.16 8.547 18.578 1 92.25 209 ALA B CA 1
ATOM 3328 C C . ALA B 1 209 ? -5.473 10.039 18.594 1 92.25 209 ALA B C 1
ATOM 3330 O O . ALA B 1 209 ? -6.621 10.438 18.781 1 92.25 209 ALA B O 1
ATOM 3331 N N . THR B 1 210 ? -4.473 10.812 18.375 1 87.5 210 THR B N 1
ATOM 3332 C CA . THR B 1 210 ? -4.641 12.258 18.359 1 87.5 210 THR B CA 1
ATOM 3333 C C . THR B 1 210 ? -5.531 12.68 17.188 1 87.5 210 THR B C 1
ATOM 3335 O O . THR B 1 210 ? -6.461 13.469 17.359 1 87.5 210 THR B O 1
ATOM 3338 N N . ALA B 1 211 ? -5.254 12.156 16.031 1 87.81 211 ALA B N 1
ATOM 3339 C CA . ALA B 1 211 ? -6.012 12.5 14.836 1 87.81 211 ALA B CA 1
ATOM 3340 C C . ALA B 1 211 ? -7.477 12.094 14.984 1 87.81 211 ALA B C 1
ATOM 3342 O O . ALA B 1 211 ? -8.375 12.859 14.625 1 87.81 211 ALA B O 1
ATOM 3343 N N . LEU B 1 212 ? -7.695 10.953 15.5 1 90.06 212 LEU B N 1
ATOM 3344 C CA . LEU B 1 212 ? -9.055 10.43 15.617 1 90.06 212 LEU B CA 1
ATOM 3345 C C . LEU B 1 212 ? -9.844 11.203 16.656 1 90.06 212 LEU B C 1
ATOM 3347 O O . LEU B 1 212 ? -11.047 11.406 16.516 1 90.06 212 LEU B O 1
ATOM 3351 N N . ARG B 1 213 ? -9.18 11.586 17.688 1 88.12 213 ARG B N 1
ATOM 3352 C CA . ARG B 1 213 ? -9.82 12.43 18.688 1 88.12 213 ARG B CA 1
ATOM 3353 C C . ARG B 1 213 ? -10.266 13.758 18.078 1 88.12 213 ARG B C 1
ATOM 3355 O O . ARG B 1 213 ? -11.375 14.234 18.344 1 88.12 213 ARG B O 1
ATOM 3362 N N . GLU B 1 214 ? -9.414 14.297 17.344 1 83.81 214 GLU B N 1
ATOM 3363 C CA . GLU B 1 214 ? -9.734 15.57 16.703 1 83.81 214 GLU B CA 1
ATOM 3364 C C . GLU B 1 214 ? -10.891 15.43 15.727 1 83.81 214 GLU B C 1
ATOM 3366 O O . GLU B 1 214 ? -11.734 16.328 15.617 1 83.81 214 GLU B O 1
ATOM 3371 N N . LEU B 1 215 ? -10.914 14.383 14.992 1 84.25 215 LEU B N 1
ATOM 3372 C CA . LEU B 1 215 ? -12 14.133 14.047 1 84.25 215 LEU B CA 1
ATOM 3373 C C . LEU B 1 215 ? -13.328 13.953 14.766 1 84.25 215 LEU B C 1
ATOM 3375 O O . LEU B 1 215 ? -14.367 14.43 14.305 1 84.25 215 LEU B O 1
ATOM 3379 N N . ALA B 1 216 ? -13.266 13.289 15.852 1 85.69 216 ALA B N 1
ATOM 3380 C CA . ALA B 1 216 ? -14.469 13.086 16.656 1 85.69 216 ALA B CA 1
ATOM 3381 C C . ALA B 1 216 ? -14.992 14.406 17.203 1 85.69 216 ALA B C 1
ATOM 3383 O O . ALA B 1 216 ? -16.203 14.641 17.234 1 85.69 216 ALA B O 1
ATOM 3384 N N . ALA B 1 217 ? -14.086 15.227 17.609 1 82.94 217 ALA B N 1
ATOM 3385 C CA . ALA B 1 217 ? -14.461 16.531 18.156 1 82.94 217 ALA B CA 1
ATOM 3386 C C . ALA B 1 217 ? -15.102 17.406 17.078 1 82.94 217 ALA B C 1
ATOM 3388 O O . ALA B 1 217 ? -16.047 18.141 17.359 1 82.94 217 ALA B O 1
ATOM 3389 N N . ARG B 1 218 ? -14.617 17.328 15.961 1 77.56 218 ARG B N 1
ATOM 3390 C CA . ARG B 1 218 ? -15.148 18.125 14.859 1 77.56 218 ARG B CA 1
ATOM 3391 C C . ARG B 1 218 ? -16.547 17.672 14.477 1 77.56 218 ARG B C 1
ATOM 3393 O O . ARG B 1 218 ? -17.406 18.484 14.156 1 77.56 218 ARG B O 1
ATOM 3400 N N . ARG B 1 219 ? -16.766 16.422 14.453 1 78.31 219 ARG B N 1
ATOM 3401 C CA . ARG B 1 219 ? -18.078 15.867 14.117 1 78.31 219 ARG B CA 1
ATOM 3402 C C . ARG B 1 219 ? -19.125 16.281 15.133 1 78.31 219 ARG B C 1
ATOM 3404 O O . ARG B 1 219 ? -20.281 16.562 14.773 1 78.31 219 ARG B O 1
ATOM 3411 N N . GLN B 1 220 ? -18.75 16.344 16.281 1 77.5 220 GLN B N 1
ATOM 3412 C CA . GLN B 1 220 ? -19.656 16.766 17.344 1 77.5 220 GLN B CA 1
ATOM 3413 C C . GLN B 1 220 ? -20.031 18.234 17.203 1 77.5 220 GLN B C 1
ATOM 3415 O O . GLN B 1 220 ? -21.141 18.641 17.547 1 77.5 220 GLN B O 1
ATOM 3420 N N . ARG B 1 221 ? -19.125 18.922 16.703 1 75.81 221 ARG B N 1
ATOM 3421 C CA . ARG B 1 221 ? -19.375 20.359 16.516 1 75.81 221 ARG B CA 1
ATOM 3422 C C . ARG B 1 221 ? -20.266 20.594 15.312 1 75.81 221 ARG B C 1
ATOM 3424 O O . ARG B 1 221 ? -20.984 21.609 15.25 1 75.81 221 ARG B O 1
ATOM 3431 N N . GLU B 1 222 ? -20.203 19.797 14.328 1 69.88 222 GLU B N 1
ATOM 3432 C CA . GLU B 1 222 ? -21 19.953 13.117 1 69.88 222 GLU B CA 1
ATOM 3433 C C . GLU B 1 222 ? -22.406 19.391 13.312 1 69.88 222 GLU B C 1
ATOM 3435 O O . GLU B 1 222 ? -23.312 19.688 12.523 1 69.88 222 GLU B O 1
ATOM 3440 N N . VAL B 1 223 ? -22.828 18.391 14.148 1 59.78 223 VAL B N 1
ATOM 3441 C CA . VAL B 1 223 ? -24.172 17.922 14.43 1 59.78 223 VAL B CA 1
ATOM 3442 C C . VAL B 1 223 ? -24.922 18.953 15.273 1 59.78 223 VAL B C 1
ATOM 3444 O O . VAL B 1 223 ? -24.484 19.281 16.375 1 59.78 223 VAL B O 1
ATOM 3447 N N . PRO B 1 224 ? -25.844 19.766 14.641 1 56.31 224 PRO B N 1
ATOM 3448 C CA . PRO B 1 224 ? -26.656 20.75 15.367 1 56.31 224 PRO B CA 1
ATOM 3449 C C . PRO B 1 224 ? -27.328 20.156 16.609 1 56.31 224 PRO B C 1
ATOM 3451 O O . PRO B 1 224 ? -27.672 18.984 16.625 1 56.31 224 PRO B O 1
ATOM 3454 N N . ALA B 1 225 ? -27.016 20.75 17.938 1 49.91 225 ALA B N 1
ATOM 3455 C CA . ALA B 1 225 ? -27.922 20.547 19.062 1 49.91 225 ALA B CA 1
ATOM 3456 C C . ALA B 1 225 ? -29.391 20.688 18.625 1 49.91 225 ALA B C 1
ATOM 3458 O O . ALA B 1 225 ? -29.781 21.75 18.125 1 49.91 225 ALA B O 1
ATOM 3459 N N . GLY B 1 226 ? -29.859 19.75 17.875 1 36.31 226 GLY B N 1
ATOM 3460 C CA . GLY B 1 226 ? -31.312 19.859 17.922 1 36.31 226 GLY B CA 1
ATOM 3461 C C . GLY B 1 226 ? -31.859 19.812 19.344 1 36.31 226 GLY B C 1
ATOM 3462 O O . GLY B 1 226 ? -31.219 19.281 20.25 1 36.31 226 GLY B O 1
#

Sequence (452 aa):
MQRVAAPLRAQVLDALRQDILAAEEFKPGDRLIEARLCARYEVSRTVVREVLRQLESEGLVTMLPNRGPVVTELTAFDAKALYEVRGALEGLAGALFAERATPEQRERMGQVVDELSRAYEGADLARRLAMKDEFYDVLIAGAVNPIIDSTLRGIHARVQMLRGLTMQTPGRGPETVCEITAIYEAAALRGDAVAARAACEVHVRNAAATALRELAARRQREVPAGMQRVAAPLRAQVLDALRQDILAAEEFKPGDRLIEARLCARYEVSRTVVREVLRQLESEGLVTMLPNRGPVVTELTAFDAKALYEVRGALEGLAGALFAERATPEQRERMGQVVDELSRAYEGADLARRLAMKDEFYDVLIAGAVNPIIDSTLRGIHARVQMLRGLTMQTPGRGPETVCEITAIYEAAALRGDAVAARAACEVHVRNAAATALRELAARRQREVPAG

InterPro domains:
  IPR000524 Transcription regulator HTH, GntR [PF00392] (9-71)
  IPR000524 Transcription regulator HTH, GntR [PR00035] (31-45)
  IPR000524 Transcription regulator HTH, GntR [PR00035] (45-61)
  IPR000524 Transcription regulator HTH, GntR [PS50949] (6-74)
  IPR000524 Transcription regulator HTH, GntR [SM00345] (12-71)
  IPR000524 Transcription regulator HTH, GntR [cd07377] (7-72)
  IPR008920 Transcription regulator FadR/GntR, C-terminal [G3DSA:1.20.120.530] (76-221)
  IPR008920 Transcription regulator FadR/GntR, C-terminal [SSF48008] (79-211)
  IPR011711 GntR, C-terminal [PF07729] (82-205)
  IPR011711 GntR, C-terminal [SM00895] (81-206)
  IPR036388 Winged helix-like DNA-binding domain superfamily [G3DSA:1.10.10.10] (5-73)
  IPR036390 Winged helix DNA-binding domain superfamily [SSF46785] (6-75)